Protein AF-A0A538N0V1-F1 (afdb_monomer_lite)

pLDDT: mean 89.46, std 9.69, range [39.12, 98.56]

Secondary structure (DSSP, 8-state):
--------TTHHHHHHHHHHHHHHHHHHHHHHHHHHHHHHHHHHHHHHHHHHHHHHHHHHHHHHHH-B-SSS-B-GGG-----EEEES-TT---EEEEEEEEESS--TT-TT-HHHHHHSPPBPEETTTEESS--SEEEEEEEEESS--S-GGGS--EEEEEEEEP---S-----B-EEESS-SS-EEEE-SSSSPPTTPBPEEEE--TT-GGG-EEE-TTS-EEEGGG-BTTBSS-EEEE--SS--TTPBPEEEE--SSPPGGG--EE-TTS-EEEESSSSSEEEEEEEESSTT-TTPBEEEEETTTT---PPEEE-GGG--TT-SGGGT--B-STTTTEEEE-GGG-TTSSS-EEEE----SSGGGS-GGG--B-PPPPTT-SEEEE--EEEETTEEEEEE--S--STTS-B-EEEE--SSPPGGG-EEEE---SSTTTTT-EE-TTS-B-EE--TTSSS--EEETTTTEEBEE-

Sequence (477 aa):
MRRAARDDRGSLAFAMLVTLVGFALAAIMVPTALTQITSTREDNRRLTDLSAAQTGLDIALSHIQAANDGTGNGVLATLPCGPFTGTLSTATTANYNVTITYYQNDPRGHENDPTWQAANPPITCINGGGARVTPKYALLRSLGTDQTTTDITKTPNRGLTATYAFHITNENIPGGNIRTYHTTLDLCLDAGSSSPAAGTNVQMQTCVEGSGQQKWAYSPNLSLVLVSSRTPSNPLGMCIDGGSTEVAGAAVKLQMCVSPNANQQEWSIDDTSKFEGTSDGRTSNRLCINPQTAQTPGSFLVLGSLDAGTCGTDWSPEASAGAGAAGPATGQLVDFAQFGRCLDVTNKDVTYAYEIAWPCKQAPDPTTLTWNEVFTSPTVPANATSATGPITTTKSGTRYCLKSPNSTVQYSYYVKVAACTGTPTADEKWTVYGDTGSYESSYRILDKNGYCLSPTDQNAPNPDLFSNGTNTSKIIV

Radius of gyration: 33.75 Å; chains: 1; bounding box: 146×67×55 Å

Foldseek 3Di:
DDDDPPDPVPVVVVVVVVVVVVVVVCVVVPVVVVVVVVVVVVVVFQVLQVVQQVVQVVVLVVQQQVQAPVVRHHAQQSRAQDFDKDAPDPVFLKIKTKGKWFWQDFCVVVVPPVVVCVVTPTFDQDHNGHTLDDGQKIKMKMWMGRHNDPDSVPPDIDIDIDMDGDQDDLDQNAWWWKFWFPDPATKTWFQVALADDWFGFIFIAHDDRSGQRRTWACAQLQWTFSSSQDDPVQNQHWTFFCDLDRDFFATTTTHRADVVGQQRRHFWQAPQQWTFGGPPLAAGPQWTWDFPDPPDHGTTTHTHGVVVVRRPTHIFIFQSNAQHSDDPVLQWQAASVGHQFTWFQPPPDLPDPAIWRHRRTDGSHSVPDDQRRHWDDFDADPPGFKDKDWIWTDDPNFIWTWFALLDPPPPSFGIGIDGAPPHQDQRRMWIAGDCPVGPVRHGFIAGNVRDTFHFFDLPPPDTCAPDVTRSITTTGD

Structure (mmCIF, N/CA/C/O backbone):
data_AF-A0A538N0V1-F1
#
_entry.id   AF-A0A538N0V1-F1
#
loop_
_atom_site.group_PDB
_atom_site.id
_atom_site.type_symbol
_atom_site.label_atom_id
_atom_site.label_alt_id
_atom_site.label_comp_id
_atom_site.label_asym_id
_atom_site.label_entity_id
_atom_site.label_seq_id
_atom_site.pdbx_PDB_ins_code
_atom_site.Cartn_x
_atom_site.Cartn_y
_atom_site.Cartn_z
_atom_site.occupancy
_atom_site.B_iso_or_equiv
_atom_site.auth_seq_id
_atom_site.auth_comp_id
_atom_site.auth_asym_id
_atom_site.auth_atom_id
_atom_site.pdbx_PDB_model_num
ATOM 1 N N . MET A 1 1 ? 112.799 44.567 19.034 1.00 39.12 1 MET A N 1
ATOM 2 C CA . MET A 1 1 ? 112.303 44.245 20.391 1.00 39.12 1 MET A CA 1
ATOM 3 C C . MET A 1 1 ? 110.787 44.076 20.347 1.00 39.12 1 MET A C 1
ATOM 5 O O . MET A 1 1 ? 110.126 44.950 19.816 1.00 39.12 1 MET A O 1
ATOM 9 N N . ARG A 1 2 ? 110.298 42.962 20.919 1.00 44.03 2 ARG A N 1
ATOM 10 C CA . ARG A 1 2 ? 108.927 42.659 21.396 1.00 44.03 2 ARG A CA 1
ATOM 11 C C . ARG A 1 2 ? 107.763 42.592 20.383 1.00 44.03 2 ARG A C 1
ATOM 13 O O . ARG A 1 2 ? 107.068 43.565 20.130 1.00 44.03 2 ARG A O 1
ATOM 20 N N . ARG A 1 3 ? 107.489 41.354 19.931 1.00 46.41 3 ARG A N 1
ATOM 21 C CA . ARG A 1 3 ? 106.161 40.854 19.522 1.00 46.41 3 ARG A CA 1
ATOM 22 C C . ARG A 1 3 ? 105.217 40.889 20.732 1.00 46.41 3 ARG A C 1
ATOM 24 O O . ARG A 1 3 ? 105.515 40.243 21.734 1.00 46.41 3 ARG A O 1
ATOM 31 N N . ALA A 1 4 ? 104.088 41.582 20.621 1.00 49.34 4 ALA A N 1
ATOM 32 C CA . ALA A 1 4 ? 102.942 41.368 21.497 1.00 49.34 4 ALA A CA 1
ATOM 33 C C . ALA A 1 4 ? 102.111 40.225 20.900 1.00 49.34 4 ALA A C 1
ATOM 35 O O . ALA A 1 4 ? 101.426 40.404 19.894 1.00 49.34 4 ALA A O 1
ATOM 36 N N . ALA A 1 5 ? 102.244 39.030 21.473 1.00 54.06 5 ALA A N 1
ATOM 37 C CA . ALA A 1 5 ? 101.329 37.932 21.211 1.00 54.06 5 ALA A CA 1
ATOM 38 C C . ALA A 1 5 ? 99.954 38.346 21.750 1.00 54.06 5 ALA A C 1
ATOM 40 O O . ALA A 1 5 ? 99.790 38.498 22.959 1.00 54.06 5 ALA A O 1
ATOM 41 N N . ARG A 1 6 ? 98.993 38.598 20.855 1.00 54.69 6 ARG A N 1
ATOM 42 C CA . ARG A 1 6 ? 97.584 38.627 21.248 1.00 54.69 6 ARG A CA 1
ATOM 43 C C . ARG A 1 6 ? 97.203 37.202 21.636 1.00 54.69 6 ARG A C 1
ATOM 45 O O . ARG A 1 6 ? 97.480 36.254 20.908 1.00 54.69 6 ARG A O 1
ATOM 52 N N . ASP A 1 7 ? 96.692 37.096 22.847 1.00 52.78 7 ASP A N 1
ATOM 53 C CA . ASP A 1 7 ? 96.478 35.868 23.586 1.00 52.78 7 ASP A CA 1
ATOM 54 C C . ASP A 1 7 ? 95.097 35.298 23.220 1.00 52.78 7 ASP A C 1
ATOM 56 O O . ASP A 1 7 ? 94.084 35.730 23.757 1.00 52.78 7 ASP A O 1
ATOM 60 N N . ASP A 1 8 ? 95.041 34.343 22.286 1.00 55.09 8 ASP A N 1
ATOM 61 C CA . ASP A 1 8 ? 93.826 33.574 21.941 1.00 55.09 8 ASP A CA 1
ATOM 62 C C . ASP A 1 8 ? 93.590 32.399 22.922 1.00 55.09 8 ASP A C 1
ATOM 64 O O . ASP A 1 8 ? 92.970 31.380 22.600 1.00 55.09 8 ASP A O 1
ATOM 68 N N . ARG A 1 9 ? 94.107 32.501 24.153 1.00 54.38 9 ARG A N 1
ATOM 69 C CA . ARG A 1 9 ? 93.945 31.489 25.206 1.00 54.38 9 ARG A CA 1
ATOM 70 C C . ARG A 1 9 ? 92.554 31.594 25.828 1.00 54.38 9 ARG A C 1
ATOM 72 O O . ARG A 1 9 ? 92.336 32.279 26.818 1.00 54.38 9 ARG A O 1
ATOM 79 N N . GLY A 1 10 ? 91.607 30.892 25.214 1.00 60.78 10 GLY A N 1
ATOM 80 C CA . GLY A 1 10 ? 90.229 30.738 25.694 1.00 60.78 10 GLY A CA 1
ATOM 81 C C . GLY A 1 10 ? 89.209 30.565 24.568 1.00 60.78 10 GLY A C 1
ATOM 82 O O . GLY A 1 10 ? 88.158 29.962 24.778 1.00 60.78 10 GLY A O 1
ATOM 83 N N . SER A 1 11 ? 89.543 31.010 23.352 1.00 67.81 11 SER A N 1
ATOM 84 C CA . SER A 1 11 ? 88.648 30.974 22.187 1.00 67.81 11 SER A CA 1
ATOM 85 C C . SER A 1 11 ? 88.343 29.552 21.702 1.00 67.81 11 SER A C 1
ATOM 87 O O . SER A 1 11 ? 87.215 29.284 21.306 1.00 67.81 11 SER A O 1
ATOM 89 N N . LEU A 1 12 ? 89.295 28.615 21.801 1.00 76.62 12 LEU A N 1
ATOM 90 C CA . LEU A 1 12 ? 89.100 27.206 21.420 1.00 76.62 12 LEU A CA 1
ATOM 91 C C . LEU A 1 12 ? 88.147 26.455 22.360 1.00 76.62 12 LEU A C 1
ATOM 93 O O . LEU A 1 12 ? 87.265 25.737 21.895 1.00 76.62 12 LEU A O 1
ATOM 97 N N . ALA A 1 13 ? 88.295 26.643 23.674 1.00 76.31 13 ALA A N 1
ATOM 98 C CA . ALA A 1 13 ? 87.402 26.033 24.660 1.00 76.31 13 ALA A CA 1
ATOM 99 C C . ALA A 1 13 ? 85.990 26.631 24.568 1.00 76.31 13 ALA A C 1
ATOM 101 O O . ALA A 1 13 ? 85.003 25.902 24.635 1.00 76.31 13 ALA A O 1
ATOM 102 N N . PHE A 1 14 ? 85.892 27.943 24.331 1.00 80.75 14 PHE A N 1
ATOM 103 C CA . PHE A 1 14 ? 84.615 28.610 24.099 1.00 80.75 14 PHE A CA 1
ATOM 104 C C . PHE A 1 14 ? 83.959 28.154 22.786 1.00 80.75 14 PHE A C 1
ATOM 106 O O . PHE A 1 14 ? 82.772 27.850 22.777 1.00 80.75 14 PHE A O 1
ATOM 113 N N . ALA A 1 15 ? 84.722 28.007 21.697 1.00 81.81 15 ALA A N 1
ATOM 114 C CA . ALA A 1 15 ? 84.215 27.499 20.423 1.00 81.81 15 ALA A CA 1
ATOM 115 C C . ALA A 1 15 ? 83.718 26.047 20.528 1.00 81.81 15 ALA A C 1
ATOM 117 O O . ALA A 1 15 ? 82.643 25.749 20.017 1.00 81.81 15 ALA A O 1
ATOM 118 N N . MET A 1 16 ? 84.441 25.161 21.228 1.00 82.75 16 MET A N 1
ATOM 119 C CA . MET A 1 16 ? 83.981 23.784 21.471 1.00 82.75 16 MET A CA 1
ATOM 120 C C . MET A 1 16 ? 82.734 23.726 22.356 1.00 82.75 16 MET A C 1
ATOM 122 O O . MET A 1 16 ? 81.862 22.890 22.136 1.00 82.75 16 MET A O 1
ATOM 126 N N . LEU A 1 17 ? 82.621 24.610 23.349 1.00 85.50 17 LEU A N 1
ATOM 127 C CA . LEU A 1 17 ? 81.435 24.669 24.198 1.00 85.50 17 LEU A CA 1
ATOM 128 C C . LEU A 1 17 ? 80.222 25.186 23.414 1.00 85.50 17 LEU A C 1
ATOM 130 O O . LEU A 1 17 ? 79.139 24.620 23.526 1.00 85.50 17 LEU A O 1
ATOM 134 N N . VAL A 1 18 ? 80.407 26.191 22.553 1.00 85.56 18 VAL A N 1
ATOM 135 C CA . VAL A 1 18 ? 79.351 26.699 21.663 1.00 85.56 18 VAL A CA 1
ATOM 136 C C . VAL A 1 18 ? 78.920 25.640 20.645 1.00 85.56 18 VAL A C 1
ATOM 138 O O . VAL A 1 18 ? 77.721 25.481 20.422 1.00 85.56 18 VAL A O 1
ATOM 141 N N . THR A 1 19 ? 79.845 24.871 20.059 1.00 88.31 19 THR A N 1
ATOM 142 C CA . THR A 1 19 ? 79.471 23.788 19.135 1.00 88.31 19 THR A CA 1
ATOM 143 C C . THR A 1 19 ? 78.773 22.643 19.860 1.00 88.31 19 THR A C 1
ATOM 145 O O . THR A 1 19 ? 77.760 22.164 19.362 1.00 88.31 19 THR A O 1
ATOM 148 N N . LEU A 1 20 ? 79.231 22.239 21.049 1.00 87.62 20 LEU A N 1
ATOM 149 C CA . LEU A 1 20 ? 78.602 21.172 21.835 1.00 87.62 20 LEU A CA 1
ATOM 150 C C . LEU A 1 20 ? 77.196 21.562 22.305 1.00 87.62 20 LEU A C 1
ATOM 152 O O . LEU A 1 20 ? 76.272 20.761 22.180 1.00 87.62 20 LEU A O 1
ATOM 156 N N . VAL A 1 21 ? 77.006 22.802 22.767 1.00 88.19 21 VAL A N 1
ATOM 157 C CA . VAL A 1 21 ? 75.674 23.344 23.086 1.00 88.19 21 VAL A CA 1
ATOM 158 C C . VAL A 1 21 ? 74.807 23.416 21.827 1.00 88.19 21 VAL A C 1
ATOM 160 O O . VAL A 1 21 ? 73.644 23.026 21.876 1.00 88.19 21 VAL A O 1
ATOM 163 N N . GLY A 1 22 ? 75.369 23.830 20.687 1.00 87.19 22 GLY A N 1
ATOM 164 C CA . GLY A 1 22 ? 74.672 23.836 19.399 1.00 87.19 22 GLY A CA 1
ATOM 165 C C . GLY A 1 22 ? 74.194 22.445 18.967 1.00 87.19 22 GLY A C 1
ATOM 166 O O . GLY A 1 22 ? 73.034 22.287 18.591 1.00 87.19 22 GLY A O 1
ATOM 167 N N . PHE A 1 23 ? 75.044 21.420 19.086 1.00 88.38 23 PHE A N 1
ATOM 168 C CA . PHE A 1 23 ? 74.686 20.031 18.783 1.00 88.38 23 PHE A CA 1
ATOM 169 C C . PHE A 1 23 ? 73.669 19.461 19.773 1.00 88.38 23 PHE A C 1
ATOM 171 O O . PHE A 1 23 ? 72.723 18.805 19.345 1.00 88.38 23 PHE A O 1
ATOM 178 N N . ALA A 1 24 ? 73.821 19.727 21.072 1.00 86.00 24 ALA A N 1
ATOM 179 C CA . ALA A 1 24 ? 72.876 19.270 22.089 1.00 86.00 24 ALA A CA 1
ATOM 180 C C . ALA A 1 24 ? 71.485 19.897 21.892 1.00 86.00 24 ALA A C 1
ATOM 182 O O . ALA A 1 24 ? 70.475 19.199 21.968 1.00 86.00 24 ALA A O 1
ATOM 183 N N . LEU A 1 25 ? 71.426 21.193 21.566 1.00 85.75 25 LEU A N 1
ATOM 184 C CA . LEU A 1 25 ? 70.175 21.888 21.270 1.00 85.75 25 LEU A CA 1
ATOM 185 C C . LEU A 1 25 ? 69.531 21.352 19.980 1.00 85.75 25 LEU A C 1
ATOM 187 O O . LEU A 1 25 ? 68.338 21.053 19.967 1.00 85.75 25 LEU A O 1
ATOM 191 N N . ALA A 1 26 ? 70.320 21.157 18.917 1.00 87.50 26 ALA A N 1
ATOM 192 C CA . ALA A 1 26 ? 69.837 20.596 17.655 1.00 87.50 26 ALA A CA 1
ATOM 193 C C . ALA A 1 26 ? 69.325 19.151 17.813 1.00 87.50 26 ALA A C 1
ATOM 195 O O . ALA A 1 26 ? 68.277 18.808 17.265 1.00 87.50 26 ALA A O 1
ATOM 196 N N . ALA A 1 27 ? 70.009 18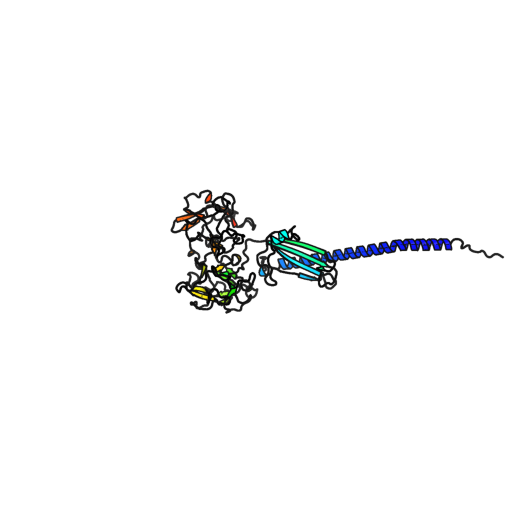.324 18.610 1.00 84.81 27 ALA A N 1
ATOM 197 C CA . ALA A 1 27 ? 69.617 16.940 18.878 1.00 84.81 27 ALA A CA 1
ATOM 198 C C . ALA A 1 27 ? 68.257 16.826 19.590 1.00 84.81 27 ALA A C 1
ATOM 200 O O . ALA A 1 27 ? 67.562 15.830 19.409 1.00 84.81 27 ALA A O 1
ATOM 201 N N . ILE A 1 28 ? 67.852 17.845 20.357 1.00 89.06 28 ILE A N 1
ATOM 202 C CA . ILE A 1 28 ? 66.553 17.889 21.049 1.00 89.06 28 ILE A CA 1
ATOM 203 C C . ILE A 1 28 ? 65.477 18.573 20.184 1.00 89.06 28 ILE A C 1
ATOM 205 O O . ILE A 1 28 ? 64.319 18.145 20.163 1.00 89.06 28 ILE A O 1
ATOM 209 N N . MET A 1 29 ? 65.839 19.619 19.435 1.00 87.75 29 MET A N 1
ATOM 210 C CA . MET A 1 29 ? 64.892 20.369 18.600 1.00 87.75 29 MET A CA 1
ATOM 211 C C . MET A 1 29 ? 64.422 19.591 17.362 1.00 87.75 29 MET A C 1
ATOM 213 O O . MET A 1 29 ? 63.271 19.727 16.957 1.00 87.75 29 MET A O 1
ATOM 217 N N . VAL A 1 30 ? 65.268 18.749 16.758 1.00 89.12 30 VAL A N 1
ATOM 218 C CA . VAL A 1 30 ? 64.884 18.009 15.541 1.00 89.12 30 VAL A CA 1
ATOM 219 C C . VAL A 1 30 ? 63.783 16.965 15.805 1.00 89.12 30 VAL A C 1
ATOM 221 O O . VAL A 1 30 ? 62.771 16.998 15.101 1.00 89.12 30 VAL A O 1
ATOM 224 N N . PRO A 1 31 ? 63.881 16.073 16.814 1.00 89.25 31 PRO A N 1
ATOM 225 C CA . PRO A 1 31 ? 62.821 15.099 17.096 1.00 89.25 31 PRO A CA 1
ATOM 226 C C . PRO A 1 31 ? 61.496 15.747 17.512 1.00 89.25 31 PRO A C 1
ATOM 228 O O . PRO A 1 31 ? 60.426 15.261 17.140 1.00 89.25 31 PRO A O 1
ATOM 231 N N . THR A 1 32 ? 61.552 16.859 18.251 1.00 87.88 32 THR A N 1
ATOM 232 C CA . THR A 1 32 ? 60.351 17.603 18.659 1.00 87.88 32 THR A CA 1
ATOM 233 C C . THR A 1 32 ? 59.664 18.248 17.457 1.00 87.88 32 THR A C 1
ATOM 235 O O . THR A 1 32 ? 58.457 18.075 17.296 1.00 87.88 32 THR A O 1
ATOM 238 N N . ALA A 1 33 ? 60.420 18.878 16.551 1.00 87.44 33 ALA A N 1
ATOM 239 C CA . ALA A 1 33 ? 59.885 19.412 15.300 1.00 87.44 33 ALA A CA 1
ATOM 240 C C . ALA A 1 33 ? 59.285 18.312 14.402 1.00 87.44 33 ALA A C 1
ATOM 242 O O . ALA A 1 33 ? 58.182 18.475 13.884 1.00 87.44 33 ALA A O 1
ATOM 243 N N . LEU A 1 34 ? 59.954 17.161 14.255 1.00 88.25 34 LEU A N 1
ATOM 244 C CA . LEU A 1 34 ? 59.436 16.028 13.472 1.00 88.25 34 LEU A CA 1
ATOM 245 C C . LEU A 1 34 ? 58.144 15.448 14.063 1.00 88.25 34 LEU A C 1
ATOM 247 O O . LEU A 1 34 ? 57.212 15.130 13.321 1.00 88.25 34 LEU A O 1
ATOM 251 N N . THR A 1 35 ? 58.062 15.354 15.391 1.00 89.44 35 THR A N 1
ATOM 252 C CA . THR A 1 35 ? 56.853 14.895 16.090 1.00 89.44 35 THR A CA 1
ATOM 253 C C . THR A 1 35 ? 55.704 15.882 15.889 1.00 89.44 35 THR A C 1
ATOM 255 O O . THR A 1 35 ? 54.599 15.468 15.546 1.00 89.44 35 THR A O 1
ATOM 258 N N . GLN A 1 36 ? 55.964 17.188 16.009 1.00 89.12 36 GLN A N 1
ATOM 259 C CA . GLN A 1 36 ? 54.963 18.232 15.760 1.00 89.12 36 GLN A CA 1
ATOM 260 C C . GLN A 1 36 ? 54.482 18.252 14.304 1.00 89.12 36 GLN A C 1
ATOM 262 O O . GLN A 1 36 ? 53.282 18.384 14.065 1.00 89.12 36 GLN A O 1
ATOM 267 N N . ILE A 1 37 ? 55.379 18.068 13.329 1.00 88.12 37 ILE A N 1
ATOM 268 C CA . ILE A 1 37 ? 55.016 17.975 11.905 1.00 88.12 37 ILE A CA 1
ATOM 269 C C . ILE A 1 37 ? 54.150 16.739 11.652 1.00 88.12 37 ILE A C 1
ATOM 271 O O . ILE A 1 37 ? 53.158 16.826 10.932 1.00 88.12 37 ILE A O 1
ATOM 275 N N . THR A 1 38 ? 54.504 15.597 12.242 1.00 88.62 38 THR A N 1
ATOM 276 C CA . THR A 1 38 ? 53.755 14.346 12.057 1.00 88.62 38 THR A CA 1
ATOM 277 C C . THR A 1 38 ? 52.376 14.434 12.705 1.00 88.62 38 THR A C 1
ATOM 279 O O . THR A 1 38 ? 51.392 14.106 12.052 1.00 88.62 38 THR A O 1
ATOM 282 N N . SER A 1 39 ? 52.284 14.962 13.931 1.00 90.19 39 SER A N 1
ATOM 283 C CA . SER A 1 39 ? 51.003 15.198 14.609 1.00 90.19 39 SER A CA 1
ATOM 284 C C . SER A 1 39 ? 50.120 16.151 13.811 1.00 90.19 39 SER A C 1
ATOM 286 O O . SER A 1 39 ? 48.982 15.817 13.514 1.00 90.19 39 SER A O 1
ATOM 288 N N . THR A 1 40 ? 50.666 17.293 13.377 1.00 89.06 40 THR A N 1
ATOM 289 C CA . THR A 1 40 ? 49.927 18.268 12.560 1.00 89.06 40 THR A CA 1
ATOM 290 C C . THR A 1 40 ? 49.439 17.646 11.249 1.00 89.06 40 THR A C 1
ATOM 292 O O . THR A 1 40 ? 48.319 17.906 10.817 1.00 89.06 40 THR A O 1
ATOM 295 N N . ARG A 1 41 ? 50.256 16.806 10.597 1.00 86.62 41 ARG A N 1
ATOM 296 C CA . ARG A 1 41 ? 49.838 16.085 9.387 1.00 86.62 41 ARG A CA 1
ATOM 297 C C . ARG A 1 41 ? 48.694 15.126 9.686 1.00 86.62 41 ARG A C 1
ATOM 299 O O . ARG A 1 41 ? 47.700 15.182 8.980 1.00 86.62 41 ARG A O 1
ATOM 306 N N . GLU A 1 42 ? 48.804 14.302 10.721 1.00 88.12 42 GLU A N 1
ATOM 307 C CA . GLU A 1 42 ? 47.747 13.361 11.107 1.00 88.12 42 GLU A CA 1
ATOM 308 C C . GLU A 1 42 ? 46.447 14.063 11.518 1.00 88.12 42 GLU A C 1
ATOM 310 O O . GLU A 1 42 ? 45.367 13.612 11.142 1.00 88.12 42 GLU A O 1
ATOM 315 N N . ASP A 1 43 ? 46.522 15.198 12.212 1.00 88.31 43 ASP A N 1
ATOM 316 C CA . ASP A 1 43 ? 45.341 15.996 12.550 1.00 88.31 43 ASP A CA 1
ATOM 317 C C . ASP A 1 43 ? 44.685 16.585 11.293 1.00 88.31 43 ASP A C 1
ATOM 319 O O . ASP A 1 43 ? 43.471 16.471 11.118 1.00 88.31 43 ASP A O 1
ATOM 323 N N . ASN A 1 44 ? 45.478 17.114 10.355 1.00 87.38 44 ASN A N 1
ATOM 324 C CA . ASN A 1 44 ? 44.967 17.588 9.065 1.00 87.38 44 ASN A CA 1
ATOM 325 C C . ASN A 1 44 ? 44.341 16.459 8.231 1.00 87.38 44 ASN A C 1
ATOM 327 O O . ASN A 1 44 ? 43.312 16.677 7.585 1.00 87.38 44 ASN A O 1
ATOM 331 N N . ARG A 1 45 ? 44.919 15.250 8.261 1.00 87.94 45 ARG A N 1
ATOM 332 C CA . ARG A 1 45 ? 44.333 14.068 7.612 1.00 87.94 45 ARG A CA 1
ATOM 333 C C . ARG A 1 45 ? 42.988 13.721 8.220 1.00 87.94 45 ARG A C 1
ATOM 335 O O . ARG A 1 45 ? 42.005 13.646 7.500 1.00 87.94 45 ARG A O 1
ATOM 342 N N . ARG A 1 46 ? 42.909 13.627 9.549 1.00 90.31 46 ARG A N 1
ATOM 343 C CA . ARG A 1 46 ? 41.656 13.338 10.264 1.00 90.31 46 ARG A CA 1
ATOM 344 C C . ARG A 1 46 ? 40.561 14.353 9.953 1.00 90.31 46 ARG A C 1
ATOM 346 O O . ARG A 1 46 ? 39.411 13.957 9.791 1.00 90.31 46 ARG A O 1
ATOM 353 N N . LEU A 1 47 ? 40.908 15.639 9.873 1.00 91.00 47 LEU A N 1
ATOM 354 C CA . LEU A 1 47 ? 39.972 16.693 9.475 1.00 91.00 47 LEU A CA 1
ATOM 355 C C . LEU A 1 47 ? 39.505 16.515 8.025 1.00 91.00 47 LEU A C 1
ATOM 357 O O . LEU A 1 47 ? 38.318 16.660 7.747 1.00 91.00 47 LEU A O 1
ATOM 361 N N . THR A 1 48 ? 40.415 16.157 7.118 1.00 91.38 48 THR A N 1
ATOM 362 C CA . THR A 1 48 ? 40.095 15.906 5.704 1.00 91.38 48 THR A CA 1
ATOM 363 C C . THR A 1 48 ? 39.212 14.666 5.536 1.00 91.38 48 THR A C 1
ATOM 365 O O . THR A 1 48 ? 38.190 14.742 4.858 1.00 91.38 48 THR A O 1
ATOM 368 N N . ASP A 1 49 ? 39.545 13.558 6.204 1.00 93.62 49 ASP A N 1
ATOM 369 C CA . ASP A 1 49 ? 38.751 12.324 6.243 1.00 93.62 49 ASP A CA 1
ATOM 370 C C . ASP A 1 49 ? 37.330 12.607 6.743 1.00 93.62 49 ASP A C 1
ATOM 372 O O . ASP A 1 49 ? 36.346 12.180 6.141 1.00 93.62 49 ASP A O 1
ATOM 376 N N . LEU A 1 50 ? 37.215 13.361 7.842 1.00 94.69 50 LEU A N 1
ATOM 377 C CA . LEU A 1 50 ? 35.932 13.719 8.435 1.00 94.69 50 LEU A CA 1
ATOM 378 C C . LEU A 1 50 ? 35.119 14.636 7.517 1.00 94.69 50 LEU A C 1
ATOM 380 O O . LEU A 1 50 ? 33.917 14.433 7.367 1.00 94.69 50 LEU A O 1
ATOM 384 N N . SER A 1 51 ? 35.765 15.611 6.873 1.00 93.81 51 SER A N 1
ATOM 385 C CA . SER A 1 51 ? 35.113 16.481 5.891 1.00 93.81 51 SER A CA 1
ATOM 386 C C . SER A 1 51 ? 34.595 15.682 4.697 1.00 93.81 51 SER A C 1
ATOM 388 O O . SER A 1 51 ? 33.486 15.938 4.240 1.00 93.81 51 SER A O 1
ATOM 390 N N . ALA A 1 52 ? 35.360 14.701 4.209 1.00 94.50 52 ALA A N 1
ATOM 391 C CA . ALA A 1 52 ? 34.911 13.817 3.139 1.00 94.50 52 ALA A CA 1
ATOM 392 C C . ALA A 1 52 ? 33.698 12.985 3.579 1.00 94.50 52 ALA A C 1
ATOM 394 O O . ALA A 1 52 ? 32.702 12.925 2.859 1.00 94.50 52 ALA A O 1
ATOM 395 N N . ALA A 1 53 ? 33.737 12.414 4.789 1.00 95.94 53 ALA A N 1
ATOM 396 C CA . ALA A 1 53 ? 32.607 11.675 5.346 1.00 95.94 53 ALA A CA 1
ATOM 397 C C . ALA A 1 53 ? 31.354 12.563 5.478 1.00 95.94 53 ALA A C 1
ATOM 399 O O . ALA A 1 53 ? 30.259 12.138 5.104 1.00 95.94 53 ALA A O 1
ATOM 400 N N . GLN A 1 54 ? 31.503 13.803 5.952 1.00 95.81 54 GLN A N 1
ATOM 401 C CA . GLN A 1 54 ? 30.398 14.758 6.069 1.00 95.81 54 GLN A CA 1
ATOM 402 C C . GLN A 1 54 ? 29.787 15.071 4.701 1.00 95.81 54 GLN A C 1
ATOM 404 O O . GLN A 1 54 ? 28.576 14.961 4.540 1.00 95.81 54 GLN A O 1
ATOM 409 N N . THR A 1 55 ? 30.608 15.364 3.691 1.00 94.75 55 THR A N 1
ATOM 410 C CA . THR A 1 55 ? 30.103 15.618 2.336 1.00 94.75 55 THR A CA 1
ATOM 411 C C . THR A 1 55 ? 29.371 14.416 1.756 1.00 94.75 55 THR A C 1
ATOM 413 O O . THR A 1 55 ? 28.340 14.583 1.111 1.00 94.75 55 THR A O 1
ATOM 416 N N . GLY A 1 56 ? 29.845 13.199 2.027 1.00 94.88 56 GLY A N 1
ATOM 417 C CA . GLY A 1 56 ? 29.105 11.998 1.664 1.00 94.88 56 GLY A CA 1
ATOM 418 C C . GLY A 1 56 ? 27.700 11.963 2.282 1.00 94.88 56 GLY A C 1
ATOM 419 O O . GLY A 1 56 ? 26.736 11.641 1.585 1.00 94.88 56 GLY A O 1
ATOM 420 N N . LEU A 1 57 ? 27.566 12.303 3.571 1.00 95.62 57 LEU A N 1
ATOM 421 C CA . LEU A 1 57 ? 26.256 12.372 4.233 1.00 95.62 57 LEU A CA 1
ATOM 422 C C . LEU A 1 57 ? 25.362 13.440 3.604 1.00 95.62 57 LEU A C 1
ATOM 424 O O . LEU A 1 57 ? 24.194 13.159 3.343 1.00 95.62 57 LEU A O 1
ATOM 428 N N . ASP A 1 58 ? 25.907 14.625 3.333 1.00 95.31 58 ASP A N 1
ATOM 429 C CA . ASP A 1 58 ? 25.159 15.733 2.733 1.00 95.31 58 ASP A CA 1
ATOM 430 C C . ASP A 1 58 ? 24.629 15.350 1.339 1.00 95.31 58 ASP A C 1
ATOM 432 O O . ASP A 1 58 ? 23.471 15.615 1.010 1.00 95.31 58 ASP A O 1
ATOM 436 N N . ILE A 1 59 ? 25.442 14.650 0.539 1.00 94.62 59 ILE A N 1
ATOM 437 C CA . ILE A 1 59 ? 25.056 14.145 -0.786 1.00 94.62 59 ILE A CA 1
ATOM 438 C C . ILE A 1 59 ? 23.961 13.082 -0.673 1.00 94.62 59 ILE A C 1
ATOM 440 O O . ILE A 1 59 ? 22.939 13.174 -1.354 1.00 94.62 59 ILE A O 1
ATOM 444 N N . ALA A 1 60 ? 24.133 12.090 0.203 1.00 95.50 60 ALA A N 1
ATOM 445 C CA . ALA A 1 60 ? 23.130 11.047 0.403 1.00 95.50 60 ALA A CA 1
ATOM 446 C C . ALA A 1 60 ? 21.790 11.624 0.887 1.00 95.50 60 ALA A C 1
ATOM 448 O O . ALA A 1 60 ? 20.733 11.243 0.380 1.00 95.50 60 ALA A O 1
ATOM 449 N N . LEU A 1 61 ? 21.830 12.580 1.819 1.00 94.81 61 LEU A N 1
ATOM 450 C CA . LEU A 1 61 ? 20.647 13.287 2.299 1.00 94.81 61 LEU A CA 1
ATOM 451 C C . LEU A 1 61 ? 19.975 14.089 1.178 1.00 94.81 61 LEU A C 1
ATOM 453 O O . LEU A 1 61 ? 18.755 14.035 1.048 1.00 94.81 61 LEU A O 1
ATOM 457 N N . SER A 1 62 ? 20.753 14.782 0.343 1.00 92.38 62 SER A N 1
ATOM 458 C CA . SER A 1 62 ? 20.227 15.516 -0.810 1.00 92.38 62 SER A CA 1
ATOM 459 C C . SER A 1 62 ? 19.495 14.593 -1.788 1.00 92.38 62 SER A C 1
ATOM 461 O O . SER A 1 62 ? 18.391 14.922 -2.216 1.00 92.38 62 SER A O 1
ATOM 463 N N . HIS A 1 63 ? 20.038 13.406 -2.076 1.00 93.75 63 HIS A N 1
ATOM 464 C CA . HIS A 1 63 ? 19.354 12.415 -2.910 1.00 93.75 63 HIS A CA 1
ATOM 465 C C . HIS A 1 63 ? 18.061 11.887 -2.275 1.00 93.75 63 HIS A C 1
ATOM 467 O O . HIS A 1 63 ? 17.074 11.714 -2.985 1.00 93.75 63 HIS A O 1
ATOM 473 N N . ILE A 1 64 ? 18.037 11.656 -0.956 1.00 93.94 64 ILE A N 1
ATOM 474 C CA . ILE A 1 64 ? 16.805 11.270 -0.247 1.00 93.94 64 ILE A CA 1
ATOM 475 C C . ILE A 1 64 ? 15.756 12.381 -0.350 1.00 93.94 64 ILE A C 1
ATOM 477 O O . ILE A 1 64 ? 14.601 12.104 -0.652 1.00 93.94 64 ILE A O 1
ATOM 481 N N . GLN A 1 65 ? 16.142 13.638 -0.131 1.00 91.56 65 GLN A N 1
ATOM 482 C CA . GLN A 1 65 ? 15.220 14.774 -0.193 1.00 91.56 65 GLN A CA 1
ATOM 483 C C . GLN A 1 65 ? 14.723 15.057 -1.615 1.00 91.56 65 GLN A C 1
ATOM 485 O O . GLN A 1 65 ? 13.592 15.507 -1.787 1.00 91.56 65 GLN A O 1
ATOM 490 N N . ALA A 1 66 ? 15.540 14.774 -2.632 1.00 90.12 66 ALA A N 1
ATOM 491 C CA . ALA A 1 66 ? 15.170 14.901 -4.038 1.00 90.12 66 ALA A CA 1
ATOM 492 C C . ALA A 1 66 ? 14.201 13.804 -4.519 1.00 90.12 66 ALA A C 1
ATOM 494 O O . ALA A 1 66 ? 13.630 13.938 -5.600 1.00 90.12 66 ALA A O 1
ATOM 495 N N . ALA A 1 67 ? 13.991 12.739 -3.739 1.00 88.69 67 ALA A N 1
ATOM 496 C CA . ALA A 1 67 ? 13.042 11.672 -4.044 1.00 88.69 67 ALA A CA 1
ATOM 497 C C . ALA A 1 67 ? 11.592 12.101 -3.743 1.00 88.69 67 ALA A C 1
ATOM 499 O O . ALA A 1 67 ? 10.914 11.524 -2.893 1.00 88.69 67 ALA A O 1
ATOM 500 N N . ASN A 1 68 ? 11.123 13.145 -4.425 1.00 87.19 68 ASN A N 1
ATOM 501 C CA . ASN A 1 68 ? 9.770 13.682 -4.312 1.00 87.19 68 ASN A CA 1
ATOM 502 C C . ASN A 1 68 ? 9.168 13.989 -5.695 1.00 87.19 68 ASN A C 1
ATOM 504 O O . ASN A 1 68 ? 9.861 13.951 -6.711 1.00 87.19 68 ASN A O 1
ATOM 508 N N . ASP A 1 69 ? 7.870 14.268 -5.738 1.00 78.12 69 ASP A N 1
ATOM 509 C CA . ASP A 1 69 ? 7.103 14.531 -6.964 1.00 78.12 69 ASP A CA 1
ATOM 510 C C . ASP A 1 69 ? 7.165 15.994 -7.457 1.00 78.12 69 ASP A C 1
ATOM 512 O O . ASP A 1 69 ? 6.428 16.388 -8.360 1.00 78.12 69 ASP A O 1
ATOM 516 N N . GLY A 1 70 ? 8.034 16.821 -6.869 1.00 76.94 70 GLY A N 1
ATOM 517 C CA . GLY A 1 70 ? 8.136 18.259 -7.123 1.00 76.94 70 GLY A CA 1
ATOM 518 C C . GLY A 1 70 ? 7.190 19.122 -6.280 1.00 76.94 70 GLY A C 1
ATOM 519 O O . GLY A 1 70 ? 7.371 20.339 -6.236 1.00 76.94 70 GLY A O 1
ATOM 520 N N . THR A 1 71 ? 6.225 18.523 -5.575 1.00 74.06 71 THR A N 1
ATOM 521 C CA . THR A 1 71 ? 5.316 19.213 -4.638 1.00 74.06 71 THR A CA 1
ATOM 522 C C . THR A 1 71 ? 5.706 19.018 -3.171 1.00 74.06 71 THR A C 1
ATOM 524 O O . THR A 1 71 ? 5.134 19.647 -2.284 1.00 74.06 71 THR A O 1
ATOM 527 N N . GLY A 1 72 ? 6.736 18.202 -2.921 1.00 74.88 72 GLY A N 1
ATOM 528 C CA . GLY A 1 72 ? 7.241 17.876 -1.586 1.00 74.88 72 GLY A CA 1
ATOM 529 C C . GLY A 1 72 ? 6.780 16.513 -1.069 1.00 74.88 72 GLY A C 1
ATOM 530 O O . GLY A 1 72 ? 7.286 16.067 -0.039 1.00 74.88 72 GLY A O 1
ATOM 531 N N . ASN A 1 73 ? 5.899 15.820 -1.796 1.00 76.12 73 ASN A N 1
ATOM 532 C CA . ASN A 1 73 ? 5.469 14.468 -1.460 1.00 76.12 73 ASN A CA 1
ATOM 533 C C . ASN A 1 73 ? 6.505 13.441 -1.922 1.00 76.12 73 ASN A C 1
ATOM 535 O O . ASN A 1 73 ? 6.947 13.452 -3.072 1.00 76.12 73 ASN A O 1
ATOM 539 N N . GLY A 1 74 ? 6.910 12.551 -1.015 1.00 79.69 74 GLY A N 1
ATOM 540 C CA . GLY A 1 74 ? 7.928 11.540 -1.294 1.00 79.69 74 GLY A CA 1
ATOM 541 C C . GLY A 1 74 ? 7.488 10.547 -2.373 1.00 79.69 74 GLY A C 1
ATOM 542 O O . GLY A 1 74 ? 6.366 10.047 -2.347 1.00 79.69 74 GLY A O 1
ATOM 543 N N . VAL A 1 75 ? 8.391 10.206 -3.294 1.00 78.12 75 VAL A N 1
ATOM 544 C CA . VAL A 1 75 ? 8.169 9.177 -4.319 1.00 78.12 75 VAL A CA 1
ATOM 545 C C . VAL A 1 75 ? 9.018 7.963 -3.970 1.00 78.12 75 VAL A C 1
ATOM 547 O O . VAL A 1 75 ? 10.236 7.956 -4.119 1.00 78.12 75 VAL A O 1
ATOM 550 N N . LEU A 1 76 ? 8.360 6.900 -3.506 1.00 79.50 76 LEU A N 1
ATOM 551 C CA . LEU A 1 76 ? 9.033 5.704 -2.994 1.00 79.50 76 LEU A CA 1
ATOM 552 C C . LEU A 1 76 ? 10.005 5.080 -4.013 1.00 79.50 76 LEU A C 1
ATOM 554 O O . LEU A 1 76 ? 11.114 4.683 -3.651 1.00 79.50 76 LEU A O 1
ATOM 558 N N . ALA A 1 77 ? 9.609 5.059 -5.290 1.00 75.12 77 ALA A N 1
ATOM 559 C CA . ALA A 1 77 ? 10.384 4.475 -6.383 1.00 75.12 77 ALA A CA 1
ATOM 560 C C . ALA A 1 77 ? 11.666 5.253 -6.738 1.00 75.12 77 ALA A C 1
ATOM 562 O O . ALA A 1 77 ? 12.538 4.715 -7.418 1.00 75.12 77 ALA A O 1
ATOM 563 N N . THR A 1 78 ? 11.799 6.507 -6.293 1.00 83.56 78 THR A N 1
ATOM 564 C CA . THR A 1 78 ? 12.977 7.346 -6.566 1.00 83.56 78 THR A CA 1
ATOM 565 C C . THR A 1 78 ? 13.935 7.430 -5.379 1.00 83.56 78 THR A C 1
ATOM 567 O O . THR A 1 78 ? 14.984 8.066 -5.494 1.00 83.56 78 THR A O 1
ATOM 570 N N . LEU A 1 79 ? 13.629 6.760 -4.258 1.00 89.69 79 LEU A N 1
ATOM 571 C CA . LEU A 1 79 ? 14.542 6.700 -3.119 1.00 89.69 79 LEU A CA 1
ATOM 572 C C . LEU A 1 79 ? 15.880 6.040 -3.506 1.00 89.69 79 LEU A C 1
ATOM 574 O O . LEU A 1 79 ? 15.902 5.004 -4.172 1.00 89.69 79 LEU A O 1
ATOM 578 N N . PRO A 1 80 ? 17.021 6.603 -3.087 1.00 93.75 80 PRO A N 1
ATOM 579 C CA . PRO A 1 80 ? 18.324 6.069 -3.453 1.00 93.75 80 PRO A CA 1
ATOM 580 C C . PRO A 1 80 ? 18.715 4.829 -2.641 1.00 93.75 80 PRO A C 1
ATOM 582 O O . PRO A 1 80 ? 18.759 4.855 -1.416 1.00 93.75 80 PRO A O 1
ATOM 585 N N . CYS A 1 81 ? 19.123 3.757 -3.315 1.00 87.38 81 CYS A N 1
ATOM 586 C CA . CYS A 1 81 ? 19.540 2.522 -2.637 1.00 87.38 81 CYS A CA 1
ATOM 587 C C . CYS A 1 81 ? 21.036 2.456 -2.300 1.00 87.38 81 CYS A C 1
ATOM 589 O O . CYS A 1 81 ? 21.453 1.607 -1.514 1.00 87.38 81 CYS A O 1
ATOM 591 N N . GLY A 1 82 ? 21.836 3.378 -2.846 1.00 84.62 82 GLY A N 1
ATOM 592 C CA . GLY A 1 82 ? 23.281 3.431 -2.638 1.00 84.62 82 GLY A CA 1
ATOM 593 C C . GLY A 1 82 ? 24.035 2.176 -3.130 1.00 84.62 82 GLY A C 1
ATOM 594 O O . GLY A 1 82 ? 23.462 1.305 -3.784 1.00 84.62 82 GLY A O 1
ATOM 595 N N . PRO A 1 83 ? 25.340 2.071 -2.823 1.00 91.50 83 PRO A N 1
ATOM 596 C CA . PRO A 1 83 ? 26.148 3.093 -2.161 1.00 91.50 83 PRO A CA 1
ATOM 597 C C . PRO A 1 83 ? 26.415 4.310 -3.060 1.00 91.50 83 PRO A C 1
ATOM 599 O O . PRO A 1 83 ? 26.416 4.208 -4.284 1.00 91.50 83 PRO A O 1
ATOM 602 N N . PHE A 1 84 ? 26.678 5.460 -2.441 1.00 92.38 84 PHE A N 1
ATOM 603 C CA . PHE A 1 84 ? 27.179 6.658 -3.113 1.00 92.38 84 PHE A CA 1
ATOM 604 C C . PHE A 1 84 ? 28.677 6.792 -2.896 1.00 92.38 84 PHE A C 1
ATOM 606 O O . PHE A 1 84 ? 29.141 6.778 -1.761 1.00 92.38 84 PHE A O 1
ATOM 613 N N . THR A 1 85 ? 29.434 6.974 -3.970 1.00 93.00 85 THR A N 1
ATOM 614 C CA . THR A 1 85 ? 30.883 7.183 -3.904 1.00 93.00 85 THR A CA 1
ATOM 615 C C . THR A 1 85 ? 31.274 8.412 -4.701 1.00 93.00 85 THR A C 1
ATOM 617 O O . THR A 1 85 ? 30.743 8.623 -5.792 1.00 93.00 85 THR A O 1
ATOM 620 N N . GLY A 1 86 ? 32.244 9.178 -4.214 1.00 90.94 86 GLY A N 1
ATOM 621 C CA . GLY A 1 86 ? 32.761 10.323 -4.953 1.00 90.94 86 GLY A CA 1
ATOM 622 C C . GLY A 1 86 ? 33.976 10.968 -4.304 1.00 90.94 86 GLY A C 1
ATOM 623 O O . GLY A 1 86 ? 34.395 10.588 -3.210 1.00 90.94 86 GLY A O 1
ATOM 624 N N . THR A 1 87 ? 34.537 11.954 -5.001 1.00 89.44 87 THR A N 1
ATOM 625 C CA . THR A 1 87 ? 35.619 12.810 -4.507 1.00 89.44 87 THR A CA 1
ATOM 626 C C . THR A 1 87 ? 35.054 14.123 -3.973 1.00 89.44 87 THR A C 1
ATOM 628 O O . THR A 1 87 ? 34.030 14.614 -4.448 1.00 89.44 87 THR A O 1
ATOM 631 N N . LEU A 1 88 ? 35.736 14.720 -2.995 1.00 86.06 88 LEU A N 1
ATOM 632 C CA . LEU A 1 88 ? 35.362 16.029 -2.452 1.00 86.06 88 LEU A CA 1
ATOM 633 C C . LEU A 1 88 ? 35.596 17.159 -3.473 1.00 86.06 88 LEU A C 1
ATOM 635 O O . LEU A 1 88 ? 34.829 18.114 -3.551 1.00 86.06 88 LEU A O 1
ATOM 639 N N . SER A 1 89 ? 36.680 17.063 -4.247 1.00 80.06 89 SER A N 1
ATOM 640 C CA . SER A 1 89 ? 37.020 17.999 -5.322 1.00 80.06 89 SER A CA 1
ATOM 641 C C . SER A 1 89 ? 38.019 17.368 -6.295 1.00 80.06 89 SER A C 1
ATOM 643 O O . SER A 1 89 ? 38.648 16.362 -5.979 1.00 80.06 89 SER A O 1
ATOM 645 N N . THR A 1 90 ? 38.245 17.994 -7.452 1.00 77.75 90 THR A N 1
ATOM 646 C CA . THR A 1 90 ? 39.340 17.611 -8.364 1.00 77.75 90 THR A CA 1
ATOM 647 C C . THR A 1 90 ? 40.723 18.039 -7.860 1.00 77.75 90 THR A C 1
ATOM 649 O O . THR A 1 90 ? 41.730 17.652 -8.446 1.00 77.75 90 THR A O 1
ATOM 652 N N . ALA A 1 91 ? 40.785 18.866 -6.811 1.00 78.94 91 ALA A N 1
ATOM 653 C CA . ALA A 1 91 ? 42.021 19.390 -6.233 1.00 78.94 91 ALA A CA 1
ATOM 654 C C . ALA A 1 91 ? 42.527 18.565 -5.036 1.00 78.94 91 ALA A C 1
ATOM 656 O O . ALA A 1 91 ? 43.634 18.802 -4.554 1.00 78.94 91 ALA A O 1
ATOM 657 N N . THR A 1 92 ? 41.731 17.612 -4.544 1.00 81.12 92 THR A N 1
ATOM 658 C CA . THR A 1 92 ? 42.059 16.776 -3.387 1.00 81.12 92 THR A CA 1
ATOM 659 C C . THR A 1 92 ? 41.907 15.300 -3.728 1.00 81.12 92 THR A C 1
ATOM 661 O O . THR A 1 92 ? 41.117 14.911 -4.581 1.00 81.12 92 THR A O 1
ATOM 664 N N . THR A 1 93 ? 42.655 14.454 -3.029 1.00 85.44 93 THR A N 1
ATOM 665 C CA . THR A 1 93 ? 42.527 12.992 -3.104 1.00 85.44 93 THR A CA 1
ATOM 666 C C . THR A 1 93 ? 41.451 12.450 -2.165 1.00 85.44 93 THR A C 1
ATOM 668 O O . THR A 1 93 ? 41.347 11.236 -2.005 1.00 85.44 93 THR A O 1
ATOM 671 N N . ALA A 1 94 ? 40.674 13.340 -1.540 1.00 90.38 94 ALA A N 1
ATOM 672 C CA . ALA A 1 94 ? 39.695 12.989 -0.531 1.00 90.38 94 ALA A CA 1
ATOM 673 C C . ALA A 1 94 ? 38.458 12.338 -1.164 1.00 90.38 94 ALA A C 1
ATOM 675 O O . ALA A 1 94 ? 37.830 12.926 -2.047 1.00 90.38 94 ALA A O 1
ATOM 676 N N . ASN A 1 95 ? 38.112 11.143 -0.693 1.00 93.69 95 ASN A N 1
ATOM 677 C CA . ASN A 1 95 ? 37.022 10.311 -1.190 1.00 93.69 95 ASN A CA 1
ATOM 678 C C . ASN A 1 95 ? 36.024 9.995 -0.082 1.00 93.69 95 ASN A C 1
ATOM 680 O O . ASN A 1 95 ? 36.403 9.879 1.085 1.00 93.69 95 ASN A O 1
ATOM 684 N N . TYR A 1 96 ? 34.769 9.783 -0.466 1.00 94.88 96 TYR A N 1
ATOM 685 C CA . TYR A 1 96 ? 33.724 9.293 0.422 1.00 94.88 96 TYR A CA 1
ATOM 686 C C . TYR A 1 96 ? 33.022 8.056 -0.145 1.00 94.88 96 TYR A C 1
ATOM 688 O O . TYR A 1 96 ? 32.983 7.835 -1.358 1.00 94.88 96 TYR A O 1
ATOM 696 N N . ASN A 1 97 ? 32.438 7.264 0.750 1.00 95.69 97 ASN A N 1
ATOM 697 C CA . ASN A 1 97 ? 31.526 6.171 0.436 1.00 95.69 97 ASN A CA 1
ATOM 698 C C . ASN A 1 97 ? 30.379 6.176 1.446 1.00 95.69 97 ASN A C 1
ATOM 700 O O . ASN A 1 97 ? 30.626 6.059 2.646 1.00 95.69 97 ASN A O 1
ATOM 704 N N . VAL A 1 98 ? 29.143 6.297 0.973 1.00 95.81 98 VAL A N 1
ATOM 705 C CA . VAL A 1 98 ? 27.952 6.335 1.818 1.00 95.81 98 VAL A CA 1
ATOM 706 C C . VAL A 1 98 ? 27.036 5.179 1.491 1.00 95.81 98 VAL A C 1
ATOM 708 O O . VAL A 1 98 ? 26.630 4.987 0.348 1.00 95.81 98 VAL A O 1
ATOM 711 N N . THR A 1 99 ? 26.659 4.442 2.525 1.00 95.69 99 THR A N 1
ATOM 712 C CA . THR A 1 99 ? 25.629 3.407 2.457 1.00 95.69 99 THR A CA 1
ATOM 713 C C . THR A 1 99 ? 24.344 3.923 3.087 1.00 95.69 99 THR A C 1
ATOM 715 O O . THR A 1 99 ? 24.378 4.654 4.081 1.00 95.69 99 THR A O 1
ATOM 718 N N . ILE A 1 100 ? 23.216 3.545 2.492 1.00 95.75 100 ILE A N 1
ATOM 719 C CA . ILE A 1 100 ? 21.876 3.889 2.961 1.00 95.75 100 ILE A CA 1
ATOM 720 C C . ILE A 1 100 ? 21.177 2.588 3.318 1.00 95.75 100 ILE A C 1
ATOM 722 O O . ILE A 1 100 ? 21.215 1.620 2.561 1.00 95.75 100 ILE A O 1
ATOM 726 N N . THR A 1 101 ? 20.560 2.541 4.490 1.00 95.31 101 THR A N 1
ATOM 727 C CA . THR A 1 101 ? 19.767 1.391 4.915 1.00 95.31 101 THR A CA 1
ATOM 728 C C . THR A 1 101 ? 18.443 1.875 5.476 1.00 95.31 101 THR A C 1
ATOM 730 O O . THR A 1 101 ? 18.412 2.682 6.399 1.00 95.31 101 THR A O 1
ATOM 733 N N . TYR A 1 102 ? 17.344 1.399 4.910 1.00 94.81 102 TYR A N 1
ATOM 734 C CA . TYR A 1 102 ? 16.001 1.840 5.267 1.00 94.81 102 TYR A CA 1
ATOM 735 C C . TYR A 1 102 ? 15.385 0.946 6.345 1.00 94.81 102 TYR A C 1
ATOM 737 O O . TYR A 1 102 ? 15.559 -0.270 6.306 1.00 94.81 102 TYR A O 1
ATOM 745 N N . TYR A 1 103 ? 14.640 1.531 7.284 1.00 92.19 103 TYR A N 1
ATOM 746 C CA . TYR A 1 103 ? 14.001 0.813 8.389 1.00 92.19 103 TYR A CA 1
ATOM 747 C C . TYR A 1 103 ? 12.573 1.304 8.662 1.00 92.19 103 TYR A C 1
ATOM 749 O O . TYR A 1 103 ? 12.227 2.465 8.423 1.00 92.19 103 TYR A O 1
ATOM 757 N N . GLN A 1 104 ? 11.749 0.400 9.201 1.00 84.88 104 GLN A N 1
ATOM 758 C CA . GLN A 1 104 ? 10.437 0.724 9.776 1.00 84.88 104 GLN A CA 1
ATOM 759 C C . GLN A 1 104 ? 10.543 1.223 11.223 1.00 84.88 104 GLN A C 1
ATOM 761 O O . GLN A 1 104 ? 9.736 2.042 11.649 1.00 84.88 104 GLN A O 1
ATOM 766 N N . ASN A 1 105 ? 11.552 0.758 11.960 1.00 87.62 105 ASN A N 1
ATOM 767 C CA . ASN A 1 105 ? 11.793 1.114 13.356 1.00 87.62 105 ASN A CA 1
ATOM 768 C C . ASN A 1 105 ? 13.053 1.972 13.474 1.00 87.62 105 ASN A C 1
ATOM 770 O O . ASN A 1 105 ? 13.949 1.862 12.639 1.00 87.62 105 ASN A O 1
ATOM 774 N N . ASP A 1 106 ? 13.103 2.834 14.488 1.00 93.00 106 ASP A N 1
ATOM 775 C CA . ASP A 1 106 ? 14.194 3.792 14.674 1.00 93.00 106 ASP A CA 1
ATOM 776 C C . ASP A 1 106 ? 15.522 3.065 14.960 1.00 93.00 106 ASP A C 1
ATOM 778 O O . ASP A 1 106 ? 15.631 2.401 15.993 1.00 93.00 106 ASP A O 1
ATOM 782 N N . PRO A 1 107 ? 16.533 3.162 14.075 1.00 95.19 107 PRO A N 1
ATOM 783 C CA . PRO A 1 107 ? 17.798 2.455 14.241 1.00 95.19 107 PRO A CA 1
ATOM 784 C C . PRO A 1 107 ? 18.783 3.160 15.187 1.00 95.19 107 PRO A C 1
ATOM 786 O O . PRO A 1 107 ? 19.877 2.633 15.408 1.00 95.19 107 PRO A O 1
ATOM 789 N N . ARG A 1 108 ? 18.453 4.346 15.725 1.00 94.06 108 ARG A N 1
ATOM 790 C CA . ARG A 1 108 ? 19.356 5.102 16.611 1.00 94.06 108 ARG A CA 1
ATOM 791 C C . ARG A 1 108 ? 19.723 4.290 17.854 1.00 94.06 108 ARG A C 1
ATOM 793 O O . ARG A 1 108 ? 18.850 3.824 18.578 1.00 94.06 108 ARG A O 1
ATOM 800 N N . GLY A 1 109 ? 21.022 4.150 18.116 1.00 93.56 109 GLY A N 1
ATOM 801 C CA . GLY A 1 109 ? 21.567 3.331 19.205 1.00 93.56 109 GLY A CA 1
ATOM 802 C C . GLY A 1 109 ? 21.692 1.834 18.888 1.00 93.56 109 GLY A C 1
ATOM 803 O O . GLY A 1 109 ? 22.249 1.091 19.696 1.00 93.56 109 GLY A O 1
ATOM 804 N N . HIS A 1 110 ? 21.220 1.391 17.718 1.00 93.94 110 HIS A N 1
ATOM 805 C CA . HIS A 1 110 ? 21.269 0.001 17.250 1.00 93.94 110 HIS A CA 1
ATOM 806 C C . HIS A 1 110 ? 22.060 -0.152 15.939 1.00 93.94 110 HIS A C 1
ATOM 808 O O . HIS A 1 110 ? 21.982 -1.168 15.241 1.00 93.94 110 HIS A O 1
ATOM 814 N N . GLU A 1 111 ? 22.881 0.842 15.596 1.00 91.50 111 GLU A N 1
ATOM 815 C CA . GLU A 1 111 ? 23.599 0.910 14.325 1.00 91.50 111 GLU A CA 1
ATOM 816 C C . GLU A 1 111 ? 24.606 -0.235 14.165 1.00 91.50 111 GLU A C 1
ATOM 818 O O . GLU A 1 111 ? 24.937 -0.604 13.043 1.00 91.50 111 GLU A O 1
ATOM 823 N N . ASN A 1 112 ? 25.070 -0.836 15.260 1.00 89.44 112 ASN A N 1
ATOM 824 C CA . ASN A 1 112 ? 25.995 -1.973 15.247 1.00 89.44 112 ASN A CA 1
ATOM 825 C C . ASN A 1 112 ? 25.469 -3.177 16.049 1.00 89.44 112 ASN A C 1
ATOM 827 O O . ASN A 1 112 ? 26.254 -4.048 16.414 1.00 89.44 112 ASN A O 1
ATOM 831 N N . ASP A 1 113 ? 24.166 -3.222 16.346 1.00 93.75 113 ASP A N 1
ATOM 832 C CA . ASP A 1 113 ? 23.541 -4.308 17.106 1.00 93.75 113 ASP A CA 1
ATOM 833 C C . ASP A 1 113 ? 22.954 -5.372 16.154 1.00 93.75 113 ASP A C 1
ATOM 835 O O . ASP A 1 113 ? 21.881 -5.161 15.578 1.00 93.75 113 ASP A O 1
ATOM 839 N N . PRO A 1 114 ? 23.616 -6.532 15.978 1.00 92.62 114 PRO A N 1
ATOM 840 C CA . PRO A 1 114 ? 23.136 -7.570 15.070 1.00 92.62 114 PRO A CA 1
ATOM 841 C C . PRO A 1 114 ? 21.834 -8.223 15.553 1.00 92.62 114 PRO A C 1
ATOM 843 O O . PRO A 1 114 ? 21.061 -8.709 14.730 1.00 92.62 114 PRO A O 1
ATOM 846 N N . THR A 1 115 ? 21.565 -8.224 16.863 1.00 94.44 115 THR A N 1
ATOM 847 C CA . THR A 1 115 ? 20.339 -8.810 17.425 1.00 94.44 115 THR A CA 1
ATOM 848 C C . THR A 1 115 ? 19.145 -7.937 17.071 1.00 94.44 115 THR A C 1
ATOM 850 O O . THR A 1 115 ? 18.132 -8.434 16.577 1.00 94.44 115 THR A O 1
ATOM 853 N N . TRP A 1 116 ? 19.285 -6.621 17.253 1.00 94.44 116 TRP A N 1
ATOM 854 C CA . TRP A 1 116 ? 18.253 -5.669 16.856 1.00 94.44 116 TRP A CA 1
ATOM 855 C C . TRP A 1 116 ? 18.026 -5.682 15.343 1.00 94.44 116 TRP A C 1
ATOM 857 O O . TRP A 1 116 ? 16.879 -5.702 14.908 1.00 94.44 116 TRP A O 1
ATOM 867 N N . GLN A 1 117 ? 19.093 -5.736 14.539 1.00 88.25 117 GLN A N 1
ATOM 868 C CA . GLN A 1 117 ? 18.991 -5.765 13.074 1.00 88.25 117 GLN A CA 1
ATOM 869 C C . GLN A 1 117 ? 18.341 -7.050 12.545 1.00 88.25 117 GLN A C 1
ATOM 871 O O . GLN A 1 117 ? 17.645 -7.004 11.535 1.00 88.25 117 GLN A O 1
ATOM 876 N N . ALA A 1 118 ? 18.522 -8.186 13.225 1.00 86.81 118 ALA A N 1
ATOM 877 C CA . ALA A 1 118 ? 17.824 -9.425 12.886 1.00 86.81 118 ALA A CA 1
ATOM 878 C C . ALA A 1 118 ? 16.321 -9.354 13.216 1.00 86.81 118 ALA A C 1
ATOM 880 O O . ALA A 1 118 ? 15.503 -9.848 12.445 1.00 86.81 118 ALA A O 1
ATOM 881 N N . ALA A 1 119 ? 15.955 -8.719 14.336 1.00 84.31 119 ALA A N 1
ATOM 882 C CA . ALA A 1 119 ? 14.558 -8.504 14.724 1.00 84.31 119 ALA A CA 1
ATOM 883 C C . ALA A 1 119 ? 13.863 -7.397 13.906 1.00 84.31 119 ALA A C 1
ATOM 885 O O . ALA A 1 119 ? 12.643 -7.401 13.770 1.00 84.31 119 ALA A O 1
ATOM 886 N N . ASN A 1 120 ? 14.637 -6.460 13.353 1.00 83.75 120 ASN A N 1
ATOM 887 C CA . ASN A 1 120 ? 14.174 -5.315 12.574 1.00 83.75 120 ASN A CA 1
ATOM 888 C C . ASN A 1 120 ? 14.892 -5.304 11.218 1.00 83.75 120 ASN A C 1
ATOM 890 O O . ASN A 1 120 ? 15.770 -4.464 10.998 1.00 83.75 120 ASN A O 1
ATOM 894 N N . PRO A 1 121 ? 14.577 -6.256 10.321 1.00 83.50 121 PRO A N 1
ATOM 895 C CA . PRO A 1 121 ? 15.303 -6.403 9.072 1.00 83.50 121 PRO A CA 1
ATOM 896 C C . PRO A 1 121 ? 15.204 -5.125 8.225 1.00 83.50 121 PRO A C 1
ATOM 898 O O . PRO A 1 121 ? 14.140 -4.496 8.170 1.00 83.50 121 PRO A O 1
ATOM 901 N N . PRO A 1 122 ? 16.298 -4.725 7.555 1.00 88.50 122 PRO A N 1
ATOM 902 C CA . PRO A 1 122 ? 16.289 -3.550 6.703 1.00 88.50 122 PRO A CA 1
ATOM 903 C C . PRO A 1 122 ? 15.326 -3.737 5.529 1.00 88.50 122 PRO A C 1
ATOM 905 O O . PRO A 1 122 ? 15.208 -4.821 4.952 1.00 88.50 122 PRO A O 1
ATOM 908 N N . ILE A 1 123 ? 14.660 -2.652 5.148 1.00 85.50 123 ILE A N 1
ATOM 909 C CA . ILE A 1 123 ? 13.787 -2.614 3.980 1.00 85.50 123 ILE A CA 1
ATOM 910 C C . ILE A 1 123 ? 14.646 -2.812 2.732 1.00 85.50 123 ILE A C 1
ATOM 912 O O . ILE A 1 123 ? 15.616 -2.086 2.500 1.00 85.50 123 ILE A O 1
ATOM 916 N N . THR A 1 124 ? 14.267 -3.786 1.904 1.00 85.81 124 THR A N 1
ATOM 917 C CA . THR A 1 124 ? 14.908 -4.022 0.610 1.00 85.81 124 THR A CA 1
ATOM 918 C C . THR A 1 124 ? 14.790 -2.783 -0.272 1.00 85.81 124 THR A C 1
ATOM 920 O O . THR A 1 124 ? 13.697 -2.240 -0.442 1.00 85.81 124 THR A O 1
ATOM 923 N N . CYS A 1 125 ? 15.909 -2.367 -0.858 1.00 84.50 125 CYS A N 1
ATOM 924 C CA . CYS A 1 125 ? 15.970 -1.263 -1.805 1.00 84.50 125 CYS A CA 1
ATOM 925 C C . CYS A 1 125 ? 16.557 -1.758 -3.128 1.00 84.50 125 CYS A C 1
ATOM 927 O O . CYS A 1 125 ? 17.590 -2.429 -3.135 1.00 84.50 125 CYS A O 1
ATOM 929 N N . ILE A 1 126 ? 15.886 -1.454 -4.238 1.00 79.75 126 ILE A N 1
ATOM 930 C CA . ILE A 1 126 ? 16.260 -1.891 -5.584 1.00 79.75 126 ILE A CA 1
ATOM 931 C C . ILE A 1 126 ? 16.875 -0.714 -6.339 1.00 79.75 126 ILE A C 1
ATOM 933 O O . ILE A 1 126 ? 16.244 0.329 -6.498 1.00 79.75 126 ILE A O 1
ATOM 937 N N . ASN A 1 127 ? 18.096 -0.881 -6.852 1.00 76.81 127 ASN A N 1
ATOM 938 C CA . ASN A 1 127 ? 18.747 0.154 -7.656 1.00 76.81 127 ASN A CA 1
ATOM 939 C C . ASN A 1 127 ? 17.870 0.560 -8.852 1.00 76.81 127 ASN A C 1
ATOM 941 O O . ASN A 1 127 ? 17.532 -0.271 -9.690 1.00 76.81 127 ASN A O 1
ATOM 945 N N . GLY A 1 128 ? 17.504 1.844 -8.911 1.00 68.12 128 GLY A N 1
ATOM 946 C CA . GLY A 1 128 ? 16.597 2.400 -9.923 1.00 68.12 128 GLY A CA 1
ATOM 947 C C . GLY A 1 128 ? 15.101 2.142 -9.685 1.00 68.12 128 GLY A C 1
ATOM 948 O O . GLY A 1 128 ? 14.293 2.623 -10.470 1.00 68.12 128 GLY A O 1
ATOM 949 N N . GLY A 1 129 ? 14.734 1.404 -8.631 1.00 64.62 129 GLY A N 1
ATOM 950 C CA . GLY A 1 129 ? 13.348 1.100 -8.251 1.00 64.62 129 GLY A CA 1
ATOM 951 C C . GLY A 1 129 ? 12.950 1.545 -6.839 1.00 64.62 129 GLY A C 1
ATOM 952 O O . GLY A 1 129 ? 11.783 1.412 -6.482 1.00 64.62 129 GLY A O 1
ATOM 953 N N . GLY A 1 130 ? 13.887 2.063 -6.041 1.00 82.31 130 GLY A N 1
ATOM 954 C CA . GLY A 1 130 ? 13.614 2.624 -4.719 1.00 82.31 130 GLY A CA 1
ATOM 955 C C . GLY A 1 130 ? 13.418 1.594 -3.608 1.00 82.31 130 GLY A C 1
ATOM 956 O O . GLY A 1 130 ? 13.772 0.418 -3.744 1.00 82.31 130 GLY A O 1
ATOM 957 N N . ALA A 1 131 ? 12.893 2.049 -2.466 1.00 80.62 131 ALA A N 1
ATOM 958 C CA . ALA A 1 131 ? 12.616 1.178 -1.323 1.00 80.62 131 ALA A CA 1
ATOM 959 C C . ALA A 1 131 ? 11.313 0.390 -1.541 1.00 80.62 131 ALA A C 1
ATOM 961 O O . ALA A 1 131 ? 10.349 0.904 -2.095 1.00 80.62 131 ALA A O 1
ATOM 962 N N . ARG A 1 132 ? 11.257 -0.869 -1.091 1.00 66.12 132 ARG A N 1
ATOM 963 C CA . ARG A 1 132 ? 10.097 -1.750 -1.333 1.00 66.12 132 ARG A CA 1
ATOM 964 C C . ARG A 1 132 ? 8.834 -1.333 -0.570 1.00 66.12 132 ARG A C 1
ATOM 966 O O . ARG A 1 132 ? 7.728 -1.597 -1.030 1.00 66.12 132 ARG A O 1
ATOM 973 N N . VAL A 1 133 ? 9.004 -0.734 0.604 1.00 70.69 133 VAL A N 1
ATOM 974 C CA . VAL A 1 133 ? 7.923 -0.225 1.457 1.00 70.69 133 VAL A CA 1
ATOM 975 C C . VAL A 1 133 ? 8.310 1.157 1.957 1.00 70.69 133 VAL A C 1
ATOM 977 O O . VAL A 1 133 ? 9.504 1.424 2.111 1.00 70.69 133 VAL A O 1
ATOM 980 N N . THR A 1 134 ? 7.325 2.012 2.232 1.00 80.94 134 THR A N 1
ATOM 981 C CA . THR A 1 134 ? 7.557 3.365 2.752 1.00 80.94 134 THR A CA 1
ATOM 982 C C . THR A 1 134 ? 8.388 3.300 4.035 1.00 80.94 134 THR A C 1
ATOM 984 O O . THR A 1 134 ? 7.909 2.757 5.036 1.00 80.94 134 THR A O 1
ATOM 987 N N . PRO A 1 135 ? 9.640 3.792 4.029 1.00 88.19 135 PRO A N 1
ATOM 988 C CA . PRO A 1 135 ? 10.486 3.753 5.208 1.00 88.19 135 PRO A CA 1
ATOM 989 C C . PRO A 1 135 ? 10.100 4.857 6.189 1.00 88.19 135 PRO A C 1
ATOM 991 O O . PRO A 1 135 ? 9.762 5.968 5.786 1.00 88.19 135 PRO A O 1
ATOM 994 N N . LYS A 1 136 ? 10.221 4.576 7.489 1.00 88.38 136 LYS A N 1
ATOM 995 C CA . LYS A 1 136 ? 10.127 5.613 8.530 1.00 88.38 136 LYS A CA 1
ATOM 996 C C . LYS A 1 136 ? 11.486 6.228 8.832 1.00 88.38 136 LYS A C 1
ATOM 998 O O . LYS A 1 136 ? 11.572 7.402 9.184 1.00 88.38 136 LYS A O 1
ATOM 1003 N N . TYR A 1 137 ? 12.554 5.456 8.629 1.00 94.31 137 TYR A N 1
ATOM 1004 C CA . TYR A 1 137 ? 13.923 5.876 8.902 1.00 94.31 137 TYR A CA 1
ATOM 1005 C C . TYR A 1 137 ? 14.881 5.446 7.789 1.00 94.31 137 TYR A C 1
ATOM 1007 O O . TYR A 1 137 ? 14.711 4.394 7.171 1.00 94.31 137 TYR A O 1
ATOM 1015 N N . ALA A 1 138 ? 15.925 6.241 7.569 1.00 96.31 138 ALA A N 1
ATOM 1016 C CA . ALA A 1 138 ? 17.111 5.861 6.813 1.00 96.31 138 ALA A CA 1
ATOM 1017 C C . ALA A 1 138 ? 18.349 6.007 7.698 1.00 96.31 138 ALA A C 1
ATOM 1019 O O . ALA A 1 138 ? 18.639 7.089 8.207 1.00 96.31 138 ALA A O 1
ATOM 1020 N N . LEU A 1 139 ? 19.094 4.921 7.857 1.00 96.25 139 LEU A N 1
ATOM 1021 C CA . LEU A 1 139 ? 20.411 4.906 8.467 1.00 96.25 139 LEU A CA 1
ATOM 1022 C C . LEU A 1 139 ? 21.461 5.172 7.387 1.00 96.25 139 LEU A C 1
ATOM 1024 O O . LEU A 1 139 ? 21.628 4.381 6.458 1.00 96.25 139 LEU A O 1
ATOM 1028 N N . LEU A 1 140 ? 22.166 6.288 7.520 1.00 96.69 140 LEU A N 1
ATOM 1029 C CA . LEU A 1 140 ? 23.245 6.719 6.643 1.00 96.69 140 LEU A CA 1
ATOM 1030 C C . LEU A 1 140 ? 24.576 6.416 7.323 1.00 96.69 140 LEU A C 1
ATOM 1032 O O . LEU A 1 140 ? 24.836 6.934 8.409 1.00 96.69 140 LEU A O 1
ATOM 1036 N N . ARG A 1 141 ? 25.437 5.617 6.688 1.00 95.69 141 ARG A N 1
ATOM 1037 C CA . ARG A 1 141 ? 26.824 5.420 7.139 1.00 95.69 141 ARG A CA 1
ATOM 1038 C C . ARG A 1 141 ? 27.770 5.914 6.063 1.00 95.69 141 ARG A C 1
ATOM 1040 O O . ARG A 1 141 ? 27.817 5.327 4.984 1.00 95.69 141 ARG A O 1
ATOM 1047 N N . SER A 1 142 ? 28.511 6.971 6.368 1.00 96.50 142 SER A N 1
ATOM 1048 C CA . SER A 1 142 ? 29.486 7.582 5.470 1.00 96.50 142 SER A CA 1
ATOM 1049 C C . SER A 1 142 ? 30.897 7.339 5.973 1.00 96.50 142 SER A C 1
ATOM 1051 O O . SER A 1 142 ? 31.199 7.631 7.127 1.00 96.50 142 SER A O 1
ATOM 1053 N N . LEU A 1 143 ? 31.759 6.821 5.108 1.00 96.75 143 LEU A N 1
ATOM 1054 C CA . LEU A 1 143 ? 33.195 6.716 5.325 1.00 96.75 143 LEU A CA 1
ATOM 1055 C C . LEU A 1 143 ? 33.895 7.772 4.471 1.00 96.75 143 LEU A C 1
ATOM 1057 O O . LEU A 1 143 ? 33.543 7.942 3.307 1.00 96.75 143 LEU A O 1
ATOM 1061 N N . GLY A 1 144 ? 34.896 8.444 5.031 1.00 96.00 144 GLY A N 1
ATOM 1062 C CA . GLY A 1 144 ? 35.735 9.422 4.344 1.00 96.00 144 GLY A CA 1
ATOM 1063 C C . GLY A 1 144 ? 37.222 9.138 4.543 1.00 96.00 144 GLY A C 1
ATOM 1064 O O . GLY A 1 144 ? 37.632 8.660 5.603 1.00 96.00 144 GLY A O 1
ATOM 1065 N N . THR A 1 145 ? 38.023 9.398 3.512 1.00 94.81 145 THR A N 1
ATOM 1066 C CA . THR A 1 145 ? 39.483 9.216 3.516 1.00 94.81 145 THR A CA 1
ATOM 1067 C C . THR A 1 145 ? 40.157 10.292 2.671 1.00 94.81 145 THR A C 1
ATOM 1069 O O . THR A 1 145 ? 39.608 10.703 1.653 1.00 94.81 145 THR A O 1
ATOM 1072 N N . ASP A 1 146 ? 41.348 10.731 3.061 1.00 92.19 146 ASP A N 1
ATOM 1073 C CA . ASP A 1 146 ? 42.207 11.672 2.347 1.00 92.19 146 ASP A CA 1
ATOM 1074 C C . ASP A 1 146 ? 42.992 11.019 1.201 1.00 92.19 146 ASP A C 1
ATOM 1076 O O . ASP A 1 146 ? 43.659 11.712 0.431 1.00 92.19 146 ASP A O 1
ATOM 1080 N N . GLN A 1 147 ? 42.926 9.695 1.069 1.00 89.19 147 GLN A N 1
ATOM 1081 C CA . GLN A 1 147 ? 43.702 8.917 0.112 1.00 89.19 147 GLN A CA 1
ATOM 1082 C C . GLN A 1 147 ? 42.887 8.507 -1.113 1.00 89.19 147 GLN A C 1
ATOM 1084 O O . GLN A 1 147 ? 41.704 8.171 -1.048 1.00 89.19 147 GLN A O 1
ATOM 1089 N N . THR A 1 148 ? 43.562 8.451 -2.262 1.00 84.50 148 THR A N 1
ATOM 1090 C CA . THR A 1 148 ? 43.001 7.810 -3.453 1.00 84.50 148 THR A CA 1
ATOM 1091 C C . THR A 1 148 ? 42.911 6.312 -3.212 1.00 84.50 148 THR A C 1
ATOM 1093 O O . THR A 1 148 ? 43.928 5.645 -3.033 1.00 84.50 148 THR A O 1
ATOM 1096 N N . THR A 1 149 ? 41.696 5.779 -3.205 1.00 84.38 149 THR A N 1
ATOM 1097 C CA . THR A 1 149 ? 41.453 4.357 -2.979 1.00 84.38 149 THR A CA 1
ATOM 1098 C C . THR A 1 149 ? 40.233 3.901 -3.760 1.00 84.38 149 THR A C 1
ATOM 1100 O O . THR A 1 149 ? 39.289 4.660 -3.963 1.00 84.38 149 THR A O 1
ATOM 1103 N N . THR A 1 150 ? 40.260 2.650 -4.202 1.00 80.69 150 THR A N 1
ATOM 1104 C CA . THR A 1 150 ? 39.095 1.963 -4.769 1.00 80.69 150 THR A CA 1
ATOM 1105 C C . THR A 1 150 ? 38.288 1.230 -3.697 1.00 80.69 150 THR A C 1
ATOM 1107 O O . THR A 1 150 ? 37.170 0.801 -3.964 1.00 80.69 150 THR A O 1
ATOM 1110 N N . ASP A 1 151 ? 38.837 1.093 -2.486 1.00 86.19 151 ASP A N 1
ATOM 1111 C CA . ASP A 1 151 ? 38.203 0.426 -1.353 1.00 86.19 151 ASP A CA 1
ATOM 1112 C C . ASP A 1 151 ? 38.541 1.165 -0.054 1.00 86.19 151 ASP A C 1
ATOM 1114 O O . ASP A 1 151 ? 39.557 0.923 0.603 1.00 86.19 151 ASP A O 1
ATOM 1118 N N . ILE A 1 152 ? 37.649 2.080 0.323 1.00 90.00 152 ILE A N 1
ATOM 1119 C CA . ILE A 1 152 ? 37.800 2.916 1.516 1.00 90.00 152 ILE A CA 1
ATOM 1120 C C . ILE A 1 152 ? 37.877 2.102 2.811 1.00 90.00 152 ILE A C 1
ATOM 1122 O O . ILE A 1 152 ? 38.434 2.581 3.794 1.00 90.00 152 ILE A O 1
ATOM 1126 N N . THR A 1 153 ? 37.366 0.865 2.826 1.00 87.75 153 THR A N 1
ATOM 1127 C CA . THR A 1 153 ? 37.347 0.025 4.032 1.00 87.75 153 THR A CA 1
ATOM 1128 C C . THR A 1 153 ? 38.726 -0.532 4.389 1.00 87.75 153 THR A C 1
ATOM 1130 O O . THR A 1 153 ? 38.959 -0.909 5.535 1.00 87.75 153 THR A O 1
ATOM 1133 N N . LYS A 1 154 ? 39.660 -0.541 3.427 1.00 88.50 154 LYS A N 1
ATOM 1134 C CA . LYS A 1 154 ? 41.049 -1.000 3.603 1.00 88.50 154 LYS A CA 1
ATOM 1135 C C . LYS A 1 154 ? 42.051 0.136 3.805 1.00 88.50 154 LYS A C 1
ATOM 1137 O O . LYS A 1 154 ? 43.238 -0.120 3.996 1.00 88.50 154 LYS A O 1
ATOM 1142 N N . THR A 1 155 ? 41.590 1.379 3.754 1.00 89.19 155 THR A N 1
ATOM 1143 C CA . THR A 1 155 ? 42.406 2.588 3.894 1.00 89.19 155 THR A CA 1
ATOM 1144 C C . THR A 1 155 ? 42.072 3.269 5.223 1.00 89.19 155 THR A C 1
ATOM 1146 O O . THR A 1 155 ? 40.923 3.173 5.662 1.00 89.19 155 THR A O 1
ATOM 1149 N N . PRO A 1 156 ? 43.025 3.952 5.892 1.00 89.94 156 PRO A N 1
ATOM 1150 C CA . PRO A 1 156 ? 42.697 4.792 7.037 1.00 89.94 156 PRO A CA 1
ATOM 1151 C C . PRO A 1 156 ? 41.540 5.734 6.697 1.00 89.94 156 PRO A C 1
ATOM 1153 O O . PRO A 1 156 ? 41.579 6.444 5.692 1.00 89.94 156 PRO A O 1
ATOM 1156 N N . ASN A 1 157 ? 40.487 5.671 7.505 1.00 93.25 157 ASN A N 1
ATOM 1157 C CA . ASN A 1 157 ? 39.256 6.401 7.262 1.00 93.25 157 ASN A CA 1
ATOM 1158 C C . ASN A 1 157 ? 38.645 6.910 8.572 1.00 93.25 157 ASN A C 1
ATOM 1160 O O . ASN A 1 157 ? 39.029 6.532 9.695 1.00 93.25 157 ASN A O 1
ATOM 1164 N N . ARG A 1 158 ? 37.669 7.795 8.407 1.00 94.88 158 ARG A N 1
ATOM 1165 C CA . ARG A 1 158 ? 36.762 8.237 9.459 1.00 94.88 158 ARG A CA 1
ATOM 1166 C C . ARG A 1 158 ? 35.333 8.012 9.006 1.00 94.88 158 ARG A C 1
ATOM 1168 O O . ARG A 1 158 ? 35.005 8.221 7.844 1.00 94.88 158 ARG A O 1
ATOM 1175 N N . GLY A 1 159 ? 34.504 7.561 9.939 1.00 94.19 159 GLY A N 1
ATOM 1176 C CA . GLY A 1 159 ? 33.100 7.280 9.695 1.00 94.19 159 GLY A CA 1
ATOM 1177 C C . GLY A 1 159 ? 32.199 8.269 10.415 1.00 94.19 159 GLY A C 1
ATOM 1178 O O . GLY A 1 159 ? 32.454 8.612 11.569 1.00 94.19 159 GLY A O 1
ATOM 1179 N N . LEU A 1 160 ? 31.125 8.675 9.751 1.00 95.44 160 LEU A N 1
ATOM 1180 C CA . LEU A 1 160 ? 29.980 9.336 10.358 1.00 95.44 160 LEU A CA 1
ATOM 1181 C C . LEU A 1 160 ? 28.739 8.481 10.136 1.00 95.44 160 LEU A C 1
ATOM 1183 O O . LEU A 1 160 ? 28.574 7.848 9.093 1.00 95.44 160 LEU A O 1
ATOM 1187 N N . THR A 1 161 ? 27.867 8.456 11.136 1.00 95.69 161 THR A N 1
ATOM 1188 C CA . THR A 1 161 ? 26.576 7.779 11.051 1.00 95.69 161 THR A CA 1
ATOM 1189 C C . THR A 1 161 ? 25.482 8.763 11.418 1.00 95.69 161 THR A C 1
ATOM 1191 O O . THR A 1 161 ? 25.616 9.501 12.392 1.00 95.69 161 THR A O 1
ATOM 1194 N N . ALA A 1 162 ? 24.418 8.788 10.627 1.00 95.06 162 ALA A N 1
ATOM 1195 C CA . ALA A 1 162 ? 23.262 9.639 10.850 1.00 95.06 162 ALA A CA 1
ATOM 1196 C C . ALA A 1 162 ? 21.981 8.843 10.608 1.00 95.06 162 ALA A C 1
ATOM 1198 O O . ALA A 1 162 ? 21.941 7.965 9.748 1.00 95.06 162 ALA A O 1
ATOM 1199 N N . THR A 1 163 ? 20.926 9.169 11.349 1.00 96.25 163 THR A N 1
ATOM 1200 C CA . THR A 1 163 ? 19.584 8.644 11.087 1.00 96.25 163 THR A CA 1
ATOM 1201 C C . THR A 1 163 ? 18.709 9.779 10.586 1.00 96.25 163 THR A C 1
ATOM 1203 O O . THR A 1 163 ? 18.539 10.783 11.275 1.00 96.25 163 THR A O 1
ATOM 1206 N N . TYR A 1 164 ? 18.156 9.613 9.391 1.00 94.62 164 TYR A N 1
ATOM 1207 C CA . TYR A 1 164 ? 17.136 10.488 8.835 1.00 94.62 164 TYR A CA 1
ATOM 1208 C C . TYR A 1 164 ? 15.760 9.899 9.141 1.00 94.62 164 TYR A C 1
ATOM 1210 O O . TYR A 1 164 ? 15.490 8.754 8.782 1.00 94.62 164 TYR A O 1
ATOM 1218 N N . ALA A 1 165 ? 14.904 10.663 9.815 1.00 92.50 165 ALA A N 1
ATOM 1219 C CA . ALA A 1 165 ? 13.510 10.294 10.035 1.00 92.50 165 ALA A CA 1
ATOM 1220 C C . ALA A 1 165 ? 12.650 10.935 8.942 1.00 92.50 165 ALA A C 1
ATOM 1222 O O . ALA A 1 165 ? 12.694 12.152 8.752 1.00 92.50 165 ALA A O 1
ATOM 1223 N N . PHE A 1 166 ? 11.882 10.120 8.225 1.00 88.12 166 PHE A N 1
ATOM 1224 C CA . PHE A 1 166 ? 10.958 10.611 7.212 1.00 88.12 166 PHE A CA 1
ATOM 1225 C C . PHE A 1 166 ? 9.758 11.273 7.878 1.00 88.12 166 PHE A C 1
ATOM 1227 O O . PHE A 1 166 ? 9.201 10.753 8.847 1.00 88.12 166 PHE A O 1
ATOM 1234 N N . HIS A 1 167 ? 9.323 12.404 7.324 1.00 80.19 167 HIS A N 1
ATOM 1235 C CA . HIS A 1 167 ? 8.020 12.949 7.663 1.00 80.19 167 HIS A CA 1
ATOM 1236 C C . HIS A 1 167 ? 6.959 12.160 6.895 1.00 80.19 167 HIS A C 1
ATOM 1238 O O . HIS A 1 167 ? 6.702 12.420 5.722 1.00 80.19 167 HIS A O 1
ATOM 1244 N N . ILE A 1 168 ? 6.397 11.148 7.549 1.00 71.94 168 ILE A N 1
ATOM 1245 C CA . ILE A 1 168 ? 5.299 10.363 6.993 1.00 71.94 168 ILE A CA 1
ATOM 1246 C C . ILE A 1 168 ? 3.992 11.127 7.206 1.00 71.94 168 ILE A C 1
ATOM 1248 O O . ILE A 1 168 ? 3.625 11.467 8.332 1.00 71.94 168 ILE A O 1
ATOM 1252 N N . THR A 1 169 ? 3.303 11.438 6.115 1.00 66.56 169 THR A N 1
ATOM 1253 C CA . THR A 1 169 ? 1.920 11.913 6.159 1.00 66.56 169 THR A CA 1
ATOM 1254 C C . THR A 1 169 ? 0.978 10.708 6.124 1.00 66.56 169 THR A C 1
ATOM 1256 O O . THR A 1 169 ? 1.403 9.564 5.959 1.00 66.56 169 THR A O 1
ATOM 1259 N N . ASN A 1 170 ? -0.321 10.958 6.270 1.00 60.09 170 ASN A N 1
ATOM 1260 C CA . ASN A 1 170 ? -1.353 9.937 6.071 1.00 60.09 170 ASN A CA 1
ATOM 1261 C C . ASN A 1 170 ? -1.638 9.668 4.579 1.00 60.09 170 ASN A C 1
ATOM 1263 O O . ASN A 1 170 ? -2.639 9.040 4.242 1.00 60.09 170 ASN A O 1
ATOM 1267 N N . GLU A 1 171 ? -0.803 10.179 3.672 1.00 64.69 171 GLU A N 1
ATOM 1268 C CA . GLU A 1 171 ? -0.971 9.967 2.242 1.00 64.69 171 GLU A CA 1
ATOM 1269 C C . GLU A 1 171 ? -0.414 8.592 1.862 1.00 64.69 171 GLU A C 1
ATOM 1271 O O . GLU A 1 171 ? 0.762 8.288 2.074 1.00 64.69 171 GLU A O 1
ATOM 1276 N N . ASN A 1 172 ? -1.274 7.731 1.319 1.00 67.19 172 ASN A N 1
ATOM 1277 C CA . ASN A 1 172 ? -0.833 6.459 0.768 1.00 67.19 172 ASN A CA 1
ATOM 1278 C C . ASN A 1 172 ? -0.010 6.712 -0.493 1.00 67.19 172 ASN A C 1
ATOM 1280 O O . ASN A 1 172 ? -0.504 7.348 -1.421 1.00 67.19 172 ASN A O 1
ATOM 1284 N N . ILE A 1 173 ? 1.204 6.165 -0.548 1.00 69.38 173 ILE A N 1
ATOM 1285 C CA . ILE A 1 173 ? 2.011 6.131 -1.770 1.00 69.38 173 ILE A CA 1
ATOM 1286 C C . ILE A 1 173 ? 1.615 4.856 -2.531 1.00 69.38 173 ILE A C 1
ATOM 1288 O O . ILE A 1 173 ? 2.002 3.764 -2.105 1.00 69.38 173 ILE A O 1
ATOM 1292 N N . PRO A 1 174 ? 0.848 4.944 -3.633 1.00 72.12 174 PRO A N 1
ATOM 1293 C CA . PRO A 1 174 ? 0.325 3.761 -4.305 1.00 72.12 174 PRO A CA 1
ATOM 1294 C C . PRO A 1 174 ? 1.441 2.949 -4.982 1.00 72.12 174 PRO A C 1
ATOM 1296 O O . PRO A 1 174 ? 2.357 3.516 -5.579 1.00 72.12 174 PRO A O 1
ATOM 1299 N N . GLY A 1 175 ? 1.350 1.620 -4.928 1.00 82.44 175 GLY A N 1
ATOM 1300 C CA . GLY A 1 175 ? 2.329 0.689 -5.493 1.00 82.44 175 GLY A CA 1
ATOM 1301 C C . GLY A 1 175 ? 2.318 -0.683 -4.823 1.00 82.44 175 GLY A C 1
ATOM 1302 O O . GLY A 1 175 ? 3.230 -1.036 -4.071 1.00 82.44 175 GLY A O 1
ATOM 1303 N N . GLY A 1 176 ? 1.310 -1.496 -5.125 1.00 86.56 176 GLY A N 1
ATOM 1304 C CA . GLY A 1 176 ? 1.188 -2.871 -4.631 1.00 86.56 176 GLY A CA 1
ATOM 1305 C C . GLY A 1 176 ? 1.121 -3.892 -5.746 1.00 86.56 176 GLY A C 1
ATOM 1306 O O . GLY A 1 176 ? 0.795 -3.570 -6.888 1.00 86.56 176 GLY A O 1
ATOM 1307 N N . ASN A 1 177 ? 1.450 -5.134 -5.421 1.00 90.88 177 ASN A N 1
ATOM 1308 C CA . ASN A 1 177 ? 1.147 -6.239 -6.309 1.00 90.88 177 ASN A CA 1
ATOM 1309 C C . ASN A 1 177 ? -0.368 -6.496 -6.299 1.00 90.88 177 ASN A C 1
ATOM 1311 O O . ASN A 1 177 ? -1.048 -6.296 -5.294 1.00 90.88 177 ASN A O 1
ATOM 1315 N N . ILE A 1 178 ? -0.907 -6.965 -7.420 1.00 94.06 178 ILE A N 1
ATOM 1316 C CA . ILE A 1 178 ? -2.278 -7.477 -7.489 1.00 94.06 178 ILE A CA 1
ATOM 1317 C C . ILE A 1 178 ? -2.172 -8.965 -7.788 1.00 94.06 178 ILE A C 1
ATOM 1319 O O . ILE A 1 178 ? -1.714 -9.348 -8.866 1.00 94.06 178 ILE A O 1
ATOM 1323 N N . ARG A 1 179 ? -2.525 -9.782 -6.793 1.00 92.12 179 ARG A N 1
ATOM 1324 C CA . ARG A 1 179 ? -2.293 -11.231 -6.776 1.00 92.12 179 ARG A CA 1
ATOM 1325 C C . ARG A 1 179 ? -3.555 -12.005 -7.131 1.00 92.12 179 ARG A C 1
ATOM 1327 O O . ARG A 1 179 ? -4.656 -11.489 -6.956 1.00 92.12 179 ARG A O 1
ATOM 1334 N N . THR A 1 180 ? -3.415 -13.256 -7.553 1.00 89.38 180 THR A N 1
ATOM 1335 C CA . THR A 1 180 ? -4.535 -14.213 -7.575 1.00 89.38 180 THR A CA 1
ATOM 1336 C C . THR A 1 180 ? -4.771 -14.820 -6.190 1.00 89.38 180 THR A C 1
ATOM 1338 O O . THR A 1 180 ? -3.813 -15.103 -5.476 1.00 89.38 180 THR A O 1
ATOM 1341 N N . TYR A 1 181 ? -6.028 -15.066 -5.826 1.00 77.88 181 TYR A N 1
ATOM 1342 C CA . TYR A 1 181 ? -6.455 -15.695 -4.569 1.00 77.88 181 TYR A CA 1
ATOM 1343 C C . TYR A 1 181 ? -6.731 -17.198 -4.742 1.00 77.88 181 TYR A C 1
ATOM 1345 O O . TYR A 1 181 ? -7.170 -17.633 -5.806 1.00 77.88 181 TYR A O 1
ATOM 1353 N N . HIS A 1 182 ? -6.476 -17.992 -3.689 1.00 65.38 182 HIS A N 1
ATOM 1354 C CA . HIS A 1 182 ? -6.762 -19.441 -3.620 1.00 65.38 182 HIS A CA 1
ATOM 1355 C C . HIS A 1 182 ? -6.175 -20.296 -4.751 1.00 65.38 182 HIS A C 1
ATOM 1357 O O . HIS A 1 182 ? -6.736 -21.318 -5.154 1.00 65.38 182 HIS A O 1
ATOM 1363 N N . THR A 1 183 ? -5.010 -19.916 -5.258 1.00 68.06 183 THR A N 1
ATOM 1364 C CA . THR A 1 183 ? -4.289 -20.688 -6.270 1.00 68.06 183 THR A CA 1
ATOM 1365 C C . THR A 1 183 ? -3.086 -21.404 -5.665 1.00 68.06 183 THR A C 1
ATOM 1367 O O . THR A 1 183 ? -2.575 -21.045 -4.607 1.00 68.06 183 THR A O 1
ATOM 1370 N N . THR A 1 184 ? -2.618 -22.453 -6.345 1.00 79.81 184 THR A N 1
ATOM 1371 C CA . THR A 1 184 ? -1.403 -23.180 -5.934 1.00 79.81 184 THR A CA 1
ATOM 1372 C C . THR A 1 184 ? -0.116 -22.416 -6.253 1.00 79.81 184 THR A C 1
ATOM 1374 O O . THR A 1 184 ? 0.951 -22.773 -5.757 1.00 79.81 184 THR A O 1
ATOM 1377 N N . LEU A 1 185 ? -0.215 -21.361 -7.069 1.00 86.06 185 LEU A N 1
ATOM 1378 C CA . LEU A 1 185 ? 0.890 -20.522 -7.511 1.00 86.06 185 LEU A CA 1
ATOM 1379 C C . LEU A 1 185 ? 0.608 -19.061 -7.168 1.00 86.06 185 LEU A C 1
ATOM 1381 O O . LEU A 1 185 ? -0.428 -18.524 -7.554 1.00 86.06 185 LEU A O 1
ATOM 1385 N N . ASP A 1 186 ? 1.572 -18.419 -6.516 1.00 88.38 186 ASP A N 1
ATOM 1386 C CA . ASP A 1 186 ? 1.551 -16.987 -6.221 1.00 88.38 186 ASP A CA 1
ATOM 1387 C C . ASP A 1 186 ? 1.835 -16.181 -7.499 1.00 88.38 186 ASP A C 1
ATOM 1389 O O . ASP A 1 186 ? 2.989 -15.966 -7.890 1.00 88.38 186 ASP A O 1
ATOM 1393 N N . LEU A 1 187 ? 0.761 -15.821 -8.206 1.00 95.00 187 LEU A N 1
ATOM 1394 C CA . LEU A 1 187 ? 0.809 -15.098 -9.473 1.00 95.00 187 LEU A CA 1
ATOM 1395 C C . LEU A 1 187 ? 0.323 -13.658 -9.308 1.00 95.00 187 LEU A C 1
ATOM 1397 O O . LEU A 1 187 ? -0.673 -13.394 -8.637 1.00 95.00 187 LEU A O 1
ATOM 1401 N N . CYS A 1 188 ? 0.997 -12.746 -10.000 1.00 96.06 188 CYS A N 1
ATOM 1402 C CA . CYS A 1 188 ? 0.758 -11.313 -9.985 1.00 96.06 188 CYS A CA 1
ATOM 1403 C C . CYS A 1 188 ? 0.443 -10.779 -11.383 1.00 96.06 188 CYS A C 1
ATOM 1405 O O . CYS A 1 188 ? 0.954 -11.293 -12.383 1.00 96.06 188 CYS A O 1
ATOM 1407 N N . LEU A 1 189 ? -0.348 -9.702 -11.428 1.00 97.50 189 LEU A N 1
ATOM 1408 C CA . LEU A 1 189 ? -0.465 -8.848 -12.607 1.00 97.50 189 LEU A CA 1
ATOM 1409 C C . LEU A 1 189 ? 0.913 -8.307 -13.001 1.00 97.50 189 LEU A C 1
ATOM 1411 O O . LEU A 1 189 ? 1.603 -7.691 -12.187 1.00 97.50 189 LEU A O 1
ATOM 1415 N N . ASP A 1 190 ? 1.284 -8.499 -14.261 1.00 98.19 190 ASP A N 1
ATOM 1416 C CA . ASP A 1 190 ? 2.593 -8.156 -14.799 1.00 98.19 190 ASP A CA 1
ATOM 1417 C C . ASP A 1 190 ? 2.446 -7.468 -16.163 1.00 98.19 190 ASP A C 1
ATOM 1419 O O . ASP A 1 190 ? 1.753 -7.939 -17.068 1.00 98.19 190 ASP A O 1
ATOM 1423 N N . ALA A 1 191 ? 3.095 -6.315 -16.295 1.00 97.81 191 ALA A N 1
ATOM 1424 C CA . ALA A 1 191 ? 3.056 -5.477 -17.487 1.00 97.81 191 ALA A CA 1
ATOM 1425 C C . ALA A 1 191 ? 4.077 -5.876 -18.572 1.00 97.81 191 ALA A C 1
ATOM 1427 O O . ALA A 1 191 ? 4.174 -5.214 -19.604 1.00 97.81 191 ALA A O 1
ATOM 1428 N N . GLY A 1 192 ? 4.895 -6.905 -18.333 1.00 96.38 192 GLY A N 1
ATOM 1429 C CA . GLY A 1 192 ? 6.005 -7.331 -19.188 1.00 96.38 192 GLY A CA 1
ATOM 1430 C C . GLY A 1 192 ? 7.245 -6.430 -19.117 1.00 96.38 192 GLY A C 1
ATOM 1431 O O . GLY A 1 192 ? 8.354 -6.906 -19.351 1.00 96.38 192 GLY A O 1
ATOM 1432 N N . SER A 1 193 ? 7.081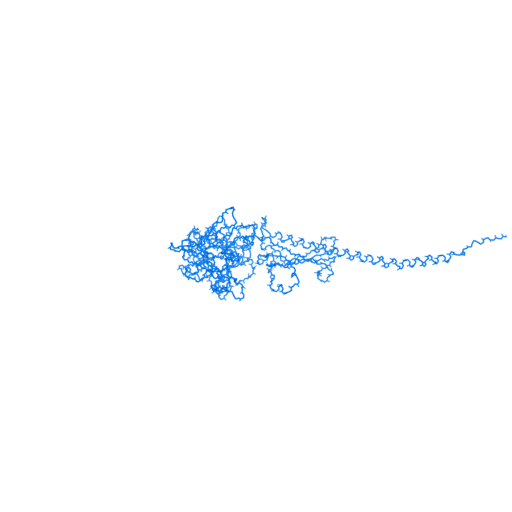 -5.148 -18.781 1.00 93.62 193 SER A N 1
ATOM 1433 C CA . SER A 1 193 ? 8.163 -4.201 -18.494 1.00 93.62 193 SER A CA 1
ATOM 1434 C C . SER A 1 193 ? 7.679 -3.058 -17.592 1.00 93.62 193 SER A C 1
ATOM 1436 O O . SER A 1 193 ? 6.479 -2.839 -17.434 1.00 93.62 193 SER A O 1
ATOM 1438 N N . SER A 1 194 ? 8.606 -2.300 -16.997 1.00 87.31 194 SER A N 1
ATOM 1439 C CA . SER A 1 194 ? 8.292 -1.097 -16.205 1.00 87.31 194 SER A CA 1
ATOM 1440 C C . SER A 1 194 ? 7.957 0.140 -17.054 1.00 87.31 194 SER A C 1
ATOM 1442 O O . SER A 1 194 ? 7.570 1.173 -16.521 1.00 87.31 194 SER A O 1
ATOM 1444 N N . SER A 1 195 ? 8.112 0.054 -18.378 1.00 88.69 195 SER A N 1
ATOM 1445 C CA . SER A 1 195 ? 7.778 1.121 -19.328 1.00 88.69 195 SER A CA 1
ATOM 1446 C C . SER A 1 195 ? 7.199 0.505 -20.609 1.00 88.69 195 SER A C 1
ATOM 1448 O O . SER A 1 195 ? 7.861 0.457 -21.651 1.00 88.69 195 SER A O 1
ATOM 1450 N N . PRO A 1 196 ? 5.998 -0.090 -20.526 1.00 95.75 196 PRO A N 1
ATOM 1451 C CA . PRO A 1 196 ? 5.381 -0.774 -21.650 1.00 95.75 196 PRO A CA 1
ATOM 1452 C C . PRO A 1 196 ? 4.824 0.236 -22.656 1.00 95.75 196 PRO A C 1
ATOM 1454 O O . PRO A 1 196 ? 4.316 1.296 -22.290 1.00 95.75 196 PRO A O 1
ATOM 1457 N N . ALA A 1 197 ? 4.873 -0.113 -23.941 1.00 96.06 197 ALA A N 1
ATOM 1458 C CA . ALA A 1 197 ? 4.207 0.669 -24.976 1.00 96.06 197 ALA A CA 1
ATOM 1459 C C . ALA A 1 197 ? 2.682 0.468 -24.918 1.00 96.06 197 ALA A C 1
ATOM 1461 O O . ALA A 1 197 ? 2.195 -0.597 -24.524 1.00 96.06 197 ALA A O 1
ATOM 1462 N N . ALA A 1 198 ? 1.921 1.463 -25.372 1.00 97.12 198 ALA A N 1
ATOM 1463 C CA . ALA A 1 198 ? 0.482 1.323 -25.573 1.00 97.12 198 ALA A CA 1
ATOM 1464 C C . ALA A 1 198 ? 0.161 0.146 -26.514 1.00 97.12 198 ALA A C 1
ATOM 1466 O O . ALA A 1 198 ? 0.814 -0.049 -27.538 1.00 97.12 198 ALA A O 1
ATOM 1467 N N . GLY A 1 199 ? -0.841 -0.652 -26.151 1.00 97.56 199 GLY A N 1
ATOM 1468 C CA . GLY A 1 199 ? -1.226 -1.886 -26.834 1.00 97.56 199 GLY A CA 1
ATOM 1469 C C . GLY A 1 199 ? -0.546 -3.159 -26.321 1.00 97.56 199 GLY A C 1
ATOM 1470 O O . GLY A 1 199 ? -0.904 -4.235 -26.798 1.00 97.56 199 GLY A O 1
ATOM 1471 N N . THR A 1 200 ? 0.386 -3.068 -25.365 1.00 98.44 200 THR A N 1
ATOM 1472 C CA . THR A 1 200 ? 1.023 -4.242 -24.738 1.00 98.44 200 THR A CA 1
ATOM 1473 C C . THR A 1 200 ? -0.018 -5.078 -23.992 1.00 98.44 200 THR A C 1
ATOM 1475 O O . THR A 1 200 ? -0.821 -4.523 -23.248 1.00 98.44 200 THR A O 1
ATOM 1478 N N . ASN A 1 201 ? -0.020 -6.401 -24.172 1.00 98.25 201 ASN A N 1
ATOM 1479 C CA . ASN A 1 201 ? -0.905 -7.286 -23.410 1.00 98.25 201 ASN A CA 1
ATOM 1480 C C . ASN A 1 201 ? -0.445 -7.373 -21.950 1.00 98.25 201 ASN A C 1
ATOM 1482 O O . ASN A 1 201 ? 0.750 -7.503 -21.687 1.00 98.25 201 ASN A O 1
ATOM 1486 N N . VAL A 1 202 ? -1.394 -7.375 -21.017 1.00 98.38 202 VAL A N 1
ATOM 1487 C CA . VAL A 1 202 ? -1.104 -7.692 -19.612 1.00 98.38 202 VAL A CA 1
ATOM 1488 C C . VAL A 1 202 ? -1.014 -9.210 -19.458 1.00 98.38 202 VAL A C 1
ATOM 1490 O O . VAL A 1 202 ? -1.737 -9.955 -20.127 1.00 98.38 202 VAL A O 1
ATOM 1493 N N . GLN A 1 203 ? -0.134 -9.686 -18.584 1.00 98.06 203 GLN A N 1
ATOM 1494 C CA . GLN A 1 203 ? 0.070 -11.109 -18.331 1.00 98.06 203 GLN A CA 1
ATOM 1495 C C . GLN A 1 203 ? 0.105 -11.424 -16.835 1.00 98.06 203 GLN A C 1
ATOM 1497 O O . GLN A 1 203 ? 0.274 -10.545 -15.993 1.00 98.06 203 GLN A O 1
ATOM 1502 N N . MET A 1 204 ? -0.030 -12.705 -16.519 1.00 97.94 204 MET A N 1
ATOM 1503 C CA . MET A 1 204 ? 0.275 -13.259 -15.208 1.00 97.94 204 MET A CA 1
ATOM 1504 C C . MET A 1 204 ? 1.736 -13.679 -15.161 1.00 97.94 204 MET A C 1
ATOM 1506 O O . MET A 1 204 ? 2.220 -14.329 -16.083 1.00 97.94 204 MET A O 1
ATOM 1510 N N . GLN A 1 205 ? 2.433 -13.384 -14.073 1.00 97.69 205 GLN A N 1
ATOM 1511 C CA . GLN A 1 205 ? 3.760 -13.936 -13.786 1.00 97.69 205 GLN A CA 1
ATOM 1512 C C . GLN A 1 205 ? 3.852 -14.334 -12.322 1.00 97.69 205 GLN A C 1
ATOM 1514 O O . GLN A 1 205 ? 3.044 -13.886 -11.514 1.00 97.69 205 GLN A O 1
ATOM 1519 N N . THR A 1 206 ? 4.841 -15.155 -11.964 1.00 95.44 206 THR A N 1
ATOM 1520 C CA . THR A 1 206 ? 5.184 -15.345 -10.550 1.00 95.44 206 THR A CA 1
ATOM 1521 C C . THR A 1 206 ? 5.425 -13.983 -9.910 1.00 95.44 206 THR A C 1
ATOM 1523 O O . THR A 1 206 ? 6.084 -13.121 -10.503 1.00 95.44 206 THR A O 1
ATOM 1526 N N . CYS A 1 207 ? 4.875 -13.782 -8.717 1.00 92.06 207 CYS A N 1
ATOM 1527 C CA . CYS A 1 207 ? 5.056 -12.540 -7.986 1.00 92.06 207 CYS A CA 1
ATOM 1528 C C . CYS A 1 207 ? 6.540 -12.288 -7.695 1.00 92.06 207 CYS A C 1
ATOM 1530 O O . CYS A 1 207 ? 7.231 -13.116 -7.100 1.00 92.06 207 CYS A O 1
ATOM 1532 N N . VAL A 1 208 ? 7.032 -11.129 -8.129 1.00 88.06 208 VAL A N 1
ATOM 1533 C CA . VAL A 1 208 ? 8.377 -10.635 -7.847 1.00 88.06 208 VAL A CA 1
ATOM 1534 C C . VAL A 1 208 ? 8.256 -9.340 -7.071 1.00 88.06 208 VAL A C 1
ATOM 1536 O O . VAL A 1 208 ? 7.857 -8.287 -7.575 1.00 88.06 208 VAL A O 1
ATOM 1539 N N . GLU A 1 209 ? 8.648 -9.428 -5.814 1.00 80.19 209 GLU A N 1
ATOM 1540 C CA . GLU A 1 209 ? 8.584 -8.320 -4.891 1.00 80.19 209 GLU A CA 1
ATOM 1541 C C . GLU A 1 209 ? 9.442 -7.125 -5.299 1.00 80.19 209 GLU A C 1
ATOM 1543 O O . GLU A 1 209 ? 10.626 -7.257 -5.595 1.00 80.19 209 GLU A O 1
ATOM 1548 N N . GLY A 1 210 ? 8.833 -5.935 -5.290 1.00 70.94 210 GLY A N 1
ATOM 1549 C CA . GLY A 1 210 ? 9.491 -4.689 -5.702 1.00 70.94 210 GLY A CA 1
ATOM 1550 C C . GLY A 1 210 ? 9.703 -4.548 -7.215 1.00 70.94 210 GLY A C 1
ATOM 1551 O O . GLY A 1 210 ? 10.268 -3.552 -7.659 1.00 70.94 210 GLY A O 1
ATOM 1552 N N . SER A 1 211 ? 9.233 -5.501 -8.024 1.00 83.88 211 SER A N 1
ATOM 1553 C CA . SER A 1 211 ? 9.319 -5.402 -9.479 1.00 83.88 211 SER A CA 1
ATOM 1554 C C . SER A 1 211 ? 8.445 -4.266 -10.008 1.00 83.88 211 SER A C 1
ATOM 1556 O O . SER A 1 211 ? 7.221 -4.315 -9.902 1.00 83.88 211 SER A O 1
ATOM 1558 N N . GLY A 1 212 ? 9.060 -3.256 -10.632 1.00 82.69 212 GLY A N 1
ATOM 1559 C CA . GLY A 1 212 ? 8.342 -2.090 -11.157 1.00 82.69 212 GLY A 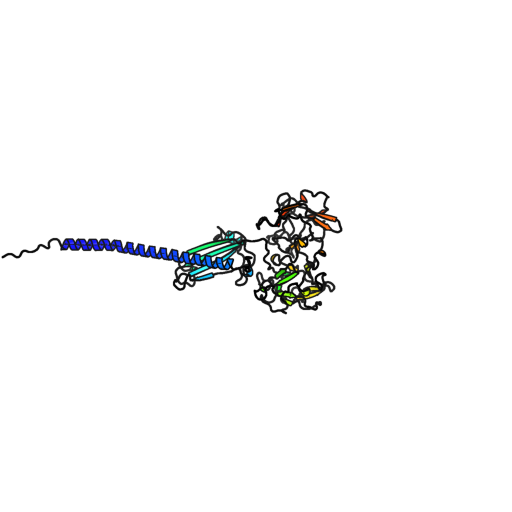CA 1
ATOM 1560 C C . GLY A 1 212 ? 7.252 -2.438 -12.177 1.00 82.69 212 GLY A C 1
ATOM 1561 O O . GLY A 1 212 ? 6.265 -1.715 -12.267 1.00 82.69 212 GLY A O 1
ATOM 1562 N N . GLN A 1 213 ? 7.381 -3.555 -12.901 1.00 93.12 213 GLN A N 1
ATOM 1563 C CA . GLN A 1 213 ? 6.380 -4.025 -13.872 1.00 93.12 213 GLN A CA 1
ATOM 1564 C C . GLN A 1 213 ? 5.182 -4.757 -13.236 1.00 93.12 213 GLN A C 1
ATOM 1566 O O . GLN A 1 213 ? 4.244 -5.115 -13.941 1.00 93.12 213 GLN A O 1
ATOM 1571 N N . GLN A 1 214 ? 5.219 -5.005 -11.922 1.00 95.62 214 GLN A N 1
ATOM 1572 C CA . GLN A 1 214 ? 4.153 -5.663 -11.155 1.00 95.62 214 GLN A CA 1
ATOM 1573 C C . GLN A 1 214 ? 3.575 -4.762 -10.053 1.00 95.62 214 GLN A C 1
ATOM 1575 O O . GLN A 1 214 ? 2.828 -5.233 -9.195 1.00 95.62 214 GLN A O 1
ATOM 1580 N N . LYS A 1 215 ? 3.929 -3.468 -10.043 1.00 90.88 215 LYS A N 1
ATOM 1581 C CA . LYS A 1 215 ? 3.430 -2.495 -9.066 1.00 90.88 215 LYS A CA 1
ATOM 1582 C C . LYS A 1 215 ? 2.313 -1.654 -9.659 1.00 90.88 215 LYS A C 1
ATOM 1584 O O . LYS A 1 215 ? 2.536 -0.825 -10.541 1.00 90.88 215 LYS A O 1
ATOM 1589 N N . TRP A 1 216 ? 1.125 -1.846 -9.112 1.00 95.19 216 TRP A N 1
ATOM 1590 C CA . TRP A 1 216 ? -0.105 -1.229 -9.568 1.00 95.19 216 TRP A CA 1
ATOM 1591 C C . TRP A 1 216 ? -0.665 -0.291 -8.504 1.00 95.19 216 TRP A C 1
ATOM 1593 O O . TRP A 1 216 ? -0.475 -0.501 -7.305 1.00 95.19 216 TRP A O 1
ATOM 1603 N N . ALA A 1 217 ? -1.350 0.744 -8.967 1.00 93.12 217 ALA A N 1
ATOM 1604 C CA . ALA A 1 217 ? -2.149 1.650 -8.166 1.00 93.12 217 ALA A CA 1
ATOM 1605 C C . ALA A 1 217 ? -3.616 1.504 -8.570 1.00 93.12 217 ALA A C 1
ATOM 1607 O O . ALA A 1 217 ? -3.957 1.727 -9.733 1.00 93.12 217 ALA A O 1
ATOM 1608 N N . TYR A 1 218 ? -4.475 1.166 -7.616 1.00 94.38 218 TYR A N 1
ATOM 1609 C CA . TYR A 1 218 ? -5.917 1.188 -7.772 1.00 94.38 218 TYR A CA 1
ATOM 1610 C C . TYR A 1 218 ? -6.444 2.560 -7.357 1.00 94.38 218 TYR A C 1
ATOM 1612 O O . TYR A 1 218 ? -6.512 2.893 -6.171 1.00 94.38 218 TYR A O 1
ATOM 1620 N N . SER A 1 219 ? -6.720 3.388 -8.359 1.00 91.75 219 SER A N 1
ATOM 1621 C CA . SER A 1 219 ? -6.957 4.821 -8.184 1.00 91.75 219 SER A CA 1
ATOM 1622 C C . SER A 1 219 ? -8.434 5.137 -7.877 1.00 91.75 219 SER A C 1
ATOM 1624 O O . SER A 1 219 ? -9.307 4.340 -8.219 1.00 91.75 219 SER A O 1
ATOM 1626 N N . PRO A 1 220 ? -8.755 6.320 -7.311 1.00 91.56 220 PRO A N 1
ATOM 1627 C CA . PRO A 1 220 ? -10.137 6.716 -6.993 1.00 91.56 220 PRO A CA 1
ATOM 1628 C C . PRO A 1 220 ? -11.109 6.786 -8.176 1.00 91.56 220 PRO A C 1
ATOM 1630 O O . PRO A 1 220 ? -12.315 6.759 -7.979 1.00 91.56 220 PRO A O 1
ATOM 1633 N N . ASN A 1 221 ? -10.604 6.869 -9.406 1.00 92.19 221 ASN A N 1
ATOM 1634 C CA . ASN A 1 221 ? -11.399 6.778 -10.635 1.00 92.19 221 ASN A CA 1
ATOM 1635 C C . ASN A 1 221 ? -11.548 5.331 -11.146 1.00 92.19 221 ASN A C 1
ATOM 1637 O O . ASN A 1 221 ? -11.822 5.128 -12.325 1.00 92.19 221 ASN A O 1
ATOM 1641 N N . LEU A 1 222 ? -11.283 4.342 -10.288 1.00 95.44 222 LEU A N 1
ATOM 1642 C CA . LEU A 1 222 ? -11.360 2.907 -10.569 1.00 95.44 222 LEU A CA 1
ATOM 1643 C C . LEU A 1 222 ? -10.392 2.401 -11.649 1.00 95.44 222 LEU A C 1
ATOM 1645 O O . LEU A 1 222 ? -10.536 1.284 -12.140 1.00 95.44 222 LEU A O 1
ATOM 1649 N N . SER A 1 223 ? -9.365 3.182 -11.992 1.00 96.69 223 SER A N 1
ATOM 1650 C CA . SER A 1 223 ? -8.304 2.726 -12.890 1.00 96.69 223 SER A CA 1
ATOM 1651 C C . SER A 1 223 ? -7.243 1.896 -12.164 1.00 96.69 223 SER A C 1
ATOM 1653 O O . SER A 1 223 ? -6.848 2.197 -11.032 1.00 96.69 223 SER A O 1
ATOM 1655 N N . LEU A 1 224 ? -6.747 0.861 -12.847 1.00 97.56 224 LEU A N 1
ATOM 1656 C CA . LEU A 1 224 ? -5.584 0.073 -12.439 1.00 97.56 224 LEU A CA 1
ATOM 1657 C C . LEU A 1 224 ? -4.358 0.578 -13.205 1.00 97.56 224 LEU A C 1
ATOM 1659 O O . LEU A 1 224 ? -4.193 0.289 -14.391 1.00 97.56 224 LEU A O 1
ATOM 1663 N N . VAL A 1 225 ? -3.517 1.358 -12.527 1.00 97.19 225 VAL A N 1
ATOM 1664 C CA . VAL A 1 225 ? -2.403 2.104 -13.129 1.00 97.19 225 VAL A CA 1
ATOM 1665 C C . VAL A 1 225 ? -1.072 1.437 -12.814 1.00 97.19 225 VAL A C 1
ATOM 1667 O O . VAL A 1 225 ? -0.772 1.182 -11.651 1.00 97.19 225 VAL A O 1
ATOM 1670 N N . LEU A 1 226 ? -0.225 1.219 -13.817 1.00 95.69 226 LEU A N 1
ATOM 1671 C CA . LEU A 1 226 ? 1.150 0.772 -13.605 1.00 95.69 226 LEU A CA 1
ATOM 1672 C C . LEU A 1 226 ? 1.993 1.926 -13.044 1.00 95.69 226 LEU A C 1
ATOM 1674 O O . LEU A 1 226 ? 2.292 2.887 -13.755 1.00 95.69 226 LEU A O 1
ATOM 1678 N N . VAL A 1 227 ? 2.422 1.831 -11.786 1.00 89.38 227 VAL A N 1
ATOM 1679 C CA . VAL A 1 227 ? 3.074 2.946 -11.073 1.00 89.38 227 VAL A CA 1
ATOM 1680 C C . VAL A 1 227 ? 4.367 3.389 -11.750 1.00 89.38 227 VAL A C 1
ATOM 1682 O O . VAL A 1 227 ? 4.598 4.583 -11.925 1.00 89.38 227 VAL A O 1
ATOM 1685 N N . SER A 1 228 ? 5.181 2.432 -12.197 1.00 85.06 228 SER A N 1
ATOM 1686 C CA . SER A 1 228 ? 6.476 2.697 -12.839 1.00 85.06 228 SER A CA 1
ATOM 1687 C C . SER A 1 228 ? 6.376 3.400 -14.196 1.00 85.06 228 SER A C 1
ATOM 1689 O O . SER A 1 228 ? 7.353 3.987 -14.653 1.00 85.06 228 SER A O 1
ATOM 1691 N N . SER A 1 229 ? 5.195 3.390 -14.819 1.00 89.25 229 SER A N 1
ATOM 1692 C CA . SER A 1 229 ? 4.972 4.040 -16.112 1.00 89.25 229 SER A CA 1
ATOM 1693 C C . SER A 1 229 ? 4.672 5.537 -16.021 1.00 89.25 229 SER A C 1
ATOM 1695 O O . SER A 1 229 ? 4.583 6.202 -17.057 1.00 89.25 229 SER A O 1
ATOM 1697 N N . ARG A 1 230 ? 4.508 6.077 -14.805 1.00 86.25 230 ARG A N 1
ATOM 1698 C CA . ARG A 1 230 ? 4.335 7.515 -14.590 1.00 86.25 230 ARG A CA 1
ATOM 1699 C C . ARG A 1 230 ? 5.665 8.227 -14.787 1.00 86.25 230 ARG A C 1
ATOM 1701 O O . ARG A 1 230 ? 6.631 7.994 -14.065 1.00 86.25 230 ARG A O 1
ATOM 1708 N N . THR A 1 231 ? 5.707 9.118 -15.766 1.00 80.38 231 THR A N 1
ATOM 1709 C CA . THR A 1 231 ? 6.887 9.924 -16.101 1.00 80.38 231 THR A CA 1
ATOM 1710 C C . THR A 1 231 ? 6.459 11.364 -16.392 1.00 80.38 231 THR A C 1
ATOM 1712 O O . THR A 1 231 ? 5.272 11.614 -16.599 1.00 80.38 231 THR A O 1
ATOM 1715 N N . PRO A 1 232 ? 7.387 12.335 -16.492 1.00 78.62 232 PRO A N 1
ATOM 1716 C CA . PRO A 1 232 ? 7.026 13.694 -16.899 1.00 78.62 232 PRO A CA 1
ATOM 1717 C C . PRO A 1 232 ? 6.324 13.773 -18.266 1.00 78.62 232 PRO A C 1
ATOM 1719 O O . PRO A 1 232 ? 5.508 14.663 -18.483 1.00 78.62 232 PRO A O 1
ATOM 1722 N N . SER A 1 233 ? 6.621 12.848 -19.188 1.00 80.50 233 SER A N 1
ATOM 1723 C CA . SER A 1 233 ? 5.965 12.766 -20.501 1.00 80.50 233 SER A CA 1
ATOM 1724 C C . SER A 1 233 ? 4.687 11.920 -20.503 1.00 80.50 233 SER A C 1
ATOM 1726 O O . SER A 1 233 ? 3.910 12.016 -21.450 1.00 80.50 233 SER A O 1
ATOM 1728 N N . ASN A 1 234 ? 4.456 11.116 -19.462 1.00 83.94 234 ASN A N 1
ATOM 1729 C CA . ASN A 1 234 ? 3.233 10.348 -19.242 1.00 83.94 234 ASN A CA 1
ATOM 1730 C C . ASN A 1 234 ? 2.793 10.448 -17.767 1.00 83.94 234 ASN A C 1
ATOM 1732 O O . ASN A 1 234 ? 2.964 9.494 -17.004 1.00 83.94 234 ASN A O 1
ATOM 1736 N N . PRO A 1 235 ? 2.262 11.603 -17.331 1.00 84.00 235 PRO A N 1
ATOM 1737 C CA . PRO A 1 235 ? 2.021 11.864 -15.911 1.00 84.00 235 PRO A CA 1
ATOM 1738 C C . PRO A 1 235 ? 0.910 10.993 -15.307 1.00 84.00 235 PRO A C 1
ATOM 1740 O O . PRO A 1 235 ? 0.932 10.717 -14.110 1.00 84.00 235 PRO A O 1
ATOM 1743 N N . LEU A 1 236 ? -0.048 10.533 -16.120 1.00 87.88 236 LEU A N 1
ATOM 1744 C CA . LEU A 1 236 ? -1.132 9.658 -15.659 1.00 87.88 236 LEU A CA 1
ATOM 1745 C C . LEU A 1 236 ? -0.709 8.181 -15.611 1.00 87.88 236 LEU A C 1
ATOM 1747 O O . LEU A 1 236 ? -1.236 7.425 -14.795 1.00 87.88 236 LEU A O 1
ATOM 1751 N N . GLY A 1 237 ? 0.285 7.790 -16.412 1.00 93.38 237 GLY A N 1
ATOM 1752 C CA . GLY A 1 237 ? 0.780 6.419 -16.507 1.00 93.38 237 GLY A CA 1
ATOM 1753 C C . GLY A 1 237 ? 0.018 5.572 -17.530 1.00 93.38 237 GLY A C 1
ATOM 1754 O O . GLY A 1 237 ? -0.661 6.079 -18.425 1.00 93.38 237 GLY A O 1
ATOM 1755 N N . MET A 1 238 ? 0.187 4.259 -17.427 1.00 97.19 238 MET A N 1
ATOM 1756 C CA . MET A 1 238 ? -0.453 3.243 -18.257 1.00 97.19 238 MET A CA 1
ATOM 1757 C C . MET A 1 238 ? -1.527 2.525 -17.444 1.00 97.19 238 MET A C 1
ATOM 1759 O O . MET A 1 238 ? -1.257 2.060 -16.337 1.00 97.19 238 MET A O 1
ATOM 1763 N N . CYS A 1 239 ? -2.722 2.423 -18.010 1.00 98.38 239 CYS A N 1
ATOM 1764 C CA . CYS A 1 239 ? -3.899 1.822 -17.405 1.00 98.38 239 CYS A CA 1
ATOM 1765 C C . CYS A 1 239 ? -4.196 0.470 -18.049 1.00 98.38 239 CYS A C 1
ATOM 1767 O O . CYS A 1 239 ? -3.989 0.289 -19.253 1.00 98.38 239 CYS A O 1
ATOM 1769 N N . ILE A 1 240 ? -4.711 -0.463 -17.250 1.00 98.44 240 ILE A N 1
ATOM 1770 C CA . ILE A 1 240 ? -5.346 -1.676 -17.767 1.00 98.44 240 ILE A CA 1
ATOM 1771 C C . ILE A 1 240 ? -6.631 -1.280 -18.504 1.00 98.44 240 ILE A C 1
ATOM 1773 O O . ILE A 1 240 ? -7.469 -0.572 -17.952 1.00 98.44 240 ILE A O 1
ATOM 1777 N N . ASP A 1 241 ? -6.773 -1.744 -19.742 1.00 98.00 241 ASP A N 1
ATOM 1778 C CA . ASP A 1 241 ? -7.804 -1.343 -20.697 1.00 98.00 241 ASP A CA 1
ATOM 1779 C C . ASP A 1 241 ? -8.449 -2.589 -21.338 1.00 98.00 241 ASP A C 1
ATOM 1781 O O . ASP A 1 241 ? -7.751 -3.471 -21.859 1.00 98.00 241 ASP A O 1
ATOM 1785 N N . GLY A 1 242 ? -9.782 -2.675 -21.274 1.00 96.62 242 GLY A N 1
ATOM 1786 C CA . GLY A 1 242 ? -10.594 -3.759 -21.844 1.00 96.62 242 GLY A CA 1
ATOM 1787 C C . GLY A 1 242 ? -10.799 -3.665 -23.363 1.00 96.62 242 GLY A C 1
ATOM 1788 O O . GLY A 1 242 ? -11.284 -4.608 -23.990 1.00 96.62 242 GLY A O 1
ATOM 1789 N N . GLY A 1 243 ? -10.383 -2.559 -23.983 1.00 93.25 243 GLY A N 1
ATOM 1790 C CA . GLY A 1 243 ? -10.616 -2.229 -25.383 1.00 93.25 243 GLY A CA 1
ATOM 1791 C C . GLY A 1 243 ? -11.956 -1.526 -25.618 1.00 93.25 243 GLY A C 1
ATOM 1792 O O . GLY A 1 243 ? -12.898 -1.643 -24.849 1.00 93.25 243 GLY A O 1
ATOM 1793 N N . SER A 1 244 ? -12.077 -0.807 -26.736 1.00 85.44 244 SER A N 1
ATOM 1794 C CA . SER A 1 244 ? -13.305 -0.074 -27.101 1.00 85.44 244 SER A CA 1
ATOM 1795 C C . SER A 1 244 ? -14.476 -0.966 -27.538 1.00 85.44 244 SER A C 1
ATOM 1797 O O . SER A 1 244 ? -15.586 -0.485 -27.754 1.00 85.44 244 SER A O 1
ATOM 1799 N N . THR A 1 245 ? -14.235 -2.261 -27.738 1.00 86.88 245 THR A N 1
ATOM 1800 C CA . THR A 1 245 ? -15.260 -3.266 -28.038 1.00 86.88 245 THR A CA 1
ATOM 1801 C C . THR A 1 245 ? -15.033 -4.441 -27.105 1.00 86.88 245 THR A C 1
ATOM 1803 O O . THR A 1 245 ? -14.375 -5.420 -27.456 1.00 86.88 245 THR A O 1
ATOM 1806 N N . GLU A 1 246 ? -15.528 -4.290 -25.883 1.00 92.44 246 GLU A N 1
ATOM 1807 C CA . GLU A 1 246 ? -15.369 -5.275 -24.822 1.00 92.44 246 GLU A CA 1
ATOM 1808 C C . GLU A 1 246 ? -16.205 -6.520 -25.137 1.00 92.44 246 GLU A C 1
ATOM 1810 O O . GLU A 1 246 ? -17.433 -6.472 -25.228 1.00 92.44 246 GLU A O 1
ATOM 1815 N N . VAL A 1 247 ? -15.530 -7.649 -25.337 1.00 94.06 247 VAL A N 1
ATOM 1816 C CA . VAL A 1 247 ? -16.153 -8.955 -25.571 1.00 94.06 247 VAL A CA 1
ATOM 1817 C C . VAL A 1 247 ? -15.357 -10.035 -24.854 1.00 94.06 247 VAL A C 1
ATOM 1819 O O . VAL A 1 247 ? -14.129 -9.960 -24.769 1.00 94.06 247 VAL A O 1
ATOM 1822 N N . ALA A 1 248 ? -16.041 -11.067 -24.363 1.00 96.31 248 ALA A N 1
ATOM 1823 C CA . ALA A 1 248 ? -15.378 -12.189 -23.708 1.00 96.31 248 ALA A CA 1
ATOM 1824 C C . ALA A 1 248 ? -14.329 -12.840 -24.636 1.00 96.31 248 ALA A C 1
ATOM 1826 O O . ALA A 1 248 ? -14.575 -13.072 -25.820 1.00 96.31 248 ALA A O 1
ATOM 1827 N N . GLY A 1 249 ? -13.150 -13.133 -24.089 1.00 95.81 249 GLY A N 1
ATOM 1828 C CA . GLY A 1 249 ? -11.983 -13.662 -24.792 1.00 95.81 249 GLY A CA 1
ATOM 1829 C C . GLY A 1 249 ? -11.071 -12.602 -25.417 1.00 95.81 249 GLY A C 1
ATOM 1830 O O . GLY A 1 249 ? -9.961 -12.945 -25.826 1.00 95.81 249 GLY A O 1
ATOM 1831 N N . ALA A 1 250 ? -11.482 -11.329 -25.483 1.00 97.06 250 ALA A N 1
ATOM 1832 C CA . ALA A 1 250 ? -10.608 -10.258 -25.956 1.00 97.06 250 ALA A CA 1
ATOM 1833 C C . ALA A 1 250 ? -9.429 -10.049 -24.996 1.00 97.06 250 ALA A C 1
ATOM 1835 O O . ALA A 1 250 ? -9.599 -10.112 -23.782 1.00 97.06 250 ALA A O 1
ATOM 1836 N N . ALA A 1 251 ? -8.238 -9.792 -25.540 1.00 97.19 251 ALA A N 1
ATOM 1837 C CA . ALA A 1 251 ? -7.045 -9.535 -24.738 1.00 97.19 251 ALA A CA 1
ATOM 1838 C C . ALA A 1 251 ? -7.144 -8.192 -24.006 1.00 97.19 251 ALA A C 1
ATOM 1840 O O . ALA A 1 251 ? -7.438 -7.169 -24.627 1.00 97.19 251 ALA A O 1
ATOM 1841 N N . VAL A 1 252 ? -6.815 -8.206 -22.717 1.00 98.19 252 VAL A N 1
ATOM 1842 C CA . VAL A 1 252 ? -6.682 -7.008 -21.886 1.00 98.19 252 VAL A CA 1
ATOM 1843 C C . VAL A 1 252 ? -5.308 -6.386 -22.128 1.00 98.19 252 VAL A C 1
ATOM 1845 O O . VAL A 1 252 ? -4.281 -7.078 -22.129 1.00 98.19 252 VAL A O 1
ATOM 1848 N N . LYS A 1 253 ? -5.277 -5.073 -22.356 1.00 98.12 253 LYS A N 1
ATOM 1849 C CA . LYS A 1 253 ? -4.076 -4.353 -22.794 1.00 98.12 253 LYS A CA 1
ATOM 1850 C C . LYS A 1 253 ? -3.729 -3.209 -21.862 1.00 98.12 253 LYS A C 1
ATOM 1852 O O . LYS A 1 253 ? -4.543 -2.763 -21.068 1.00 98.12 253 LYS A O 1
ATOM 1857 N N . LEU A 1 254 ? -2.513 -2.707 -22.008 1.00 98.50 254 LEU A N 1
ATOM 1858 C CA . LEU A 1 254 ? -2.091 -1.434 -21.453 1.00 98.50 254 LEU A CA 1
ATOM 1859 C C . LEU A 1 254 ? -2.318 -0.324 -22.464 1.00 98.50 254 LEU A C 1
ATOM 1861 O O . LEU A 1 254 ? -1.848 -0.404 -23.599 1.00 98.50 254 LEU A O 1
ATOM 1865 N N . GLN A 1 255 ? -2.998 0.732 -22.044 1.00 98.19 255 GLN A N 1
ATOM 1866 C CA . GLN A 1 255 ? -3.148 1.975 -22.798 1.00 98.19 255 GLN A CA 1
ATOM 1867 C C . GLN A 1 255 ? -2.711 3.152 -21.935 1.00 98.19 255 GLN A C 1
ATOM 1869 O O . GLN A 1 255 ? -2.594 3.018 -20.720 1.00 98.19 255 GLN A O 1
ATOM 1874 N N . MET A 1 256 ? -2.445 4.306 -22.547 1.00 97.44 256 MET A N 1
ATOM 1875 C CA . MET A 1 256 ? -2.261 5.522 -21.753 1.00 97.44 256 MET A CA 1
ATOM 1876 C C . MET A 1 256 ? -3.537 5.782 -20.952 1.00 97.44 256 MET A C 1
ATOM 1878 O O . MET A 1 256 ? -4.641 5.710 -21.501 1.00 97.44 256 MET A O 1
ATOM 1882 N N . CYS A 1 257 ? -3.378 6.071 -19.665 1.00 97.44 257 CYS A N 1
ATOM 1883 C CA . CYS A 1 257 ? -4.488 6.511 -18.835 1.00 97.44 257 CYS A CA 1
ATOM 1884 C C . CYS A 1 257 ? -5.047 7.833 -19.370 1.00 97.44 257 CYS A C 1
ATOM 1886 O O . CYS A 1 257 ? -4.283 8.712 -19.782 1.00 97.44 257 CYS A O 1
ATOM 1888 N N . VAL A 1 258 ? -6.367 8.001 -19.325 1.00 95.38 258 VAL A N 1
ATOM 1889 C CA . VAL A 1 258 ? -7.034 9.248 -19.730 1.00 95.38 258 VAL A CA 1
ATOM 1890 C C . VAL A 1 258 ? -7.782 9.899 -18.563 1.00 95.38 258 VAL A C 1
ATOM 1892 O O . VAL A 1 258 ? -8.094 9.255 -17.564 1.00 95.38 258 VAL A O 1
ATOM 1895 N N . SER A 1 259 ? -8.023 11.210 -18.665 1.00 90.81 259 SER A N 1
ATOM 1896 C CA . SER A 1 259 ? -8.796 11.985 -17.687 1.00 90.81 259 SER A CA 1
ATOM 1897 C C . SER A 1 259 ? -9.821 12.870 -18.419 1.00 90.81 259 SER A C 1
ATOM 1899 O O . SER A 1 259 ? -9.401 13.697 -19.236 1.00 90.81 259 SER A O 1
ATOM 1901 N N . PRO A 1 260 ? -11.140 12.723 -18.171 1.00 90.31 260 PRO A N 1
ATOM 1902 C CA . PRO A 1 260 ? -11.759 11.719 -17.295 1.00 90.31 260 PRO A CA 1
ATOM 1903 C C . PRO A 1 260 ? -11.460 10.287 -17.760 1.00 90.31 260 PRO A C 1
ATOM 1905 O O . PRO A 1 260 ? -11.062 10.086 -18.909 1.00 90.31 260 PRO A O 1
ATOM 1908 N N . ASN A 1 261 ? -11.603 9.319 -16.847 1.00 90.94 261 ASN A N 1
ATOM 1909 C CA . ASN A 1 261 ? -11.322 7.921 -17.163 1.00 90.94 261 ASN A CA 1
ATOM 1910 C C . ASN A 1 261 ? -12.241 7.452 -18.299 1.00 90.94 261 ASN A C 1
ATOM 1912 O O . ASN A 1 261 ? -13.380 7.908 -18.413 1.00 90.94 261 ASN A O 1
ATOM 1916 N N . ALA A 1 262 ? -11.733 6.582 -19.165 1.00 94.94 262 ALA A N 1
ATOM 1917 C CA . ALA A 1 262 ? -12.580 5.936 -20.154 1.00 94.94 262 ALA A CA 1
ATOM 1918 C C . ALA A 1 262 ? -13.249 4.717 -19.515 1.00 94.94 262 ALA A C 1
ATOM 1920 O O . ALA A 1 262 ? -12.612 4.036 -18.718 1.00 94.94 262 ALA A O 1
ATOM 1921 N N . ASN A 1 263 ? -14.485 4.403 -19.907 1.00 95.75 263 ASN A N 1
ATOM 1922 C CA . ASN A 1 263 ? -15.248 3.294 -19.319 1.00 95.75 263 ASN A CA 1
ATOM 1923 C C . ASN A 1 263 ? -14.470 1.963 -19.370 1.00 95.75 263 ASN A C 1
ATOM 1925 O O . ASN A 1 263 ? -14.404 1.245 -18.381 1.00 95.75 263 ASN A O 1
ATOM 1929 N N . GLN A 1 264 ? -13.763 1.689 -20.474 1.00 96.38 264 GLN A N 1
ATOM 1930 C CA . GLN A 1 264 ? -12.943 0.479 -20.618 1.00 96.38 264 GLN A CA 1
ATOM 1931 C C . GLN A 1 264 ? -11.663 0.460 -19.753 1.00 96.38 264 GLN A C 1
ATOM 1933 O O . GLN A 1 264 ? -10.914 -0.515 -19.781 1.00 96.38 264 GLN A O 1
ATOM 1938 N N . GLN A 1 265 ? -11.364 1.546 -19.034 1.00 97.44 265 GLN A N 1
ATOM 1939 C CA . GLN A 1 265 ? -10.270 1.671 -18.062 1.00 97.44 265 GLN A CA 1
ATOM 1940 C C . GLN A 1 265 ? -10.789 1.708 -16.614 1.00 97.44 265 GLN A C 1
ATOM 1942 O O . GLN A 1 265 ? -10.008 1.951 -15.690 1.00 97.44 265 GLN A O 1
ATOM 1947 N N . GLU A 1 266 ? -12.090 1.504 -16.400 1.00 97.00 266 GLU A N 1
ATOM 1948 C CA . GLU A 1 266 ? -12.722 1.443 -15.083 1.00 97.00 266 GLU A CA 1
ATOM 1949 C C . GLU A 1 266 ? -12.956 -0.013 -14.676 1.00 97.00 266 GLU A C 1
ATOM 1951 O O . GLU A 1 266 ? -13.625 -0.775 -15.371 1.00 97.00 266 GLU A O 1
ATOM 1956 N N . TRP A 1 267 ? -12.414 -0.389 -13.519 1.00 97.50 267 TRP A N 1
ATOM 1957 C CA . TRP A 1 267 ? -12.484 -1.741 -12.980 1.00 97.50 267 TRP A CA 1
ATOM 1958 C C . TRP A 1 267 ? -13.017 -1.695 -11.562 1.00 97.50 267 TRP A C 1
ATOM 1960 O O . TRP A 1 267 ? -12.443 -1.023 -10.712 1.00 97.50 267 TRP A O 1
ATOM 1970 N N . SER A 1 268 ? -14.089 -2.423 -11.279 1.00 96.31 268 SER A N 1
ATOM 1971 C CA . SER A 1 268 ? -14.700 -2.521 -9.956 1.00 96.31 268 SER A CA 1
ATOM 1972 C C . SER A 1 268 ? -14.446 -3.892 -9.352 1.00 96.31 268 SER A C 1
ATOM 1974 O O . SER A 1 268 ? -14.732 -4.889 -10.003 1.00 96.31 268 SER A O 1
ATOM 1976 N N . ILE A 1 269 ? -13.915 -3.967 -8.129 1.00 93.94 269 ILE A N 1
ATOM 1977 C CA . ILE A 1 269 ? -13.799 -5.243 -7.418 1.00 93.94 269 ILE A CA 1
ATOM 1978 C C . ILE A 1 269 ? -15.125 -5.607 -6.731 1.00 93.94 269 ILE A C 1
ATOM 1980 O O . ILE A 1 269 ? -15.667 -4.806 -5.969 1.00 93.94 269 ILE A O 1
ATOM 1984 N N . ASP A 1 270 ? -15.663 -6.788 -7.022 1.00 91.06 270 ASP A N 1
ATOM 1985 C CA . ASP A 1 270 ? -16.969 -7.233 -6.523 1.00 91.06 270 ASP A CA 1
ATOM 1986 C C . ASP A 1 270 ? -16.888 -8.016 -5.191 1.00 91.06 270 ASP A C 1
ATOM 1988 O O . ASP A 1 270 ? -15.836 -8.170 -4.565 1.00 91.06 270 ASP A O 1
ATOM 1992 N N . ASP A 1 271 ? -18.029 -8.564 -4.760 1.00 88.75 271 ASP A N 1
ATOM 1993 C CA . ASP A 1 271 ? -18.141 -9.418 -3.570 1.00 88.75 271 ASP A CA 1
ATOM 1994 C C . ASP A 1 271 ? -17.324 -10.711 -3.628 1.00 88.75 271 ASP A C 1
ATOM 1996 O O . ASP A 1 271 ? -17.039 -11.308 -2.590 1.00 88.75 271 ASP A O 1
ATOM 2000 N N . THR A 1 272 ? -17.007 -11.177 -4.833 1.00 87.81 272 THR A N 1
ATOM 2001 C CA . THR A 1 272 ? -16.236 -12.396 -5.081 1.00 87.81 272 THR A CA 1
ATOM 2002 C C . THR A 1 272 ? -14.801 -12.088 -5.501 1.00 87.81 272 THR A C 1
ATOM 2004 O O . THR A 1 272 ? -14.066 -12.972 -5.940 1.00 87.81 272 THR A O 1
ATOM 2007 N N . SER A 1 273 ? -14.366 -10.843 -5.288 1.00 89.94 273 SER A N 1
ATOM 2008 C CA . SER A 1 273 ? -13.025 -10.363 -5.585 1.00 89.94 273 SER A CA 1
ATOM 2009 C C . SER A 1 273 ? -12.664 -10.409 -7.078 1.00 89.94 273 SER A C 1
ATOM 2011 O O . SER A 1 273 ? -11.522 -10.663 -7.453 1.00 89.94 273 SER A O 1
ATOM 2013 N N . LYS A 1 274 ? -13.632 -10.178 -7.965 1.00 93.12 274 LYS A N 1
ATOM 2014 C CA . LYS A 1 274 ? -13.466 -10.061 -9.421 1.00 93.12 274 LYS A CA 1
ATOM 2015 C C . LYS A 1 274 ? -13.330 -8.602 -9.799 1.00 93.12 274 LYS A C 1
ATOM 2017 O O . LYS A 1 274 ? -14.154 -7.800 -9.391 1.00 93.12 274 LYS A O 1
ATOM 2022 N N . PHE A 1 275 ? -12.346 -8.270 -10.631 1.00 96.62 275 PHE A N 1
ATOM 2023 C CA . PHE A 1 275 ? -12.328 -6.973 -11.303 1.00 96.62 275 PHE A CA 1
ATOM 2024 C C . PHE A 1 275 ? -13.283 -7.001 -12.490 1.00 96.62 275 PHE A C 1
ATOM 2026 O O . PHE A 1 275 ? -12.962 -7.619 -13.504 1.00 96.62 275 PHE A O 1
ATOM 2033 N N . GLU A 1 276 ? -14.429 -6.343 -12.352 1.00 96.81 276 GLU A N 1
ATOM 2034 C CA . GLU A 1 276 ? -15.459 -6.184 -13.375 1.00 96.81 276 GLU A CA 1
ATOM 2035 C C . GLU A 1 276 ? -15.346 -4.835 -14.093 1.00 96.81 276 GLU A C 1
ATOM 2037 O O . GLU A 1 276 ? -15.054 -3.818 -13.467 1.00 96.81 276 GLU A O 1
ATOM 2042 N N . GLY A 1 277 ? -15.576 -4.823 -15.404 1.00 96.44 277 GLY A N 1
ATOM 2043 C CA . GLY A 1 277 ? -15.583 -3.605 -16.210 1.00 96.44 277 GLY A CA 1
ATOM 2044 C C . GLY A 1 277 ? -16.933 -2.885 -16.205 1.00 96.44 277 GLY A C 1
ATOM 2045 O O . GLY A 1 277 ? -17.928 -3.339 -15.631 1.00 96.44 277 GLY A O 1
ATOM 2046 N N . THR A 1 278 ? -16.994 -1.763 -16.916 1.00 95.56 278 THR A N 1
ATOM 2047 C CA . THR A 1 278 ? -18.238 -1.043 -17.202 1.00 95.56 278 THR A CA 1
ATOM 2048 C C . THR A 1 278 ? -18.240 -0.528 -18.632 1.00 95.56 278 THR A C 1
ATOM 2050 O O . THR A 1 278 ? -17.224 -0.095 -19.161 1.00 95.56 278 THR A O 1
ATOM 2053 N N . SER A 1 279 ? -19.412 -0.537 -19.263 1.00 93.50 279 SER A N 1
ATOM 2054 C CA . SER A 1 279 ? -19.600 0.043 -20.594 1.00 93.50 279 SER A CA 1
ATOM 2055 C C . SER A 1 279 ? -20.132 1.478 -20.553 1.00 93.50 279 SER A C 1
ATOM 2057 O O . SER A 1 279 ? -20.093 2.175 -21.566 1.00 93.50 279 SER A O 1
ATOM 2059 N N . ASP A 1 280 ? -20.655 1.932 -19.411 1.00 92.81 280 ASP A N 1
ATOM 2060 C CA . ASP A 1 280 ? -21.377 3.204 -19.271 1.00 92.81 280 ASP A CA 1
ATOM 2061 C C . ASP A 1 280 ? -20.899 4.085 -18.102 1.00 92.81 280 ASP A C 1
ATOM 2063 O O . ASP A 1 280 ? -21.439 5.180 -17.921 1.00 92.81 280 ASP A O 1
ATOM 2067 N N . GLY A 1 281 ? -19.912 3.623 -17.327 1.00 92.31 281 GLY A N 1
ATOM 2068 C CA . GLY A 1 281 ? -19.405 4.317 -16.142 1.00 92.31 281 GLY A CA 1
ATOM 2069 C C . GLY A 1 281 ? -20.390 4.315 -14.968 1.00 92.31 281 GLY A C 1
ATOM 2070 O O . GLY A 1 281 ? -20.281 5.142 -14.067 1.00 92.31 281 GLY A O 1
ATOM 2071 N N . ARG A 1 282 ? -21.417 3.452 -14.992 1.00 92.94 282 ARG A N 1
ATOM 2072 C CA . ARG A 1 282 ? -22.466 3.394 -13.954 1.00 92.94 282 ARG A CA 1
ATOM 2073 C C . ARG A 1 282 ? -22.770 1.982 -13.492 1.00 92.94 282 ARG A C 1
ATOM 2075 O O . ARG A 1 282 ? -22.912 1.741 -12.298 1.00 92.94 282 ARG A O 1
ATOM 2082 N N . THR A 1 283 ? -22.879 1.051 -14.427 1.00 93.94 283 THR A N 1
ATOM 2083 C CA . THR A 1 283 ? -23.249 -0.336 -14.157 1.00 93.94 283 THR A CA 1
ATOM 2084 C C . THR A 1 283 ? -22.122 -1.275 -14.553 1.00 93.94 283 THR A C 1
ATOM 2086 O O . THR A 1 283 ? -21.419 -1.035 -15.537 1.00 93.94 283 THR A O 1
ATOM 2089 N N . SER A 1 284 ? -21.934 -2.351 -13.783 1.00 93.94 284 SER A N 1
ATOM 2090 C CA . SER A 1 284 ? -21.039 -3.426 -14.214 1.00 93.94 284 SER A CA 1
ATOM 2091 C C . SER A 1 284 ? -21.566 -4.025 -15.521 1.00 93.94 284 SER A C 1
ATOM 2093 O O . SER A 1 284 ? -22.744 -4.381 -15.621 1.00 93.94 284 SER A O 1
ATOM 2095 N N . ASN A 1 285 ? -20.682 -4.171 -16.508 1.00 94.81 285 ASN A N 1
ATOM 2096 C CA . ASN A 1 285 ? -20.981 -4.869 -17.761 1.00 94.81 285 ASN A CA 1
ATOM 2097 C C . ASN A 1 285 ? -20.858 -6.401 -17.623 1.00 94.81 285 ASN A C 1
ATOM 2099 O O . ASN A 1 285 ? -21.058 -7.121 -18.603 1.00 94.81 285 ASN A O 1
ATOM 2103 N N . ARG A 1 286 ? -20.527 -6.901 -16.420 1.00 94.94 286 ARG A N 1
ATOM 2104 C CA . ARG A 1 286 ? -20.343 -8.323 -16.085 1.00 94.94 286 ARG A CA 1
ATOM 2105 C C . ARG A 1 286 ? -19.231 -9.016 -16.882 1.00 94.94 286 ARG A C 1
ATOM 2107 O O . ARG A 1 286 ? -19.174 -10.251 -16.928 1.00 94.94 286 ARG A O 1
ATOM 2114 N N . LEU A 1 287 ? -18.346 -8.242 -17.507 1.00 97.50 287 LEU A N 1
ATOM 2115 C CA . LEU A 1 287 ? -17.067 -8.699 -18.038 1.00 97.50 287 LEU A CA 1
ATOM 2116 C C . LEU A 1 287 ? -16.000 -8.483 -16.974 1.00 97.50 287 LEU A C 1
ATOM 2118 O O . LEU A 1 287 ? -16.062 -7.511 -16.231 1.00 97.50 287 LEU A O 1
ATOM 2122 N N . CYS A 1 288 ? -15.017 -9.374 -16.899 1.00 97.19 288 CYS A N 1
ATOM 2123 C CA . CYS A 1 288 ? -14.002 -9.312 -15.850 1.00 97.19 288 CYS A CA 1
ATOM 2124 C C . CYS A 1 288 ? -12.589 -9.522 -16.383 1.00 97.19 288 CYS A C 1
ATOM 2126 O O . CYS A 1 288 ? -12.396 -10.179 -17.403 1.00 97.19 288 CYS A O 1
ATOM 2128 N N . ILE A 1 289 ? -11.581 -9.052 -15.655 1.00 97.75 289 ILE A N 1
ATOM 2129 C CA . ILE A 1 289 ? -10.190 -9.423 -15.930 1.00 97.75 289 ILE A CA 1
ATOM 2130 C C . ILE A 1 289 ? -9.970 -10.873 -15.491 1.00 97.75 289 ILE A C 1
ATOM 2132 O O . ILE A 1 289 ? -10.139 -11.205 -14.314 1.00 97.75 289 ILE A O 1
ATOM 2136 N N . ASN A 1 290 ? -9.541 -11.734 -16.416 1.00 97.06 290 ASN A N 1
ATOM 2137 C CA . ASN A 1 290 ? -9.220 -13.125 -16.115 1.00 97.06 290 ASN A CA 1
ATOM 2138 C C . ASN A 1 290 ? -8.001 -13.609 -16.929 1.00 97.06 290 ASN A C 1
ATOM 2140 O O . ASN A 1 290 ? -7.878 -13.274 -18.104 1.00 97.06 290 ASN A O 1
ATOM 2144 N N . PRO A 1 291 ? -7.091 -14.423 -16.370 1.00 96.56 291 PRO A N 1
ATOM 2145 C CA . PRO A 1 291 ? -6.080 -15.118 -17.154 1.00 96.56 291 PRO A CA 1
ATOM 2146 C C . PRO A 1 291 ? -6.722 -16.036 -18.195 1.00 96.56 291 PRO A C 1
ATOM 2148 O O . PRO A 1 291 ? -7.667 -16.769 -17.906 1.00 96.56 291 PRO A O 1
ATOM 2151 N N . G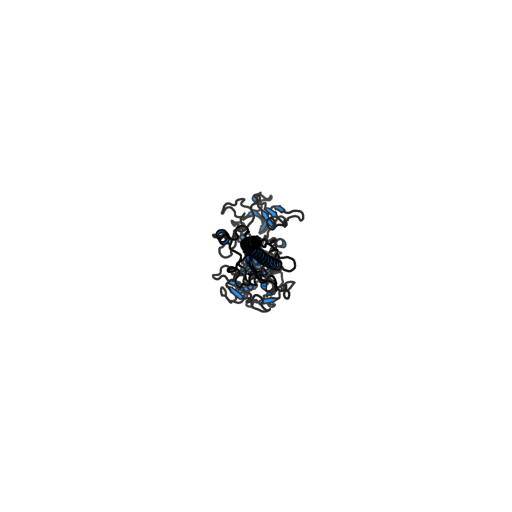LN A 1 292 ? -6.176 -16.031 -19.408 1.00 96.88 292 GLN A N 1
ATOM 2152 C CA . GLN A 1 292 ? -6.579 -16.937 -20.479 1.00 96.88 292 GLN A CA 1
ATOM 2153 C C . GLN A 1 292 ? -6.419 -18.409 -20.070 1.00 96.88 292 GLN A C 1
ATOM 2155 O O . GLN A 1 292 ? -7.298 -19.226 -20.337 1.00 96.88 292 GLN A O 1
ATOM 2160 N N . THR A 1 293 ? -5.320 -18.727 -19.384 1.00 95.38 293 THR A N 1
ATOM 2161 C CA . THR A 1 293 ? -5.043 -20.035 -18.795 1.00 95.38 293 THR A CA 1
ATOM 2162 C C . THR A 1 293 ? -4.780 -19.852 -17.305 1.00 95.38 293 THR A C 1
ATOM 2164 O O . THR A 1 293 ? -3.773 -19.268 -16.900 1.00 95.38 293 THR A O 1
ATOM 2167 N N . ALA A 1 294 ? -5.693 -20.346 -16.468 1.00 92.25 294 ALA A N 1
ATOM 2168 C CA . ALA A 1 294 ? -5.578 -20.232 -15.018 1.00 92.25 294 ALA A CA 1
ATOM 2169 C C . ALA A 1 294 ? -4.281 -20.875 -14.488 1.00 92.25 294 ALA A C 1
ATOM 2171 O O . ALA A 1 294 ? -3.784 -21.856 -15.041 1.00 92.25 294 ALA A O 1
ATOM 2172 N N . GLN A 1 295 ? -3.748 -20.319 -13.395 1.00 91.50 295 GLN A N 1
ATOM 2173 C CA . GLN A 1 295 ? -2.565 -20.834 -12.687 1.00 91.50 295 GLN A CA 1
ATOM 2174 C C . GLN A 1 295 ? -1.350 -21.098 -13.600 1.00 91.50 295 GLN A C 1
ATOM 2176 O O . GLN A 1 295 ? -0.620 -22.064 -13.405 1.00 91.50 295 GLN A O 1
ATOM 2181 N N . THR A 1 296 ? -1.134 -20.261 -14.619 1.00 95.50 296 THR A N 1
ATOM 2182 C CA . THR A 1 296 ? -0.031 -20.429 -15.576 1.00 95.50 296 THR A CA 1
ATOM 2183 C C . THR A 1 296 ? 0.776 -19.129 -15.699 1.00 95.50 296 THR A C 1
ATOM 2185 O O . THR A 1 296 ? 0.248 -18.149 -16.234 1.00 95.50 296 THR A O 1
ATOM 2188 N N . PRO A 1 297 ? 2.045 -19.086 -15.238 1.00 96.50 297 PRO A N 1
ATOM 2189 C CA . PRO A 1 297 ? 2.952 -17.978 -15.539 1.00 96.50 297 PRO A CA 1
ATOM 2190 C C . PRO A 1 297 ? 3.072 -17.759 -17.053 1.00 96.50 297 PRO A C 1
ATOM 2192 O O . PRO A 1 297 ? 3.158 -18.714 -17.824 1.00 96.50 297 PRO A O 1
ATOM 2195 N N . GLY A 1 298 ? 3.067 -16.505 -17.488 1.00 97.44 298 GLY A N 1
ATOM 2196 C CA . GLY A 1 298 ? 3.031 -16.107 -18.894 1.00 97.44 298 GLY A CA 1
ATOM 2197 C C . GLY A 1 298 ? 1.643 -16.129 -19.537 1.00 97.44 298 GLY A C 1
ATOM 2198 O O . GLY A 1 298 ? 1.524 -15.728 -20.692 1.00 97.44 298 GLY A O 1
ATOM 2199 N N . SER A 1 299 ? 0.584 -16.558 -18.836 1.00 97.94 299 SER A N 1
ATOM 2200 C CA . SER A 1 299 ? -0.776 -16.439 -19.373 1.00 97.94 299 SER A CA 1
ATOM 2201 C C . SER A 1 299 ? -1.133 -14.970 -19.568 1.00 97.94 299 SER A C 1
ATOM 2203 O O . SER A 1 299 ? -1.107 -14.201 -18.609 1.00 97.94 299 SER A O 1
ATOM 2205 N N . PHE A 1 300 ? -1.561 -14.590 -20.770 1.00 98.38 300 PHE A N 1
ATOM 2206 C CA . PHE A 1 300 ? -2.160 -13.274 -20.984 1.00 98.38 300 PHE A CA 1
ATOM 2207 C C . PHE A 1 300 ? -3.483 -13.138 -20.238 1.00 98.38 300 PHE A C 1
ATOM 2209 O O . PHE A 1 300 ? -4.151 -14.133 -19.935 1.00 98.38 300 PHE A O 1
ATOM 2216 N N . LEU A 1 301 ? -3.855 -11.896 -19.954 1.00 98.31 301 LEU A N 1
ATOM 2217 C CA . LEU A 1 301 ? -5.177 -11.549 -19.462 1.00 98.31 301 LEU A CA 1
ATOM 2218 C C . LEU A 1 301 ? -6.137 -11.330 -20.621 1.00 98.31 301 LEU A C 1
ATOM 2220 O O . LEU A 1 301 ? -5.801 -10.732 -21.645 1.00 98.31 301 LEU A O 1
ATOM 2224 N N . VAL A 1 302 ? -7.354 -11.807 -20.425 1.00 98.06 302 VAL A N 1
ATOM 2225 C CA . VAL A 1 302 ? -8.485 -11.654 -21.327 1.00 98.06 302 VAL A CA 1
ATOM 2226 C C . VAL A 1 302 ? -9.708 -11.203 -20.539 1.00 98.06 302 VAL A C 1
ATOM 2228 O O . VAL A 1 302 ? -9.762 -11.338 -19.315 1.00 98.06 302 VAL A O 1
ATOM 2231 N N . LEU A 1 303 ? -10.708 -10.691 -21.244 1.00 98.31 303 LEU A N 1
ATOM 2232 C CA . LEU A 1 303 ? -12.022 -10.457 -20.666 1.00 98.31 303 LEU A CA 1
ATOM 2233 C C . LEU A 1 303 ? -12.743 -11.796 -20.464 1.00 98.31 303 LEU A C 1
ATOM 2235 O O . LEU A 1 303 ? -13.007 -12.520 -21.421 1.00 98.31 303 LEU A O 1
ATOM 2239 N N . GLY A 1 304 ? -13.063 -12.146 -19.225 1.00 97.50 304 GLY A N 1
ATOM 2240 C CA . GLY A 1 304 ? -14.052 -13.170 -18.898 1.00 97.50 304 GLY A CA 1
ATOM 2241 C C . GLY A 1 304 ? -15.474 -12.601 -18.919 1.00 97.50 304 GLY A C 1
ATOM 2242 O O . GLY A 1 304 ? -15.683 -11.420 -19.177 1.00 97.50 304 GLY A O 1
ATOM 2243 N N . SER A 1 305 ? -16.458 -13.446 -18.629 1.00 96.19 305 SER A N 1
ATOM 2244 C CA . SER A 1 305 ? -17.862 -13.081 -18.441 1.00 96.19 305 SER A CA 1
ATOM 2245 C C . SER A 1 305 ? -18.423 -13.835 -17.240 1.00 96.19 305 SER A C 1
ATOM 2247 O O . SER A 1 305 ? -18.289 -15.062 -17.155 1.00 96.19 305 SER A O 1
ATOM 2249 N N . LEU A 1 306 ? -19.061 -13.109 -16.317 1.00 93.75 306 LEU A N 1
ATOM 2250 C CA . LEU A 1 306 ? -19.730 -13.713 -15.164 1.00 93.75 306 LEU A CA 1
ATOM 2251 C C . LEU A 1 306 ? -20.904 -14.586 -15.622 1.00 93.75 306 LEU A C 1
ATOM 2253 O O . LEU A 1 306 ? -21.110 -15.669 -15.081 1.00 93.75 306 LEU A O 1
ATOM 2257 N N . ASP A 1 307 ? -21.628 -14.159 -16.658 1.00 94.12 307 ASP A N 1
ATOM 2258 C CA . ASP A 1 307 ? -22.772 -14.899 -17.208 1.00 94.12 307 ASP A CA 1
ATOM 2259 C C . ASP A 1 307 ? -22.357 -16.206 -17.887 1.00 94.12 307 ASP A C 1
ATOM 2261 O O . ASP A 1 307 ? -23.077 -17.200 -17.821 1.00 94.12 307 ASP A O 1
ATOM 2265 N N . ALA A 1 308 ? -21.171 -16.227 -18.500 1.00 93.62 308 ALA A N 1
ATOM 2266 C CA . ALA A 1 308 ? -20.588 -17.437 -19.072 1.00 93.62 308 ALA A CA 1
ATOM 2267 C C . ALA A 1 308 ? -19.792 -18.273 -18.050 1.00 93.62 308 ALA A C 1
ATOM 2269 O O . ALA A 1 308 ? -19.253 -19.319 -18.413 1.00 93.62 308 ALA A O 1
ATOM 2270 N N . GLY A 1 309 ? -19.669 -17.816 -16.798 1.00 93.00 309 GLY A N 1
ATOM 2271 C CA . GLY A 1 309 ? -18.875 -18.482 -15.764 1.00 93.00 309 GLY A CA 1
ATOM 2272 C C . GLY A 1 309 ? -17.369 -18.520 -16.051 1.00 93.00 309 GLY A C 1
ATOM 2273 O O . GLY A 1 309 ? -16.667 -19.371 -15.512 1.00 93.00 309 GLY A O 1
ATOM 2274 N N . THR A 1 310 ? -16.852 -17.625 -16.902 1.00 94.81 310 THR A N 1
ATOM 2275 C CA . THR A 1 310 ? -15.422 -17.579 -17.267 1.00 94.81 310 THR A CA 1
ATOM 2276 C C . THR A 1 310 ? -14.607 -16.613 -16.403 1.00 94.81 310 THR A C 1
ATOM 2278 O O . THR A 1 310 ? -13.389 -16.531 -16.547 1.00 94.81 310 THR A O 1
ATOM 2281 N N . CYS A 1 311 ? -15.250 -15.937 -15.448 1.00 93.75 311 CYS A N 1
ATOM 2282 C CA . CYS A 1 311 ? -14.609 -15.151 -14.390 1.00 93.75 311 CYS A CA 1
ATOM 2283 C C . CYS A 1 311 ? -14.110 -16.039 -13.244 1.00 93.75 311 CYS A C 1
ATOM 2285 O O . CYS A 1 311 ? -14.593 -15.974 -12.116 1.00 93.75 311 CYS A O 1
ATOM 2287 N N . GLY A 1 312 ? -13.151 -16.915 -13.544 1.00 90.12 312 GLY A N 1
ATOM 2288 C CA . GLY A 1 312 ? -12.665 -17.933 -12.608 1.00 90.12 312 GLY A CA 1
ATOM 2289 C C . GLY A 1 312 ? -11.644 -17.437 -11.581 1.00 90.12 312 GLY A C 1
ATOM 2290 O O . GLY A 1 312 ? -11.439 -18.102 -10.575 1.00 90.12 312 GLY A O 1
ATOM 2291 N N . THR A 1 313 ? -11.015 -16.284 -11.806 1.00 90.81 313 THR A N 1
ATOM 2292 C CA . THR A 1 313 ? -9.913 -15.797 -10.959 1.00 90.81 313 THR A CA 1
ATOM 2293 C C . THR A 1 313 ? -10.409 -14.827 -9.922 1.00 90.81 313 THR A C 1
ATOM 2295 O O . THR A 1 313 ? -11.047 -13.838 -10.262 1.00 90.81 313 THR A O 1
ATOM 2298 N N . ASP A 1 314 ? -10.161 -15.140 -8.664 1.00 89.81 314 ASP A N 1
ATOM 2299 C CA . ASP A 1 314 ? -10.352 -14.211 -7.565 1.00 89.81 314 ASP A CA 1
ATOM 2300 C C . ASP A 1 314 ? -9.059 -13.396 -7.409 1.00 89.81 314 ASP A C 1
ATOM 2302 O O . ASP A 1 314 ? -7.955 -13.942 -7.494 1.00 89.81 314 ASP A O 1
ATOM 2306 N N . TRP A 1 315 ? -9.173 -12.095 -7.187 1.00 91.31 315 TRP A N 1
ATOM 2307 C CA . TRP A 1 315 ? -8.044 -11.182 -7.045 1.00 91.31 315 TRP A CA 1
ATOM 2308 C C . TRP A 1 315 ? -7.822 -10.818 -5.581 1.00 91.31 315 TRP A C 1
ATOM 2310 O O . TRP A 1 315 ? -8.753 -10.741 -4.792 1.00 91.31 315 TRP A O 1
ATOM 2320 N N . SER A 1 316 ? -6.582 -10.563 -5.193 1.00 87.75 316 SER A N 1
ATOM 2321 C CA . SER A 1 316 ? -6.227 -10.054 -3.870 1.00 87.75 316 SER A CA 1
ATOM 2322 C C . SER A 1 316 ? -5.222 -8.921 -4.059 1.00 87.75 316 SER A C 1
ATOM 2324 O O . SER A 1 316 ? -4.010 -9.161 -4.072 1.00 87.75 316 SER A O 1
ATOM 2326 N N . PRO A 1 317 ? -5.699 -7.683 -4.290 1.00 89.75 317 PRO A N 1
ATOM 2327 C CA . PRO A 1 317 ? -4.834 -6.513 -4.315 1.00 89.75 317 PRO A CA 1
ATOM 2328 C C . PRO A 1 317 ? -4.104 -6.373 -2.980 1.00 89.75 317 PRO A C 1
ATOM 2330 O O . PRO A 1 317 ? -4.712 -6.479 -1.910 1.00 89.75 317 PRO A O 1
ATOM 2333 N N . GLU A 1 318 ? -2.793 -6.159 -3.020 1.00 84.75 318 GLU A N 1
ATOM 2334 C CA . GLU A 1 318 ? -2.049 -5.801 -1.819 1.00 84.75 318 GLU A CA 1
ATOM 2335 C C . GLU A 1 318 ? -2.511 -4.465 -1.271 1.00 84.75 318 GLU A C 1
ATOM 2337 O O . GLU A 1 318 ? -2.997 -3.607 -2.007 1.00 84.75 318 GLU A O 1
ATOM 2342 N N . ALA A 1 319 ? -2.255 -4.261 0.017 1.00 79.94 319 ALA A N 1
ATOM 2343 C CA . ALA A 1 319 ? -2.634 -3.029 0.669 1.00 79.94 319 ALA A CA 1
ATOM 2344 C C . ALA A 1 319 ? -2.056 -1.778 -0.039 1.00 79.94 319 ALA A C 1
ATOM 2346 O O . ALA A 1 319 ? -2.725 -0.802 -0.371 1.00 79.94 319 ALA A O 1
ATOM 2347 N N . SER A 1 320 ? -0.774 -1.829 -0.396 1.00 79.12 320 SER A N 1
ATOM 2348 C CA . SER A 1 320 ? -0.144 -0.703 -1.081 1.00 79.12 320 SER A CA 1
ATOM 2349 C C . SER A 1 320 ? -0.689 -0.457 -2.492 1.00 79.12 320 SER A C 1
ATOM 2351 O O . SER A 1 320 ? -0.401 0.594 -3.056 1.00 79.12 320 SER A O 1
ATOM 2353 N N . ALA A 1 321 ? -1.490 -1.359 -3.080 1.00 88.69 321 ALA A N 1
ATOM 2354 C CA . ALA A 1 321 ? -2.129 -1.094 -4.366 1.00 88.69 321 ALA A CA 1
ATOM 2355 C C . ALA A 1 321 ? -3.141 0.051 -4.254 1.00 88.69 321 ALA A C 1
ATOM 2357 O O . ALA A 1 321 ? -3.266 0.832 -5.190 1.00 88.69 321 ALA A O 1
ATOM 2358 N N . GLY A 1 322 ? -3.797 0.227 -3.108 1.00 88.81 322 GLY A N 1
ATOM 2359 C CA . GLY A 1 322 ? -4.764 1.302 -2.910 1.00 88.81 322 GLY A CA 1
ATOM 2360 C C . GLY A 1 322 ? -6.197 0.807 -2.754 1.00 88.81 322 GLY A C 1
ATOM 2361 O O . GLY A 1 322 ? -6.530 -0.327 -3.089 1.00 88.81 322 GLY A O 1
ATOM 2362 N N . ALA A 1 323 ? -7.054 1.695 -2.254 1.00 91.25 323 ALA A N 1
ATOM 2363 C CA . ALA A 1 323 ? -8.453 1.403 -1.951 1.00 91.25 323 ALA A CA 1
ATOM 2364 C C . ALA A 1 323 ? -9.433 1.686 -3.093 1.00 91.25 323 ALA A C 1
ATOM 2366 O O . ALA A 1 323 ? -10.641 1.628 -2.877 1.00 91.25 323 ALA A O 1
ATOM 2367 N N . GLY A 1 324 ? -8.945 2.021 -4.291 1.00 92.75 324 GLY A N 1
ATOM 2368 C CA . GLY A 1 324 ? -9.819 2.500 -5.355 1.00 92.75 324 GLY A CA 1
ATOM 2369 C C . GLY A 1 324 ? -10.555 3.766 -4.912 1.00 92.75 324 GLY A C 1
ATOM 2370 O O . GLY A 1 324 ? -9.947 4.679 -4.349 1.00 92.75 324 GLY A O 1
ATOM 2371 N N . ALA A 1 325 ? -11.865 3.813 -5.146 1.00 93.62 325 ALA A N 1
ATOM 2372 C CA . ALA A 1 325 ? -12.738 4.908 -4.730 1.00 93.62 325 ALA A CA 1
ATOM 2373 C C . ALA A 1 325 ? -13.219 4.794 -3.272 1.00 93.62 325 ALA A C 1
ATOM 2375 O O . ALA A 1 325 ? -13.938 5.680 -2.803 1.00 93.62 325 ALA A O 1
ATOM 2376 N N . ALA A 1 326 ? -12.849 3.730 -2.550 1.00 94.69 326 ALA A N 1
ATOM 2377 C CA . ALA A 1 326 ? -13.341 3.510 -1.198 1.00 94.69 326 ALA A CA 1
ATOM 2378 C C . ALA A 1 326 ? -12.845 4.580 -0.221 1.00 94.69 326 ALA A C 1
ATOM 2380 O O . ALA A 1 326 ? -11.670 4.952 -0.201 1.00 94.69 326 ALA A O 1
ATOM 2381 N N . GLY A 1 327 ? -13.755 5.053 0.627 1.00 92.19 327 GLY A N 1
ATOM 2382 C CA . GLY A 1 327 ? -13.445 6.011 1.675 1.00 92.19 327 GLY A CA 1
ATOM 2383 C C . GLY A 1 327 ? -14.692 6.702 2.223 1.00 92.19 327 GLY A C 1
ATOM 2384 O O . GLY A 1 327 ? -15.811 6.211 2.054 1.00 92.19 327 GLY A O 1
ATOM 2385 N N . PRO A 1 328 ? -14.537 7.888 2.844 1.00 89.56 328 PRO A N 1
ATOM 2386 C CA . PRO A 1 328 ? -15.650 8.605 3.464 1.00 89.56 328 PRO A CA 1
ATOM 2387 C C . PRO A 1 328 ? -16.820 8.899 2.515 1.00 89.56 328 PRO A C 1
ATOM 2389 O O . PRO A 1 328 ? -17.971 8.857 2.941 1.00 89.56 328 PRO A O 1
ATOM 2392 N N . ALA A 1 329 ? -16.545 9.165 1.232 1.00 91.81 329 ALA A N 1
ATOM 2393 C CA . ALA A 1 329 ? -17.576 9.452 0.232 1.00 91.81 329 ALA A CA 1
ATOM 2394 C C . ALA A 1 329 ? -18.443 8.228 -0.117 1.00 91.81 329 ALA A C 1
ATOM 2396 O O . ALA A 1 329 ? -19.608 8.395 -0.470 1.00 91.81 329 ALA A O 1
ATOM 2397 N N . THR A 1 330 ? -17.898 7.014 0.007 1.00 95.06 330 THR A N 1
ATOM 2398 C CA . THR A 1 330 ? -18.619 5.751 -0.224 1.00 95.06 330 THR A CA 1
ATOM 2399 C C . THR A 1 330 ? -19.127 5.116 1.072 1.00 95.06 330 THR A C 1
ATOM 2401 O O . THR A 1 330 ? -19.782 4.077 1.044 1.00 95.06 330 THR A O 1
ATOM 2404 N N . GLY A 1 331 ? -18.837 5.729 2.226 1.00 95.44 331 GLY A N 1
ATOM 2405 C CA . GLY A 1 331 ? -19.135 5.163 3.542 1.00 95.44 331 GLY A CA 1
ATOM 2406 C C . GLY A 1 331 ? -18.271 3.950 3.898 1.00 95.44 331 GLY A C 1
ATOM 2407 O O . GLY A 1 331 ? -18.555 3.271 4.878 1.00 95.44 331 GLY A O 1
ATOM 2408 N N . GLN A 1 332 ? -17.223 3.654 3.134 1.00 96.50 332 GLN A N 1
ATOM 2409 C CA . GLN A 1 332 ? -16.332 2.539 3.432 1.00 96.50 332 GLN A CA 1
ATOM 2410 C C . GLN A 1 332 ? -15.254 2.963 4.433 1.00 96.50 332 GLN A C 1
ATOM 2412 O O . GLN A 1 332 ? -14.606 4.001 4.279 1.00 96.50 332 GLN A O 1
ATOM 2417 N N . LEU A 1 333 ? -15.054 2.146 5.469 1.00 95.44 333 LEU A N 1
ATOM 2418 C CA . LEU A 1 333 ? -13.979 2.333 6.441 1.00 95.44 333 LEU A CA 1
ATOM 2419 C C . LEU A 1 333 ? -12.744 1.578 5.960 1.00 95.44 333 LEU A C 1
ATOM 2421 O O . LEU A 1 333 ? -12.655 0.363 6.126 1.00 95.44 333 LEU A O 1
ATOM 2425 N N . VAL A 1 334 ? -11.827 2.315 5.339 1.00 92.19 334 VAL A N 1
ATOM 2426 C CA . VAL A 1 334 ? -10.562 1.793 4.816 1.00 92.19 334 VAL A CA 1
ATOM 2427 C C . VAL A 1 334 ? -9.551 1.684 5.952 1.00 92.19 334 VAL A C 1
ATOM 2429 O O . VAL A 1 334 ? -9.340 2.649 6.689 1.00 92.19 334 VAL A O 1
ATOM 2432 N N . ASP A 1 335 ? -8.910 0.527 6.082 1.00 80.50 335 ASP A N 1
ATOM 2433 C CA . ASP A 1 335 ? -7.841 0.346 7.055 1.00 80.50 335 ASP A CA 1
ATOM 2434 C C . ASP A 1 335 ? -6.551 1.030 6.595 1.00 80.50 335 ASP A C 1
ATOM 2436 O O . ASP A 1 335 ? -6.131 0.901 5.448 1.00 80.50 335 ASP A O 1
ATOM 2440 N N . PHE A 1 336 ? -5.894 1.747 7.503 1.00 72.31 336 PHE A N 1
ATOM 2441 C CA . PHE A 1 336 ? -4.681 2.488 7.174 1.00 72.31 336 PHE A CA 1
ATOM 2442 C C . PHE A 1 336 ? -3.450 1.573 7.026 1.00 72.31 336 PHE A C 1
ATOM 2444 O O . PHE A 1 336 ? -2.610 1.793 6.153 1.00 72.31 336 PHE A O 1
ATOM 2451 N N . ALA A 1 337 ? -3.326 0.540 7.867 1.00 66.69 337 ALA A N 1
ATOM 2452 C CA . ALA A 1 337 ? -2.191 -0.390 7.859 1.00 66.69 337 ALA A CA 1
ATOM 2453 C C . ALA A 1 337 ? -2.280 -1.423 6.718 1.00 66.69 337 ALA A C 1
ATOM 2455 O O . ALA A 1 337 ? -1.271 -1.987 6.293 1.00 66.69 337 ALA A O 1
ATOM 2456 N N . GLN A 1 338 ? -3.489 -1.638 6.210 1.00 73.62 338 GLN A N 1
ATOM 2457 C CA . GLN A 1 338 ? -3.858 -2.511 5.112 1.00 73.62 338 GLN A CA 1
ATOM 2458 C C . GLN A 1 338 ? -4.634 -1.718 4.052 1.00 73.62 338 GLN A C 1
ATOM 2460 O O . GLN A 1 338 ? -5.696 -2.154 3.620 1.00 73.62 338 GLN A O 1
ATOM 2465 N N . PHE A 1 339 ? -4.113 -0.552 3.652 1.00 74.38 339 PHE A N 1
ATOM 2466 C CA . PHE A 1 339 ? -4.730 0.368 2.685 1.00 74.38 339 PHE A CA 1
ATOM 2467 C C . PHE A 1 339 ? -5.450 -0.379 1.543 1.00 74.38 339 PHE A C 1
ATOM 2469 O O . PHE A 1 339 ? -4.908 -1.285 0.950 1.00 74.38 339 PHE A O 1
ATOM 2476 N N . GLY A 1 340 ? -6.723 -0.121 1.259 1.00 81.94 340 GLY A N 1
ATOM 2477 C CA . GLY A 1 340 ? -7.481 -0.925 0.277 1.00 81.94 340 GLY A CA 1
ATOM 2478 C C . GLY A 1 340 ? -8.061 -2.254 0.756 1.00 81.94 340 GLY A C 1
ATOM 2479 O O . GLY A 1 340 ? -8.678 -2.985 -0.025 1.00 81.94 340 GLY A O 1
ATOM 2480 N N . ARG A 1 341 ? -7.977 -2.512 2.059 1.00 89.19 341 ARG A N 1
ATOM 2481 C CA . ARG A 1 341 ? -8.930 -3.346 2.784 1.00 89.19 341 ARG A CA 1
ATOM 2482 C C . ARG A 1 341 ? -9.942 -2.468 3.505 1.00 89.19 341 ARG A C 1
ATOM 2484 O O . ARG A 1 341 ? -9.595 -1.423 4.054 1.00 89.19 341 ARG A O 1
ATOM 2491 N N . CYS A 1 342 ? -11.189 -2.904 3.481 1.00 94.19 342 CYS A N 1
ATOM 2492 C CA . CYS A 1 342 ? -12.319 -2.239 4.090 1.00 94.19 342 CYS A CA 1
ATOM 2493 C C . CYS A 1 342 ? -12.897 -3.115 5.197 1.00 94.19 342 CYS A C 1
ATOM 2495 O O . CYS A 1 342 ? -12.864 -4.346 5.115 1.00 94.19 342 CYS A O 1
ATOM 2497 N N . LEU A 1 343 ? -13.429 -2.472 6.237 1.00 96.88 343 LEU A N 1
ATOM 2498 C CA . LEU A 1 343 ? -14.286 -3.151 7.201 1.00 96.88 343 LEU A CA 1
ATOM 2499 C C . LEU A 1 343 ? -15.456 -3.792 6.445 1.00 96.88 343 LEU A C 1
ATOM 2501 O O . LEU A 1 343 ? -16.174 -3.094 5.733 1.00 96.88 343 LEU A O 1
ATOM 2505 N N . ASP A 1 344 ? -15.656 -5.092 6.629 1.00 96.50 344 ASP A N 1
ATOM 2506 C CA . ASP A 1 344 ? -16.717 -5.857 5.978 1.00 96.50 344 ASP A CA 1
ATOM 2507 C C . ASP A 1 344 ? -17.497 -6.667 7.017 1.00 96.50 344 ASP A C 1
ATOM 2509 O O . ASP A 1 344 ? -16.905 -7.320 7.885 1.00 96.50 344 ASP A O 1
ATOM 2513 N N . VAL A 1 345 ? -18.835 -6.613 6.919 1.00 97.94 345 VAL A N 1
ATOM 2514 C CA . VAL A 1 345 ? -19.709 -7.507 7.677 1.00 97.94 345 VAL A CA 1
ATOM 2515 C C . VAL A 1 345 ? -19.598 -8.911 7.115 1.00 97.94 345 VAL A C 1
ATOM 2517 O O . VAL A 1 345 ? -20.176 -9.204 6.057 1.00 97.94 345 VAL A O 1
ATOM 2520 N N . THR A 1 346 ? -18.891 -9.763 7.857 1.00 95.69 346 THR A N 1
ATOM 2521 C CA . THR A 1 346 ? -18.377 -11.039 7.359 1.00 95.69 346 THR A CA 1
ATOM 2522 C C . THR A 1 346 ? -19.474 -11.882 6.723 1.00 95.69 346 THR A C 1
ATOM 2524 O O . THR A 1 346 ? -20.524 -12.125 7.319 1.00 95.69 346 THR A O 1
ATOM 2527 N N . ASN A 1 347 ? -19.234 -12.357 5.497 1.00 93.31 347 ASN A N 1
ATOM 2528 C CA . ASN A 1 347 ? -20.179 -13.177 4.725 1.00 93.31 347 ASN A CA 1
ATOM 2529 C C . ASN A 1 347 ? -21.574 -12.542 4.548 1.00 93.31 347 ASN A C 1
ATOM 2531 O O . ASN A 1 347 ? -22.546 -13.252 4.280 1.00 93.31 347 ASN A O 1
ATOM 2535 N N . LYS A 1 348 ? -21.705 -11.216 4.710 1.00 95.56 348 LYS A N 1
ATOM 2536 C CA . LYS A 1 348 ? -22.998 -10.505 4.747 1.00 95.56 348 LYS A CA 1
ATOM 2537 C C . LYS A 1 348 ? -23.926 -11.033 5.852 1.00 95.56 348 LYS A C 1
ATOM 2539 O O . LYS A 1 348 ? -25.160 -10.908 5.764 1.00 95.56 348 LYS A O 1
ATOM 2544 N N . ASP A 1 349 ? -23.354 -11.612 6.902 1.00 96.75 349 ASP A N 1
ATOM 2545 C CA . ASP A 1 349 ? -24.062 -12.238 8.006 1.00 96.75 349 ASP A CA 1
ATOM 2546 C C . ASP A 1 349 ? -23.829 -11.467 9.307 1.00 96.75 349 ASP A C 1
ATOM 2548 O O . ASP A 1 349 ? -22.786 -11.538 9.943 1.00 96.75 349 ASP A O 1
ATOM 2552 N N . VAL A 1 350 ? -24.868 -10.763 9.746 1.00 97.50 350 VAL A N 1
ATOM 2553 C CA . VAL A 1 350 ? -24.877 -9.985 10.994 1.00 97.50 350 VAL A CA 1
ATOM 2554 C C . VAL A 1 350 ? -24.822 -10.851 12.259 1.00 97.50 350 VAL A C 1
ATOM 2556 O O . VAL A 1 350 ? -24.829 -10.316 13.364 1.00 97.50 350 VAL A O 1
ATOM 2559 N N . THR A 1 351 ? -24.859 -12.178 12.120 1.00 97.19 351 THR A N 1
ATOM 2560 C CA . THR A 1 351 ? -24.714 -13.133 13.225 1.00 97.19 351 THR A CA 1
ATOM 2561 C C . THR A 1 351 ? -23.300 -13.695 13.342 1.00 97.19 351 THR A C 1
ATOM 2563 O O . THR A 1 351 ? -23.016 -14.428 14.293 1.00 97.19 351 THR A O 1
ATOM 2566 N N . TYR A 1 352 ? -22.406 -13.341 12.412 1.00 96.94 352 TYR A N 1
ATOM 2567 C CA . TYR A 1 352 ? -21.026 -13.796 12.444 1.00 96.94 352 TYR A CA 1
ATOM 2568 C C . TYR A 1 352 ? -20.310 -13.288 13.703 1.00 96.94 352 TYR A C 1
ATOM 2570 O O . TYR A 1 352 ? -20.605 -12.221 14.243 1.00 96.94 352 TYR A O 1
ATOM 2578 N N . ALA A 1 353 ? -19.385 -14.092 14.227 1.00 95.75 353 ALA A N 1
ATOM 2579 C CA . ALA A 1 353 ? -18.777 -13.824 15.530 1.00 95.75 353 ALA A CA 1
ATOM 2580 C C . ALA A 1 353 ? -17.755 -12.671 15.513 1.00 95.75 353 ALA A C 1
ATOM 2582 O O . ALA A 1 353 ? -17.316 -12.244 16.581 1.00 95.75 353 ALA A O 1
ATOM 2583 N N . TYR A 1 354 ? -17.367 -12.207 14.325 1.00 96.31 354 TYR A N 1
ATOM 2584 C CA . TYR A 1 354 ? -16.351 -11.187 14.099 1.00 96.31 354 TYR A CA 1
ATOM 2585 C C . TYR A 1 354 ? -16.526 -10.531 12.722 1.00 96.31 354 TYR A C 1
ATOM 2587 O O . TYR A 1 354 ? -17.105 -11.143 11.824 1.00 96.31 354 TYR A O 1
ATOM 2595 N N . GLU A 1 355 ? -15.974 -9.333 12.549 1.00 97.56 355 GLU A N 1
ATOM 2596 C CA . GLU A 1 355 ? -15.810 -8.675 11.246 1.00 97.56 355 GLU A CA 1
ATOM 2597 C C . GLU A 1 355 ? -14.434 -8.927 10.633 1.00 97.56 355 GLU A C 1
ATOM 2599 O O . GLU A 1 355 ? -13.522 -9.431 11.300 1.00 97.56 355 GLU A O 1
ATOM 2604 N N . ILE A 1 356 ? -14.285 -8.587 9.353 1.00 94.56 356 ILE A N 1
ATOM 2605 C CA . ILE A 1 356 ? -13.066 -8.833 8.575 1.00 94.56 356 ILE A CA 1
ATOM 2606 C C . ILE A 1 356 ? -12.603 -7.596 7.797 1.00 94.56 356 ILE A C 1
ATOM 2608 O O . ILE A 1 356 ? -13.381 -6.681 7.538 1.00 94.56 356 ILE A O 1
ATOM 2612 N N . ALA A 1 357 ? -11.322 -7.589 7.424 1.00 92.81 357 ALA A N 1
ATOM 2613 C CA . ALA A 1 357 ? -10.720 -6.636 6.494 1.00 92.81 357 ALA A CA 1
ATOM 2614 C C . ALA A 1 357 ? -10.706 -7.236 5.073 1.00 92.81 357 ALA A C 1
ATOM 2616 O O . ALA A 1 357 ? -9.772 -7.946 4.678 1.00 92.81 357 ALA A O 1
ATOM 2617 N N . TRP A 1 358 ? -11.774 -7.013 4.309 1.00 91.00 358 TRP A N 1
ATOM 2618 C CA . TRP A 1 358 ? -11.950 -7.549 2.950 1.00 91.00 358 TRP A CA 1
ATOM 2619 C C . TRP A 1 358 ? -11.437 -6.551 1.893 1.00 91.00 358 TRP A C 1
ATOM 2621 O O . TRP A 1 358 ? -11.377 -5.361 2.197 1.00 91.00 358 TRP A O 1
ATOM 2631 N N . PRO A 1 359 ? -10.988 -6.962 0.683 1.00 89.75 359 PRO A N 1
ATOM 2632 C CA . PRO A 1 359 ? -10.731 -6.012 -0.400 1.00 89.75 359 PRO A CA 1
ATOM 2633 C C . PRO A 1 359 ? -11.895 -5.042 -0.578 1.00 89.75 359 PRO A C 1
ATOM 2635 O O . PRO A 1 359 ? -13.028 -5.479 -0.746 1.00 89.75 359 PRO A O 1
ATOM 2638 N N . CYS A 1 360 ? -11.601 -3.743 -0.560 1.00 93.94 360 CYS A N 1
ATOM 2639 C CA . CYS A 1 360 ? -12.629 -2.716 -0.655 1.00 93.94 360 CYS A CA 1
ATOM 2640 C C . CYS A 1 360 ? -13.445 -2.868 -1.934 1.00 93.94 360 CYS A C 1
ATOM 2642 O O . CYS A 1 360 ? -12.936 -2.580 -3.019 1.00 93.94 360 CYS A O 1
ATOM 2644 N N . LYS A 1 361 ? -14.712 -3.253 -1.803 1.00 94.56 361 LYS A N 1
ATOM 2645 C CA . LYS A 1 361 ? -15.646 -3.404 -2.917 1.00 94.56 361 LYS A CA 1
ATOM 2646 C C . LYS A 1 361 ? -15.808 -2.084 -3.639 1.00 94.56 361 LYS A C 1
ATOM 2648 O O . LYS A 1 361 ? -15.878 -1.028 -3.015 1.00 94.56 361 LYS A O 1
ATOM 2653 N N . GLN A 1 362 ? -15.873 -2.140 -4.955 1.00 95.75 362 GLN A N 1
ATOM 2654 C CA . GLN A 1 362 ? -16.069 -0.966 -5.785 1.00 95.75 362 GLN A CA 1
ATOM 2655 C C . GLN A 1 362 ? -17.318 -1.134 -6.634 1.00 95.75 362 GLN A C 1
ATOM 2657 O O . GLN A 1 362 ? -17.789 -2.242 -6.887 1.00 95.75 362 GLN A O 1
ATOM 2662 N N . ALA A 1 363 ? -17.833 -0.009 -7.098 1.00 94.81 363 ALA A N 1
ATOM 2663 C CA . ALA A 1 363 ? -18.853 0.034 -8.122 1.00 94.81 363 ALA A CA 1
ATOM 2664 C C . ALA A 1 363 ? -18.669 1.321 -8.930 1.00 94.81 363 ALA A C 1
ATOM 2666 O O . ALA A 1 363 ? -18.287 2.334 -8.332 1.00 94.81 363 ALA A O 1
ATOM 2667 N N . PRO A 1 364 ? -18.969 1.328 -10.243 1.00 93.44 364 PRO A N 1
ATOM 2668 C CA . PRO A 1 364 ? -18.893 2.557 -11.029 1.00 93.44 364 PRO A CA 1
ATOM 2669 C C . PRO A 1 364 ? -19.858 3.621 -10.480 1.00 93.44 364 PRO A C 1
ATOM 2671 O O . PRO A 1 364 ? -19.498 4.788 -10.339 1.00 93.44 364 PRO A O 1
ATOM 2674 N N . ASP A 1 365 ? -21.060 3.198 -10.069 1.00 93.69 365 ASP A N 1
ATOM 2675 C CA . ASP A 1 365 ? -21.958 3.989 -9.228 1.00 93.69 365 ASP A CA 1
ATOM 2676 C C . ASP A 1 365 ? -21.819 3.579 -7.745 1.00 93.69 365 ASP A C 1
ATOM 2678 O O . ASP A 1 365 ? -22.278 2.493 -7.364 1.00 93.69 365 ASP A O 1
ATOM 2682 N N . PRO A 1 366 ? -21.263 4.440 -6.869 1.00 92.06 366 PRO A N 1
ATOM 2683 C CA . PRO A 1 366 ? -21.040 4.112 -5.461 1.00 92.06 366 PRO A CA 1
ATOM 2684 C C . PRO A 1 366 ? -22.335 3.867 -4.674 1.00 92.06 366 PRO A C 1
ATOM 2686 O O . PRO A 1 366 ? -22.298 3.255 -3.609 1.00 92.06 366 PRO A O 1
ATOM 2689 N N . THR A 1 367 ? -23.499 4.293 -5.178 1.00 92.00 367 THR A N 1
ATOM 2690 C CA . THR A 1 367 ? -24.794 4.009 -4.533 1.00 92.00 367 THR A CA 1
ATOM 2691 C C . THR A 1 367 ? -25.211 2.542 -4.645 1.00 92.00 367 THR A C 1
ATOM 2693 O O . THR A 1 367 ? -26.104 2.098 -3.921 1.00 92.00 367 THR A O 1
ATOM 2696 N N . THR A 1 368 ? -24.557 1.779 -5.524 1.00 93.06 368 THR A N 1
ATOM 2697 C CA . THR A 1 368 ? -24.821 0.351 -5.745 1.00 93.06 368 THR A CA 1
ATOM 2698 C C . THR A 1 368 ? -23.914 -0.570 -4.927 1.00 93.06 368 THR A C 1
ATOM 2700 O O . THR A 1 368 ? -24.078 -1.790 -4.979 1.00 93.06 368 THR A O 1
ATOM 2703 N N . LEU A 1 369 ? -22.995 -0.004 -4.134 1.00 95.19 369 LEU A N 1
ATOM 2704 C CA . LEU A 1 369 ? -22.141 -0.766 -3.228 1.00 95.19 369 LEU A CA 1
ATOM 2705 C C . LEU A 1 369 ? -22.971 -1.618 -2.267 1.00 95.19 369 LEU A C 1
ATOM 2707 O O . LEU A 1 369 ? -23.995 -1.199 -1.718 1.00 95.19 369 LEU A O 1
ATOM 2711 N N . THR A 1 370 ? -22.502 -2.837 -2.023 1.00 94.50 370 THR A N 1
ATOM 2712 C CA . THR A 1 370 ? -23.169 -3.742 -1.096 1.00 94.50 370 THR A CA 1
ATOM 2713 C C . THR A 1 370 ? -23.065 -3.238 0.335 1.00 94.50 370 THR A C 1
ATOM 2715 O O . THR A 1 370 ? -21.980 -2.923 0.821 1.00 94.50 370 THR A O 1
ATOM 2718 N N . TRP A 1 371 ? -24.197 -3.252 1.040 1.00 96.38 371 TRP A N 1
ATOM 2719 C CA . TRP A 1 371 ? -24.343 -2.701 2.392 1.00 96.38 371 TRP A CA 1
ATOM 2720 C C . TRP A 1 371 ? -23.285 -3.169 3.403 1.00 96.38 371 TRP A C 1
ATOM 2722 O O . TRP A 1 371 ? -22.999 -2.441 4.349 1.00 96.38 371 TRP A O 1
ATOM 2732 N N . ASN A 1 372 ? -22.724 -4.371 3.239 1.00 97.00 372 ASN A N 1
ATOM 2733 C CA . ASN A 1 372 ? -21.842 -4.970 4.233 1.00 97.00 372 ASN A CA 1
ATOM 2734 C C . ASN A 1 372 ? -20.457 -4.309 4.316 1.00 97.00 372 ASN A C 1
ATOM 2736 O O . ASN A 1 372 ? -19.767 -4.567 5.290 1.00 97.00 372 ASN A O 1
ATOM 2740 N N . GLU A 1 373 ? -20.084 -3.424 3.389 1.00 97.00 373 GLU A N 1
ATOM 2741 C CA . GLU A 1 373 ? -18.911 -2.541 3.541 1.00 97.00 373 GLU A CA 1
ATOM 2742 C C . GLU A 1 373 ? -19.278 -1.059 3.689 1.00 97.00 373 GLU A C 1
ATOM 2744 O O . GLU A 1 373 ? -18.407 -0.202 3.819 1.00 97.00 373 GLU A O 1
ATOM 2749 N N . VAL A 1 374 ? -20.570 -0.730 3.682 1.00 97.75 374 VAL A N 1
ATOM 2750 C CA . VAL A 1 374 ? -21.044 0.653 3.757 1.00 97.75 374 VAL A CA 1
ATOM 2751 C C . VAL A 1 374 ? -21.465 0.959 5.190 1.00 97.75 374 VAL A C 1
ATOM 2753 O O . VAL A 1 374 ? -22.460 0.438 5.704 1.00 97.75 374 VAL A O 1
ATOM 2756 N N . PHE A 1 375 ? -20.712 1.845 5.830 1.00 98.06 375 PHE A N 1
ATOM 2757 C CA . PHE A 1 375 ? -20.902 2.284 7.202 1.00 98.06 375 PHE A CA 1
ATOM 2758 C C . PHE A 1 375 ? -21.145 3.793 7.276 1.00 98.06 375 PHE A C 1
ATOM 2760 O O . PHE A 1 375 ? -20.581 4.612 6.560 1.00 98.06 375 PHE A O 1
ATOM 2767 N N . THR A 1 376 ? -21.989 4.183 8.220 1.00 97.50 376 THR A N 1
ATOM 2768 C CA . THR A 1 376 ? -22.116 5.560 8.687 1.00 97.50 376 THR A CA 1
ATOM 2769 C C . THR A 1 376 ? -21.290 5.706 9.954 1.00 97.50 376 THR A C 1
ATOM 2771 O O . THR A 1 376 ? -21.580 5.039 10.950 1.00 97.50 376 THR A O 1
ATOM 2774 N N . SER A 1 377 ? -20.283 6.574 9.924 1.00 96.31 377 SER A N 1
ATOM 2775 C CA . SER A 1 377 ? -19.443 6.918 11.073 1.00 96.31 377 SER A CA 1
ATOM 2776 C C . SER A 1 377 ? -19.808 8.297 11.645 1.00 96.31 377 SER A C 1
ATOM 2778 O O . SER A 1 377 ? -20.423 9.117 10.955 1.00 96.31 377 SER A O 1
ATOM 2780 N N . PRO A 1 378 ? -19.453 8.582 12.912 1.00 96.31 378 PRO A N 1
ATOM 2781 C CA . PRO A 1 378 ? -19.529 9.932 13.458 1.00 96.31 378 PRO A CA 1
ATOM 2782 C C . PRO A 1 378 ? -18.755 10.932 12.588 1.00 96.31 378 PRO A C 1
ATOM 2784 O O . PRO A 1 378 ? -17.546 10.808 12.409 1.00 96.31 378 PRO A O 1
ATOM 2787 N N . THR A 1 379 ? -19.446 11.944 12.061 1.00 94.88 379 THR A N 1
ATOM 2788 C CA . THR A 1 379 ? -18.804 13.025 11.305 1.00 94.88 379 THR A CA 1
ATOM 2789 C C . THR A 1 379 ? -17.994 13.900 12.252 1.00 94.88 379 THR A C 1
ATOM 2791 O O . THR A 1 379 ? -18.560 14.489 13.172 1.00 94.88 379 THR A O 1
ATOM 2794 N N . VAL A 1 380 ? -16.688 14.012 12.011 1.00 95.00 380 VAL A N 1
ATOM 2795 C CA . VAL A 1 380 ? -15.805 14.930 12.739 1.00 95.00 380 VAL A CA 1
ATOM 2796 C C . VAL A 1 380 ? -16.054 16.360 12.236 1.00 95.00 380 VAL A C 1
ATOM 2798 O O . VAL A 1 380 ? -15.842 16.626 11.052 1.00 95.00 380 VAL A O 1
ATOM 2801 N N . PRO A 1 381 ? -16.539 17.293 13.080 1.00 94.00 381 PRO A N 1
ATOM 2802 C CA . PRO A 1 381 ? -16.737 18.683 12.670 1.00 94.00 381 PRO A CA 1
ATOM 2803 C C . PRO A 1 381 ? -15.422 19.356 12.262 1.00 94.00 381 PRO A C 1
ATOM 2805 O O . PRO A 1 381 ? -14.390 19.090 12.863 1.00 94.00 381 PRO A O 1
ATOM 2808 N N . ALA A 1 382 ? -15.469 20.316 11.332 1.00 89.38 382 ALA A N 1
ATOM 2809 C CA . ALA A 1 382 ? -14.274 21.000 10.810 1.00 89.38 382 ALA A CA 1
ATOM 2810 C C . ALA A 1 382 ? -13.378 21.664 11.882 1.00 89.38 382 ALA A C 1
ATOM 2812 O O . ALA A 1 382 ? -12.182 21.820 11.669 1.00 89.38 382 ALA A O 1
ATOM 2813 N N . ASN A 1 383 ? -13.946 22.043 13.032 1.00 90.94 383 ASN A N 1
ATOM 2814 C CA . ASN A 1 383 ? -13.223 22.677 14.144 1.00 90.94 383 ASN A CA 1
ATOM 2815 C C . ASN A 1 383 ? -12.928 21.708 15.305 1.00 90.94 383 ASN A C 1
ATOM 2817 O O . ASN A 1 383 ? -12.642 22.150 16.417 1.00 90.94 383 ASN A O 1
ATOM 2821 N N . ALA A 1 384 ? -13.065 20.401 15.085 1.00 93.69 384 ALA A N 1
ATOM 2822 C CA . ALA A 1 384 ? -12.832 19.367 16.083 1.00 93.69 384 ALA A CA 1
ATOM 2823 C C . ALA A 1 384 ? -11.852 18.323 15.545 1.00 93.69 384 ALA A C 1
ATOM 2825 O O . ALA A 1 384 ? -11.767 18.082 14.346 1.00 93.69 384 ALA A O 1
ATOM 2826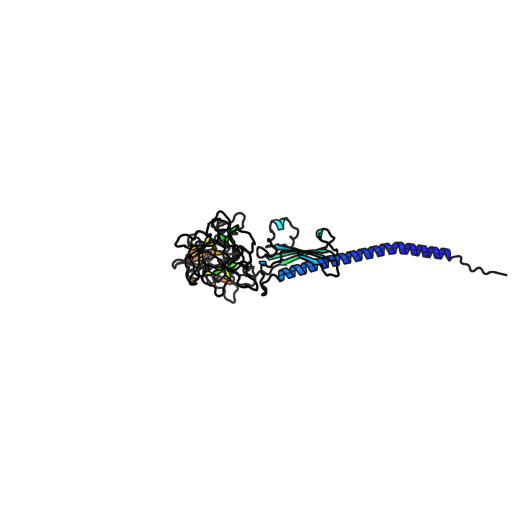 N N . THR A 1 385 ? -11.120 17.680 16.450 1.00 94.81 385 THR A N 1
ATOM 2827 C CA . THR A 1 385 ? -10.181 16.604 16.103 1.00 94.81 385 THR A CA 1
ATOM 2828 C C . THR A 1 385 ? -10.830 15.227 16.135 1.00 94.81 385 THR A C 1
ATOM 2830 O O . THR A 1 385 ? -10.282 14.286 15.568 1.00 94.81 385 THR A O 1
ATOM 2833 N N . SER A 1 386 ? -11.987 15.090 16.786 1.00 97.06 386 SER A N 1
ATOM 2834 C CA . SER A 1 386 ? -12.720 13.831 16.867 1.00 97.06 386 SER A CA 1
ATOM 2835 C C . SER A 1 386 ? -14.224 14.022 17.061 1.00 97.06 386 SER A C 1
ATOM 2837 O O . SER A 1 386 ? -14.705 15.104 17.409 1.00 97.06 386 SER A O 1
ATOM 2839 N N . ALA A 1 387 ? -14.971 12.943 16.837 1.00 97.75 387 ALA A N 1
ATOM 2840 C CA . ALA A 1 387 ? -16.383 12.817 17.165 1.00 97.75 387 ALA A CA 1
ATOM 2841 C C . ALA A 1 387 ? -16.665 11.426 17.742 1.00 97.75 387 ALA A C 1
ATOM 2843 O O . ALA A 1 387 ? -16.105 10.429 17.289 1.00 97.75 387 ALA A O 1
ATOM 2844 N N . THR A 1 388 ? -17.563 11.352 18.727 1.00 98.00 388 THR A N 1
ATOM 2845 C CA . THR A 1 388 ? -17.942 10.088 19.371 1.00 98.00 388 THR A CA 1
ATOM 2846 C C . THR A 1 388 ? -19.394 9.742 19.071 1.00 98.00 388 THR A C 1
ATOM 2848 O O . THR A 1 388 ? -20.294 10.559 19.264 1.00 98.00 388 THR A O 1
ATOM 2851 N N . GLY A 1 389 ? -19.643 8.505 18.652 1.00 97.12 389 GLY A N 1
ATOM 2852 C CA . GLY A 1 389 ? -20.984 8.009 18.355 1.00 97.12 389 GLY A CA 1
ATOM 2853 C C . GLY A 1 389 ? -20.964 6.577 17.823 1.00 97.12 389 GLY A C 1
ATOM 2854 O O . GLY A 1 389 ? -19.909 5.944 17.810 1.00 97.12 389 GLY A O 1
ATOM 2855 N N . PRO A 1 390 ? -22.121 6.038 17.412 1.00 97.44 390 PRO A N 1
ATOM 2856 C CA . PRO A 1 390 ? -22.175 4.710 16.830 1.00 97.44 390 PRO A CA 1
ATOM 2857 C C . PRO A 1 390 ? -21.657 4.714 15.392 1.00 97.44 390 PRO A C 1
ATOM 2859 O O . PRO A 1 390 ? -21.976 5.614 14.614 1.00 97.44 390 PRO A O 1
ATOM 2862 N N . ILE A 1 391 ? -20.915 3.668 15.035 1.00 98.38 391 ILE A N 1
ATOM 2863 C CA . ILE A 1 391 ? -20.638 3.305 13.643 1.00 98.38 391 ILE A CA 1
ATOM 2864 C C . ILE A 1 391 ? -21.692 2.278 13.241 1.00 98.38 391 ILE A C 1
ATOM 2866 O O . ILE A 1 391 ? -21.891 1.295 13.957 1.00 98.38 391 ILE A O 1
ATOM 2870 N N . THR A 1 392 ? -22.415 2.512 12.145 1.00 98.25 392 THR A N 1
ATOM 2871 C CA . THR A 1 392 ? -23.585 1.689 11.805 1.00 98.25 392 THR A CA 1
ATOM 2872 C C . THR A 1 392 ? -23.676 1.327 10.339 1.00 98.25 392 THR A C 1
ATOM 2874 O O . THR A 1 392 ? -23.363 2.154 9.496 1.00 98.25 392 THR A O 1
ATOM 2877 N N . THR A 1 393 ? -24.231 0.158 10.040 1.00 98.25 393 THR A N 1
ATOM 2878 C CA . THR A 1 393 ? -24.635 -0.255 8.688 1.00 98.25 393 THR A CA 1
ATOM 2879 C C . THR A 1 393 ? -26.121 -0.636 8.669 1.00 98.25 393 THR A C 1
ATOM 2881 O O . THR A 1 393 ? -26.737 -0.809 9.725 1.00 98.25 393 THR A O 1
ATOM 2884 N N . THR A 1 394 ? -26.738 -0.728 7.489 1.00 97.56 394 THR A N 1
ATOM 2885 C CA . THR A 1 394 ? -28.167 -1.043 7.338 1.00 97.56 394 THR A CA 1
ATOM 2886 C C . THR A 1 394 ? -28.371 -2.228 6.405 1.00 97.56 394 THR A C 1
ATOM 2888 O O . THR A 1 394 ? -28.051 -2.156 5.224 1.00 97.56 394 THR A O 1
ATOM 2891 N N . LYS A 1 395 ? -28.998 -3.296 6.909 1.00 97.19 395 LYS A N 1
ATOM 2892 C CA . LYS A 1 395 ? -29.400 -4.467 6.119 1.00 97.19 395 LYS A CA 1
ATOM 2893 C C . LYS A 1 395 ? -30.918 -4.564 6.113 1.00 97.19 395 LYS A C 1
ATOM 2895 O O . LYS A 1 395 ? -31.532 -4.716 7.166 1.00 97.19 395 LYS A O 1
ATOM 2900 N N . SER A 1 396 ? -31.529 -4.506 4.927 1.00 95.50 396 SER A N 1
ATOM 2901 C CA . SER A 1 396 ? -32.985 -4.677 4.748 1.00 95.50 396 SER A CA 1
ATOM 2902 C C . SER A 1 396 ? -33.828 -3.796 5.691 1.00 95.50 396 SER A C 1
ATOM 2904 O O . SER A 1 396 ? -34.774 -4.262 6.318 1.00 95.50 396 SER A O 1
ATOM 2906 N N . GLY A 1 397 ? -33.437 -2.526 5.855 1.00 95.38 397 GLY A N 1
ATOM 2907 C CA . GLY A 1 397 ? -34.118 -1.558 6.726 1.00 95.38 397 GLY A CA 1
ATOM 2908 C C . GLY A 1 397 ? -33.804 -1.673 8.225 1.00 95.38 397 GLY A C 1
ATOM 2909 O O . GLY A 1 397 ? -34.168 -0.779 8.983 1.00 95.38 397 GLY A O 1
ATOM 2910 N N . THR A 1 398 ? -33.099 -2.720 8.667 1.00 97.31 398 THR A N 1
ATOM 2911 C CA . THR A 1 398 ? -32.640 -2.849 10.060 1.00 97.31 398 THR A CA 1
ATOM 2912 C C . THR A 1 398 ? -31.251 -2.240 10.214 1.00 97.31 398 THR A C 1
ATOM 2914 O O . THR A 1 398 ? -30.341 -2.551 9.442 1.00 97.31 398 THR A O 1
ATOM 2917 N N . ARG A 1 399 ? -31.081 -1.381 11.225 1.00 97.75 399 ARG A N 1
ATOM 2918 C CA . ARG A 1 399 ? -29.806 -0.736 11.553 1.00 97.75 399 ARG A CA 1
ATOM 2919 C C . ARG A 1 399 ? -28.988 -1.610 12.505 1.00 97.75 399 ARG A C 1
ATOM 2921 O O . ARG A 1 399 ? -29.474 -2.001 13.567 1.00 97.75 399 ARG A O 1
ATOM 2928 N N . TYR A 1 400 ? -27.739 -1.861 12.137 1.00 98.56 400 TYR A N 1
ATOM 2929 C CA . TYR A 1 400 ? -26.770 -2.618 12.918 1.00 98.56 400 TYR A CA 1
ATOM 2930 C C . TYR A 1 400 ? -25.640 -1.699 13.376 1.00 98.56 400 TYR A C 1
ATOM 2932 O O . TYR A 1 400 ? -25.163 -0.865 12.609 1.00 98.56 400 TYR A O 1
ATOM 2940 N N . CYS A 1 401 ? -25.241 -1.838 14.633 1.00 98.38 401 CYS A N 1
ATOM 2941 C CA . CYS A 1 401 ? -24.211 -1.056 15.296 1.00 98.38 401 CYS A CA 1
ATOM 2942 C C . CYS A 1 401 ? -22.945 -1.903 15.423 1.00 98.38 401 CYS A C 1
ATOM 2944 O O . CYS A 1 401 ? -23.028 -3.067 15.814 1.00 98.38 401 CYS A O 1
ATOM 2946 N N . LEU A 1 402 ? -21.790 -1.316 15.112 1.00 98.50 402 LEU A N 1
ATOM 2947 C CA . LEU A 1 402 ? -20.483 -1.913 15.361 1.00 98.50 402 LEU A CA 1
ATOM 2948 C C . LEU A 1 402 ? -20.224 -1.940 16.871 1.00 98.50 402 LEU A C 1
ATOM 2950 O O . LEU A 1 402 ? -20.335 -0.908 17.538 1.00 98.50 402 LEU A O 1
ATOM 2954 N N . LYS A 1 403 ? -19.881 -3.105 17.414 1.00 97.94 403 LYS A N 1
ATOM 2955 C CA . LYS A 1 403 ? -19.727 -3.344 18.851 1.00 97.94 403 LYS A CA 1
ATOM 2956 C C . LYS A 1 403 ? -18.291 -3.702 19.191 1.00 97.94 403 LYS A C 1
ATOM 2958 O O . LYS A 1 403 ? -17.763 -4.695 18.694 1.00 97.94 403 LYS A O 1
ATOM 2963 N N . SER A 1 404 ? -17.697 -2.920 20.088 1.00 97.50 404 SER A N 1
ATOM 2964 C CA . SER A 1 404 ? -16.432 -3.268 20.726 1.00 97.50 404 SER A CA 1
ATOM 2965 C C . SER A 1 404 ? -16.657 -4.407 21.729 1.00 97.50 404 SER A C 1
ATOM 2967 O O . SER A 1 404 ? -17.609 -4.368 22.517 1.00 97.50 404 SER A O 1
ATOM 2969 N N . PRO A 1 405 ? -15.761 -5.400 21.782 1.00 96.44 405 PRO A N 1
ATOM 2970 C CA . PRO A 1 405 ? -15.761 -6.403 22.837 1.00 96.44 405 PRO A CA 1
ATOM 2971 C C . PRO A 1 405 ? -15.242 -5.859 24.177 1.00 96.44 405 PRO A C 1
ATOM 2973 O O . PRO A 1 405 ? -15.414 -6.513 25.204 1.00 96.44 405 PRO A O 1
ATOM 2976 N N . ASN A 1 406 ? -14.654 -4.656 24.198 1.00 94.62 406 ASN A N 1
ATOM 2977 C CA . ASN A 1 406 ? -14.063 -4.007 25.374 1.00 94.62 406 ASN A CA 1
ATOM 2978 C C . ASN A 1 406 ? -12.990 -4.865 26.068 1.00 94.62 406 ASN A C 1
ATOM 2980 O O . ASN A 1 406 ? -12.835 -4.797 27.288 1.00 94.62 406 ASN A O 1
ATOM 2984 N N . SER A 1 407 ? -12.284 -5.697 25.305 1.00 94.19 407 SER A N 1
ATOM 2985 C CA . SER A 1 407 ? -11.308 -6.661 25.800 1.00 94.19 407 SER A CA 1
ATOM 2986 C C . SER A 1 407 ? -10.206 -6.840 24.769 1.00 94.19 407 SER A C 1
ATOM 2988 O O . SER A 1 407 ? -10.501 -6.994 23.592 1.00 94.19 407 SER A O 1
ATOM 2990 N N . THR A 1 408 ? -8.959 -6.884 25.227 1.00 91.31 408 THR A N 1
ATOM 2991 C CA . THR A 1 408 ? -7.783 -7.242 24.416 1.00 91.31 408 THR A CA 1
ATOM 2992 C C . THR A 1 408 ? -7.353 -8.696 24.644 1.00 91.31 408 THR A C 1
ATOM 2994 O O . THR A 1 408 ? -6.312 -9.138 24.158 1.00 91.31 408 THR A O 1
ATOM 2997 N N . VAL A 1 409 ? -8.139 -9.470 25.406 1.00 91.56 409 VAL A N 1
ATOM 2998 C CA . VAL A 1 409 ? -7.862 -10.890 25.652 1.00 91.56 409 VAL A CA 1
ATOM 2999 C C . VAL A 1 409 ? -8.042 -11.665 24.352 1.00 91.56 409 VAL A C 1
ATOM 3001 O O . VAL A 1 409 ? -9.090 -11.570 23.710 1.00 91.56 409 VAL A O 1
ATOM 3004 N N . GLN A 1 410 ? -7.033 -12.465 23.998 1.00 86.19 410 GLN A N 1
ATOM 3005 C CA . GLN A 1 410 ? -7.033 -13.259 22.772 1.00 86.19 410 GLN A CA 1
ATOM 3006 C C . GLN A 1 410 ? -8.328 -14.063 22.610 1.00 86.19 410 GLN A C 1
ATOM 3008 O O . GLN A 1 410 ? -8.818 -14.662 23.568 1.00 86.19 410 GLN A O 1
ATOM 3013 N N . TYR A 1 411 ? -8.892 -14.045 21.399 1.00 84.25 411 TYR A N 1
ATOM 3014 C CA . TYR A 1 411 ? -10.174 -14.668 21.031 1.00 84.25 411 TYR A CA 1
ATOM 3015 C C . TYR A 1 411 ? -11.434 -14.053 21.661 1.00 84.25 411 TYR A C 1
ATOM 3017 O O . TYR A 1 411 ? -12.545 -14.431 21.298 1.00 84.25 411 TYR A O 1
ATOM 3025 N N . SER A 1 412 ? -11.286 -13.091 22.573 1.00 89.56 412 SER A N 1
ATOM 3026 C CA . SER A 1 412 ? -12.384 -12.294 23.138 1.00 89.56 412 SER A CA 1
ATOM 3027 C C . SER A 1 412 ? -12.329 -10.833 22.691 1.00 89.56 412 SER A C 1
ATOM 3029 O O . SER A 1 412 ? -13.088 -10.023 23.206 1.00 89.56 412 SER A O 1
ATOM 3031 N N . TYR A 1 413 ? -11.436 -10.504 21.757 1.00 93.12 413 TYR A N 1
ATOM 3032 C CA . TYR A 1 413 ? -11.175 -9.155 21.256 1.00 93.12 413 TYR A CA 1
ATOM 3033 C C . TYR A 1 413 ? -11.824 -8.857 19.905 1.00 93.12 413 TYR A C 1
ATOM 3035 O O . TYR A 1 413 ? -11.522 -7.843 19.289 1.00 93.12 413 TYR A O 1
ATOM 3043 N N . TYR A 1 414 ? -12.718 -9.725 19.428 1.00 97.50 414 TYR A N 1
ATOM 3044 C CA . TYR A 1 414 ? -13.332 -9.552 18.118 1.00 97.50 414 TYR A CA 1
ATOM 3045 C C . TYR A 1 414 ? -14.432 -8.498 18.120 1.00 97.50 414 TYR A C 1
ATOM 3047 O O . TYR A 1 414 ? -15.358 -8.532 18.937 1.00 97.50 414 TYR A O 1
ATOM 3055 N N . VAL A 1 415 ? -14.349 -7.599 17.147 1.00 98.06 415 VAL A N 1
ATOM 3056 C CA . VAL A 1 415 ? -15.404 -6.638 16.836 1.00 98.06 415 VAL A CA 1
ATOM 3057 C C . VAL A 1 415 ? -16.459 -7.323 15.981 1.00 98.06 415 VAL A C 1
ATOM 3059 O O . VAL A 1 415 ? -16.127 -8.115 15.106 1.00 98.06 415 VAL A O 1
ATOM 3062 N N . LYS A 1 416 ? -17.729 -7.009 16.230 1.00 97.88 416 LYS A N 1
ATOM 3063 C CA . LYS A 1 416 ? -18.877 -7.534 15.478 1.00 97.88 416 LYS A CA 1
ATOM 3064 C C . LYS A 1 416 ? -19.957 -6.476 15.322 1.00 97.88 416 LYS A C 1
ATOM 3066 O O . LYS A 1 416 ? -19.964 -5.496 16.066 1.00 97.88 416 LYS A O 1
ATOM 3071 N N . VAL A 1 417 ? -20.932 -6.703 14.459 1.00 98.31 417 VAL A N 1
ATOM 3072 C CA . VAL A 1 417 ? -22.173 -5.933 14.420 1.00 98.31 417 VAL A CA 1
ATOM 3073 C C . VAL A 1 417 ? -23.284 -6.612 15.224 1.00 98.31 417 VAL A C 1
ATOM 3075 O O . VAL A 1 417 ? -23.327 -7.829 15.383 1.00 98.31 417 VAL A O 1
ATOM 3078 N N . ALA A 1 418 ? -24.221 -5.826 15.748 1.00 97.50 418 ALA A N 1
ATOM 3079 C CA . ALA A 1 418 ? -25.508 -6.334 16.227 1.00 97.50 418 ALA A CA 1
ATOM 3080 C C . ALA A 1 418 ? -26.609 -5.293 16.012 1.00 97.50 418 ALA A C 1
ATOM 3082 O O . ALA A 1 418 ? -26.320 -4.126 15.759 1.00 97.50 418 ALA A O 1
ATOM 3083 N N . ALA A 1 419 ? -27.877 -5.699 16.096 1.00 97.56 419 ALA A N 1
ATOM 3084 C CA . ALA A 1 419 ? -28.994 -4.767 15.951 1.00 97.56 419 ALA A CA 1
ATOM 3085 C C . ALA A 1 419 ? -28.894 -3.632 16.988 1.00 97.56 419 ALA A C 1
ATOM 3087 O O . ALA A 1 419 ? -28.715 -3.889 18.179 1.00 97.56 419 ALA A O 1
ATOM 3088 N N . CYS A 1 420 ? -29.013 -2.383 16.536 1.00 96.56 420 CYS A N 1
ATOM 3089 C CA . CYS A 1 420 ? -28.940 -1.222 17.420 1.00 96.56 420 CYS A CA 1
ATOM 3090 C C . CYS A 1 420 ? -30.146 -1.175 18.376 1.00 96.56 420 CYS A C 1
ATOM 3092 O O . CYS A 1 420 ? -31.284 -1.389 17.959 1.00 96.56 420 CYS A O 1
ATOM 3094 N N . THR A 1 421 ? -29.928 -0.799 19.639 1.00 87.94 421 THR A N 1
ATOM 3095 C CA . THR A 1 421 ? -30.974 -0.786 20.688 1.00 87.94 421 THR A CA 1
ATOM 3096 C C . THR A 1 421 ? -31.615 0.594 20.928 1.00 87.94 421 THR A C 1
ATOM 3098 O O . THR A 1 421 ? -32.123 0.898 22.005 1.00 87.94 421 THR A O 1
ATOM 3101 N N . GLY A 1 422 ? -31.638 1.450 19.901 1.00 87.50 422 GLY A N 1
ATOM 3102 C CA . GLY A 1 422 ? -32.100 2.838 19.998 1.00 87.50 422 GLY A CA 1
ATOM 3103 C C . GLY A 1 422 ? -30.984 3.756 20.494 1.00 87.50 422 GLY A C 1
ATOM 3104 O O . GLY A 1 422 ? -30.273 4.340 19.678 1.00 87.50 422 GLY A O 1
ATOM 3105 N N . THR A 1 423 ? -30.810 3.872 21.813 1.00 92.94 423 THR A N 1
ATOM 3106 C CA . THR A 1 423 ? -29.701 4.648 22.400 1.00 92.94 423 THR A CA 1
ATOM 3107 C C . THR A 1 423 ? -28.417 3.815 22.381 1.00 92.94 423 THR A C 1
ATOM 3109 O O . THR A 1 423 ? -28.421 2.741 22.979 1.00 92.94 423 THR A O 1
ATOM 3112 N N . PRO A 1 424 ? -27.309 4.300 21.780 1.00 94.94 424 PRO A N 1
ATOM 3113 C CA . PRO A 1 424 ? -26.065 3.538 21.717 1.00 94.94 424 PRO A CA 1
ATOM 3114 C C . PRO A 1 424 ? -25.537 3.180 23.105 1.00 94.94 424 PRO A C 1
ATOM 3116 O O . PRO A 1 424 ? -25.315 4.066 23.946 1.00 94.94 424 PRO A O 1
ATOM 3119 N N . THR A 1 425 ? -25.304 1.891 23.332 1.00 95.88 425 THR A N 1
ATOM 3120 C CA . THR A 1 425 ? -24.653 1.397 24.548 1.00 95.88 425 THR A CA 1
ATOM 3121 C C . THR A 1 425 ? -23.168 1.777 24.564 1.00 95.88 425 THR A C 1
ATOM 3123 O O . THR A 1 425 ? -22.615 2.276 23.585 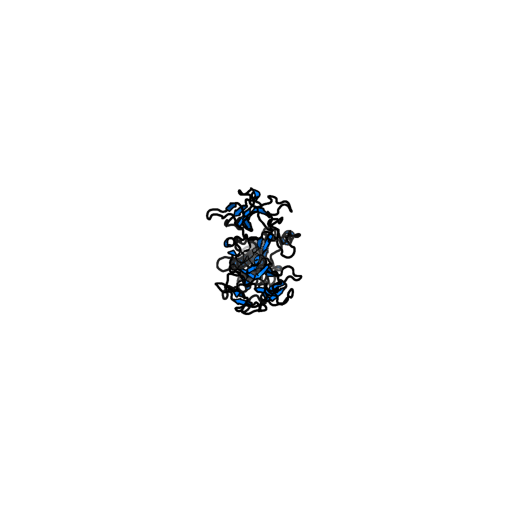1.00 95.88 425 THR A O 1
ATOM 3126 N N . ALA A 1 426 ? -22.489 1.603 25.700 1.00 94.75 426 ALA A N 1
ATOM 3127 C CA . ALA A 1 426 ? -21.093 2.033 25.835 1.00 94.75 426 ALA A CA 1
ATOM 3128 C C . ALA A 1 426 ? -20.139 1.290 24.880 1.00 94.75 426 ALA A C 1
ATOM 3130 O O . ALA A 1 426 ? -19.177 1.872 24.400 1.00 94.75 426 ALA A O 1
ATOM 3131 N N . ASP A 1 427 ? -20.428 0.022 24.605 1.00 96.19 427 ASP A N 1
ATOM 3132 C CA . ASP A 1 427 ? -19.739 -0.845 23.647 1.00 96.19 427 ASP A CA 1
ATOM 3133 C C . ASP A 1 427 ? -20.103 -0.558 22.181 1.00 96.19 427 ASP A C 1
ATOM 3135 O O . ASP A 1 427 ? -19.435 -1.053 21.284 1.00 96.19 427 ASP A O 1
ATOM 3139 N N . GLU A 1 428 ? -21.129 0.257 21.925 1.00 97.19 428 GLU A N 1
ATOM 3140 C CA . GLU A 1 428 ? -21.524 0.711 20.582 1.00 97.19 428 GLU A CA 1
ATOM 3141 C C . GLU A 1 428 ? -20.960 2.095 20.241 1.00 97.19 428 GLU A C 1
ATOM 3143 O O . GLU A 1 428 ? -21.182 2.596 19.141 1.00 97.19 428 GLU A O 1
ATOM 3148 N N . LYS A 1 429 ? -20.262 2.750 21.177 1.00 97.12 429 LYS A N 1
ATOM 3149 C CA . LYS A 1 429 ? -19.690 4.083 20.975 1.00 97.12 429 LYS A CA 1
ATOM 3150 C C . LYS A 1 429 ? -18.228 3.988 20.569 1.00 97.12 429 LYS A C 1
ATOM 3152 O O . LYS A 1 429 ? -17.410 3.434 21.297 1.00 97.12 429 LYS A O 1
ATOM 3157 N N . TRP A 1 430 ? -17.920 4.638 19.456 1.00 98.31 430 TRP A N 1
ATOM 3158 C CA . TRP A 1 430 ? -16.582 4.773 18.908 1.00 98.31 430 TRP A CA 1
ATOM 3159 C C . TRP A 1 430 ? -16.220 6.248 18.806 1.00 98.31 430 TRP A C 1
ATOM 3161 O O . TRP A 1 430 ? -17.059 7.073 18.440 1.00 98.31 430 TRP A O 1
ATOM 3171 N N . THR A 1 431 ? -14.979 6.582 19.134 1.00 98.12 431 THR A N 1
ATOM 3172 C CA . THR A 1 431 ? -14.401 7.909 18.929 1.00 98.12 431 THR A CA 1
ATOM 3173 C C . THR A 1 431 ? -13.579 7.878 17.653 1.00 98.12 431 THR A C 1
ATOM 3175 O O . THR A 1 431 ? -12.540 7.226 17.605 1.00 98.12 431 THR A O 1
ATOM 3178 N N . VAL A 1 432 ? -14.060 8.570 16.626 1.00 97.00 432 VAL A N 1
ATOM 3179 C CA . VAL A 1 432 ? -13.398 8.702 15.327 1.00 97.00 432 VAL A CA 1
ATOM 3180 C C . VAL A 1 432 ? -12.600 9.994 15.324 1.00 97.00 432 VAL A C 1
ATOM 3182 O O . VAL A 1 432 ? -13.159 11.057 15.590 1.00 97.00 432 VAL A O 1
ATOM 3185 N N . TYR A 1 433 ? -11.308 9.903 15.038 1.00 95.44 433 TYR A N 1
ATOM 3186 C CA . TYR A 1 433 ? -10.417 11.045 14.874 1.00 95.44 433 TYR A CA 1
ATOM 3187 C C . TYR A 1 433 ? -10.348 11.454 13.398 1.00 95.44 433 TYR A C 1
ATOM 3189 O O . TYR A 1 433 ? -10.376 10.604 12.512 1.00 95.44 433 TYR A O 1
ATOM 3197 N N . GLY A 1 434 ? -10.289 12.758 13.132 1.00 91.25 434 GLY A N 1
ATOM 3198 C CA . GLY A 1 434 ? -10.022 13.308 11.800 1.00 91.25 434 GLY A CA 1
ATOM 3199 C C . GLY A 1 434 ? -8.522 13.447 11.543 1.00 91.25 434 GLY A C 1
ATOM 3200 O O . GLY A 1 434 ? -7.713 12.740 12.145 1.00 91.25 434 GLY A O 1
ATOM 3201 N N . ASP A 1 435 ? -8.148 14.395 10.686 1.00 87.94 435 ASP A N 1
ATOM 3202 C CA . ASP A 1 435 ? -6.756 14.830 10.570 1.00 87.94 435 ASP A CA 1
ATOM 3203 C C . ASP A 1 435 ? -6.357 15.623 11.821 1.00 87.94 435 ASP A C 1
ATOM 3205 O O . ASP A 1 435 ? -6.935 16.668 12.129 1.00 87.94 435 ASP A O 1
ATOM 3209 N N . THR A 1 436 ? -5.384 15.115 12.569 1.00 87.19 436 THR A N 1
ATOM 3210 C CA . THR A 1 436 ? -4.838 15.778 13.760 1.00 87.19 436 THR A CA 1
ATOM 3211 C C . THR A 1 436 ? -3.518 16.491 13.471 1.00 87.19 436 THR A C 1
ATOM 3213 O O . THR A 1 436 ? -2.934 17.085 14.380 1.00 87.19 436 THR A O 1
ATOM 3216 N N . GLY A 1 437 ? -3.015 16.409 12.236 1.00 79.31 437 GLY A N 1
ATOM 3217 C CA . GLY A 1 437 ? -1.689 16.878 11.850 1.00 79.31 437 GLY A CA 1
ATOM 3218 C C . GLY A 1 437 ? -0.550 15.945 12.272 1.00 79.31 437 GLY A C 1
ATOM 3219 O O . GLY A 1 437 ? 0.613 16.290 12.071 1.00 79.31 437 GLY A O 1
ATOM 3220 N N . SER A 1 438 ? -0.841 14.772 12.849 1.00 80.12 438 SER A N 1
ATOM 3221 C CA . SER A 1 438 ? 0.172 13.747 13.113 1.00 80.12 438 SER A CA 1
ATOM 3222 C C . SER A 1 438 ? -0.283 12.364 12.668 1.00 80.12 438 SER A C 1
ATOM 3224 O O . SER A 1 438 ? -1.417 11.953 12.917 1.00 80.12 438 SER A O 1
ATOM 3226 N N . TYR A 1 439 ? 0.634 11.622 12.045 1.00 72.75 439 TYR A N 1
ATOM 3227 C CA . TYR A 1 439 ? 0.412 10.230 11.649 1.00 72.75 439 TYR A CA 1
ATOM 3228 C C . TYR A 1 439 ? -0.042 9.368 12.829 1.00 72.75 439 TYR A C 1
ATOM 3230 O O . TYR A 1 439 ? -0.910 8.513 12.699 1.00 72.75 439 TYR A O 1
ATOM 3238 N N . GLU A 1 440 ? 0.532 9.608 14.012 1.00 77.44 440 GLU A N 1
ATOM 3239 C CA . GLU A 1 440 ? 0.213 8.799 15.176 1.00 77.44 440 GLU A CA 1
ATOM 3240 C C . GLU A 1 440 ? -1.239 8.941 15.603 1.00 77.44 440 GLU A C 1
ATOM 3242 O O . GLU A 1 440 ? -1.803 7.925 15.967 1.00 77.44 440 GLU A O 1
ATOM 3247 N N . SER A 1 441 ? -1.861 10.122 15.592 1.00 83.75 441 SER A N 1
ATOM 3248 C CA . SER A 1 441 ? -3.211 10.293 16.157 1.00 83.75 441 SER A CA 1
ATOM 3249 C C . SER A 1 441 ? -4.318 10.520 15.130 1.00 83.75 441 SER A C 1
ATOM 3251 O O . SER A 1 441 ? -5.491 10.421 15.493 1.00 83.75 441 SER A O 1
ATOM 3253 N N . SER A 1 442 ? -3.971 10.789 13.871 1.00 87.50 442 SER A N 1
ATOM 3254 C CA . SER A 1 442 ? -4.960 11.012 12.816 1.00 87.50 442 SER A CA 1
ATOM 3255 C C . SER A 1 442 ? -5.720 9.734 12.482 1.00 87.50 442 SER A C 1
ATOM 3257 O O . SER A 1 442 ? -5.163 8.639 12.535 1.00 87.50 442 SER A O 1
ATOM 3259 N N . TYR A 1 443 ? -6.993 9.880 12.116 1.00 89.75 443 TYR A N 1
ATOM 3260 C CA . TYR A 1 443 ? -7.829 8.811 11.551 1.00 89.75 443 TYR A CA 1
ATOM 3261 C C . TYR A 1 443 ? -8.000 7.549 12.418 1.00 89.75 443 TYR A C 1
ATOM 3263 O O . TYR A 1 443 ? -8.504 6.532 11.944 1.00 89.75 443 TYR A O 1
ATOM 3271 N N . ARG A 1 444 ? -7.643 7.602 13.709 1.00 92.69 444 ARG A N 1
ATOM 3272 C CA . ARG A 1 444 ? -7.896 6.505 14.651 1.00 92.69 444 ARG A CA 1
ATOM 3273 C C . ARG A 1 444 ? -9.385 6.354 14.944 1.00 92.69 444 ARG A C 1
ATOM 3275 O O . ARG A 1 444 ? -10.109 7.339 15.075 1.00 92.69 444 ARG A O 1
ATOM 3282 N N . ILE A 1 445 ? -9.817 5.115 15.154 1.00 96.19 445 ILE A N 1
ATOM 3283 C CA . ILE A 1 445 ? -11.149 4.787 15.664 1.00 96.19 445 ILE A CA 1
ATOM 3284 C C . ILE A 1 445 ? -10.962 4.037 16.979 1.00 96.19 445 ILE A C 1
ATOM 3286 O O . ILE A 1 445 ? -10.440 2.926 16.992 1.00 96.19 445 ILE A O 1
ATOM 3290 N N . LEU A 1 446 ? -11.344 4.667 18.090 1.00 97.19 446 LEU A N 1
ATOM 3291 C CA . LEU A 1 446 ? -11.136 4.129 19.434 1.00 97.19 446 LEU A CA 1
ATOM 3292 C C . LEU A 1 446 ? -12.450 3.707 20.079 1.00 97.19 446 LEU A C 1
ATOM 3294 O O . LEU A 1 446 ? -13.451 4.415 19.965 1.00 97.19 446 LEU A O 1
ATOM 3298 N N . ASP A 1 447 ? -12.442 2.596 20.805 1.00 97.38 447 ASP A N 1
ATOM 3299 C CA . ASP A 1 447 ? -13.550 2.243 21.687 1.00 97.38 447 ASP A CA 1
ATOM 3300 C C . ASP A 1 447 ? -13.546 3.092 22.976 1.00 97.38 447 ASP A C 1
ATOM 3302 O O . ASP A 1 447 ? -12.703 3.972 23.184 1.00 97.38 447 ASP A O 1
ATOM 3306 N N . LYS A 1 448 ? -14.496 2.835 23.883 1.00 95.12 448 LYS A N 1
ATOM 3307 C CA . LYS A 1 448 ? -14.609 3.575 25.152 1.00 95.12 448 LYS A CA 1
ATOM 3308 C C . LYS A 1 448 ? -13.393 3.426 26.085 1.00 95.12 448 LYS A C 1
ATOM 3310 O O . LYS A 1 448 ? -13.221 4.254 26.975 1.00 95.12 448 LYS A O 1
ATOM 3315 N N . ASN A 1 449 ? -12.621 2.348 25.942 1.00 95.69 449 ASN A N 1
ATOM 3316 C CA . ASN A 1 449 ? -11.453 2.037 26.763 1.00 95.69 449 ASN A CA 1
ATOM 3317 C C . ASN A 1 449 ? -10.155 2.570 26.131 1.00 95.69 449 ASN A C 1
ATOM 3319 O O . ASN A 1 449 ? -9.094 2.458 26.744 1.00 95.69 449 ASN A O 1
ATOM 3323 N N . GLY A 1 450 ? -10.231 3.158 24.932 1.00 95.25 450 GLY A N 1
ATOM 3324 C CA . GLY A 1 450 ? -9.079 3.653 24.182 1.00 95.25 450 GLY A CA 1
ATOM 3325 C C . GLY A 1 450 ? -8.397 2.592 23.315 1.00 95.25 450 GLY A C 1
ATOM 3326 O O . GLY A 1 450 ? -7.293 2.840 22.830 1.00 95.25 450 GLY A O 1
ATOM 3327 N N . TYR A 1 451 ? -9.024 1.430 23.118 1.00 95.19 451 TYR A N 1
ATOM 3328 C CA . TYR A 1 451 ? -8.522 0.378 22.235 1.00 95.19 451 TYR A CA 1
ATOM 3329 C C . TYR A 1 451 ? -8.838 0.700 20.771 1.00 95.19 451 TYR A C 1
ATOM 3331 O O . TYR A 1 451 ? -9.872 1.304 20.480 1.00 95.19 451 TYR A O 1
ATOM 3339 N N . CYS A 1 452 ? -7.931 0.354 19.856 1.00 94.19 452 CYS A N 1
ATOM 3340 C CA . CYS A 1 452 ? -8.003 0.786 18.460 1.00 94.19 452 CYS A CA 1
ATOM 3341 C C . CYS A 1 452 ? -8.726 -0.262 17.621 1.00 94.19 452 CYS A C 1
ATOM 3343 O O . CYS A 1 452 ? -8.256 -1.391 17.528 1.00 94.19 452 CYS A O 1
ATOM 3345 N N . LEU A 1 453 ? -9.788 0.134 16.915 1.00 95.44 453 LEU A N 1
ATOM 3346 C CA . LEU A 1 453 ? -10.348 -0.690 15.847 1.00 95.44 453 LEU A CA 1
ATOM 3347 C C . LEU A 1 453 ? -9.242 -0.988 14.829 1.00 95.44 453 LEU A C 1
ATOM 3349 O O . LEU A 1 453 ? -8.723 -0.066 14.200 1.00 95.44 453 LEU A O 1
ATOM 3353 N N . SER A 1 454 ? -8.860 -2.253 14.705 1.00 92.44 454 SER A N 1
ATOM 3354 C CA . SER A 1 454 ? -7.719 -2.643 13.879 1.00 92.44 454 SER A CA 1
ATOM 3355 C C . SER A 1 454 ? -7.872 -4.060 13.331 1.00 92.44 454 SER A C 1
ATOM 3357 O O . SER A 1 454 ? -8.515 -4.902 13.959 1.00 92.44 454 SER A O 1
ATOM 3359 N N . PRO A 1 455 ? -7.305 -4.361 12.154 1.00 91.56 455 PRO A N 1
ATOM 3360 C CA . PRO A 1 455 ? -7.151 -5.732 11.703 1.00 91.56 455 PRO A CA 1
ATOM 3361 C C . PRO A 1 455 ? -6.050 -6.447 12.496 1.00 91.56 455 PRO A C 1
ATOM 3363 O O . PRO A 1 455 ? -5.072 -5.843 12.937 1.00 91.56 455 PRO A O 1
ATOM 3366 N N . THR A 1 456 ? -6.165 -7.766 12.618 1.00 88.88 456 THR A N 1
ATOM 3367 C CA . THR A 1 456 ? -5.064 -8.625 13.070 1.00 88.88 456 THR A CA 1
ATOM 3368 C C . THR A 1 456 ? -3.860 -8.530 12.124 1.00 88.88 456 THR A C 1
ATOM 3370 O O . THR A 1 456 ? -4.006 -8.307 10.919 1.00 88.88 456 THR A O 1
ATOM 3373 N N . ASP A 1 457 ? -2.645 -8.723 12.645 1.00 82.38 457 ASP A N 1
ATOM 3374 C CA . ASP A 1 457 ? -1.431 -8.710 11.822 1.00 82.38 457 ASP A CA 1
ATOM 3375 C C . ASP A 1 457 ? -1.360 -9.953 10.918 1.00 82.38 457 ASP A C 1
ATOM 3377 O O . ASP A 1 457 ? -1.179 -11.081 11.384 1.00 82.38 457 ASP A O 1
ATOM 3381 N N . GLN A 1 458 ? -1.475 -9.724 9.608 1.00 78.94 458 GLN A N 1
ATOM 3382 C CA . GLN A 1 458 ? -1.383 -10.755 8.572 1.00 78.94 458 GLN A CA 1
ATOM 3383 C C . GLN A 1 458 ? 0.009 -11.398 8.466 1.00 78.94 458 GLN A C 1
ATOM 3385 O O . GLN A 1 458 ? 0.131 -12.498 7.936 1.00 78.94 458 GLN A O 1
ATOM 3390 N N . ASN A 1 459 ? 1.051 -10.730 8.970 1.00 75.69 459 ASN A N 1
ATOM 3391 C CA . ASN A 1 459 ? 2.437 -11.194 8.912 1.00 75.69 459 ASN A CA 1
ATOM 3392 C C . ASN A 1 459 ? 2.914 -11.817 10.231 1.00 75.69 459 ASN A C 1
ATOM 3394 O O . ASN A 1 459 ? 4.087 -12.183 10.350 1.00 75.69 459 ASN A O 1
ATOM 3398 N N . ALA A 1 460 ? 2.037 -11.934 11.232 1.00 78.62 460 ALA A N 1
ATOM 3399 C CA . ALA A 1 460 ? 2.383 -12.584 12.486 1.00 78.62 460 ALA A CA 1
ATOM 3400 C C . ALA A 1 460 ? 2.761 -14.062 12.250 1.00 78.62 460 ALA A C 1
ATOM 3402 O O . ALA A 1 460 ? 2.230 -14.689 11.334 1.00 78.62 460 ALA A O 1
ATOM 3403 N N . PRO A 1 461 ? 3.611 -14.677 13.100 1.00 74.44 461 PRO A N 1
ATOM 3404 C CA . PRO A 1 461 ? 3.998 -16.085 12.949 1.00 74.44 461 PRO A CA 1
ATOM 3405 C C . PRO A 1 461 ? 2.816 -17.067 12.918 1.00 74.44 461 PRO A C 1
ATOM 3407 O O . PRO A 1 461 ? 2.906 -18.118 12.293 1.00 74.44 461 PRO A O 1
ATOM 3410 N N . ASN A 1 462 ? 1.721 -16.720 13.600 1.00 80.81 462 ASN A N 1
ATOM 3411 C CA . ASN A 1 462 ? 0.443 -17.427 13.570 1.00 80.81 462 ASN A CA 1
ATOM 3412 C C . ASN A 1 462 ? -0.659 -16.383 13.342 1.00 80.81 462 ASN A C 1
ATOM 3414 O O . ASN A 1 462 ? -1.222 -15.880 14.321 1.00 80.81 462 ASN A O 1
ATOM 3418 N N . PRO A 1 463 ? -0.908 -15.980 12.087 1.00 82.81 463 PRO A N 1
ATOM 3419 C CA . PRO A 1 463 ? -1.806 -14.874 11.807 1.00 82.81 463 PRO A CA 1
ATOM 3420 C C . PRO A 1 463 ? -3.255 -15.309 12.059 1.00 82.81 463 PRO A C 1
ATOM 3422 O O . PRO A 1 463 ? -3.683 -16.389 11.648 1.00 82.81 463 PRO A O 1
ATOM 3425 N N . ASP A 1 464 ? -4.021 -14.471 12.758 1.00 87.81 464 ASP A N 1
ATOM 3426 C CA . ASP A 1 464 ? -5.434 -14.730 13.043 1.00 87.81 464 ASP A CA 1
ATOM 3427 C C . ASP A 1 464 ? -6.307 -14.230 11.887 1.00 87.81 464 ASP A C 1
ATOM 3429 O O . ASP A 1 464 ? -6.863 -13.129 11.916 1.00 87.81 464 ASP A O 1
ATOM 3433 N N . LEU A 1 465 ? -6.360 -15.039 10.831 1.00 88.00 465 LEU A N 1
ATOM 3434 C CA . LEU A 1 465 ? -7.049 -14.737 9.580 1.00 88.00 465 LEU A CA 1
ATOM 3435 C C . LEU A 1 465 ? -8.459 -15.344 9.553 1.00 88.00 465 LEU A C 1
ATOM 3437 O O . LEU A 1 465 ? -8.741 -16.362 10.187 1.00 88.00 465 LEU A O 1
ATOM 3441 N N . PHE A 1 466 ? -9.356 -14.737 8.779 1.00 86.44 466 PHE A N 1
ATOM 3442 C CA . PHE A 1 466 ? -10.657 -15.322 8.433 1.00 86.44 466 PHE A CA 1
ATOM 3443 C C . PHE A 1 466 ? -10.500 -16.565 7.556 1.00 86.44 466 PHE A C 1
ATOM 3445 O O . PHE A 1 466 ? -11.151 -17.584 7.781 1.00 86.44 466 PHE A O 1
ATOM 3452 N N . SER A 1 467 ? -9.611 -16.481 6.568 1.00 71.38 467 SER A N 1
ATOM 3453 C CA . SER A 1 467 ? -9.233 -17.601 5.718 1.00 71.38 467 SER A CA 1
ATOM 3454 C C . SER A 1 467 ? -7.756 -17.478 5.345 1.00 71.38 467 SER A C 1
ATOM 3456 O O . SER A 1 467 ? -7.274 -16.381 5.060 1.00 71.38 467 SER A O 1
ATOM 3458 N N . ASN A 1 468 ? -7.036 -18.602 5.331 1.00 53.25 468 ASN A N 1
ATOM 3459 C CA . ASN A 1 468 ? -5.590 -18.627 5.080 1.00 53.25 468 ASN A CA 1
ATOM 3460 C C . ASN A 1 468 ? -5.196 -18.207 3.648 1.00 53.25 468 ASN A C 1
ATOM 3462 O O . ASN A 1 468 ? -4.011 -18.068 3.376 1.00 53.25 468 ASN A O 1
ATOM 3466 N N . GLY A 1 469 ? -6.153 -18.033 2.726 1.00 55.53 469 GLY A N 1
ATOM 3467 C CA . GLY A 1 469 ? -5.856 -17.731 1.322 1.00 55.53 469 GLY A CA 1
ATOM 3468 C C . GLY A 1 469 ? -5.770 -16.240 0.982 1.00 55.53 469 GLY A C 1
ATOM 3469 O O . GLY A 1 469 ? -5.079 -15.884 0.035 1.00 55.53 469 GLY A O 1
ATOM 3470 N N . THR A 1 470 ? -6.481 -15.362 1.702 1.00 56.50 470 THR A N 1
ATOM 3471 C CA . THR A 1 470 ? -6.672 -13.950 1.295 1.00 56.50 470 THR A CA 1
ATOM 3472 C C . THR A 1 470 ? -5.754 -12.986 2.031 1.00 56.50 470 THR A C 1
ATOM 3474 O O . THR A 1 470 ? -5.772 -11.792 1.723 1.00 56.50 470 THR A O 1
ATOM 3477 N N . ASN A 1 471 ? -5.047 -13.464 3.060 1.00 72.69 471 ASN A N 1
ATOM 3478 C CA . ASN A 1 471 ? -4.559 -12.620 4.151 1.00 72.69 471 ASN A CA 1
ATOM 3479 C C . ASN A 1 471 ? -5.668 -11.698 4.705 1.00 72.69 471 ASN A C 1
ATOM 3481 O O . ASN A 1 471 ? -5.402 -10.590 5.156 1.00 72.69 471 ASN A O 1
ATOM 3485 N N . THR A 1 472 ? -6.935 -12.143 4.658 1.00 85.62 472 THR A N 1
ATOM 3486 C CA . THR A 1 472 ? -8.054 -11.400 5.250 1.00 85.62 472 THR A CA 1
ATOM 3487 C C . THR A 1 472 ? -7.943 -11.494 6.759 1.00 85.62 472 THR A C 1
ATOM 3489 O O . THR A 1 472 ? -8.248 -12.534 7.353 1.00 85.62 472 THR A O 1
ATOM 3492 N N . SER A 1 473 ? -7.525 -10.397 7.371 1.00 89.69 473 SER A N 1
ATOM 3493 C CA . SER A 1 473 ? -7.484 -10.246 8.816 1.00 89.69 473 SER A CA 1
ATOM 3494 C C . SER A 1 473 ? -8.886 -10.175 9.410 1.00 89.69 473 SER A C 1
ATOM 3496 O O . SER A 1 473 ? -9.818 -9.646 8.799 1.00 89.69 473 SER A O 1
ATOM 3498 N N . LYS A 1 474 ? -9.028 -10.690 10.630 1.00 93.94 474 LYS A N 1
ATOM 3499 C CA . LYS A 1 474 ? -10.195 -10.409 11.472 1.00 93.94 474 LYS A CA 1
ATOM 3500 C C . LYS A 1 474 ? -10.037 -9.033 12.109 1.00 93.94 474 LYS A C 1
ATOM 3502 O O . LYS A 1 474 ? -8.916 -8.570 12.306 1.00 93.94 474 LYS A O 1
ATOM 3507 N N . ILE A 1 475 ? -11.150 -8.403 12.458 1.00 95.81 475 ILE A N 1
ATOM 3508 C CA . ILE A 1 475 ? -11.165 -7.089 13.101 1.00 95.81 475 ILE A CA 1
ATOM 3509 C C . ILE A 1 475 ? -11.234 -7.243 14.620 1.00 95.81 475 ILE A C 1
ATOM 3511 O O . ILE A 1 475 ? -12.067 -7.981 15.160 1.00 95.81 475 ILE A O 1
ATOM 3515 N N . ILE A 1 476 ? -10.347 -6.525 15.299 1.00 95.25 476 ILE A N 1
ATOM 3516 C CA . ILE A 1 476 ? -10.124 -6.563 16.741 1.00 95.25 476 ILE A CA 1
ATOM 3517 C C . ILE A 1 476 ? -10.070 -5.146 17.337 1.00 95.25 476 ILE A C 1
ATOM 3519 O O . ILE A 1 476 ? -10.214 -4.154 16.614 1.00 95.25 476 ILE A O 1
ATOM 3523 N N . VAL A 1 477 ? -9.889 -5.065 18.660 1.00 91.94 477 VAL A N 1
ATOM 3524 C CA . VAL A 1 477 ? -9.574 -3.828 19.400 1.00 91.94 477 VAL A CA 1
ATOM 3525 C C . VAL A 1 477 ? -8.232 -3.896 20.116 1.00 91.94 477 VAL A C 1
ATOM 3527 O O . VAL A 1 477 ? -7.869 -5.007 20.571 1.00 91.94 477 VAL A O 1
#